Protein AF-A0AAJ7N3E5-F1 (afdb_monomer_lite)

Foldseek 3Di:
DDDDDDDDDDPDDDPDDDPVPDDPPDDDPPPPDDPLNVLVVLCVPPVRPVVSVVSVVCVVPPPPDPDDDDPVVVVVVVVVVVVVVVVVVVVVCVVVVVVVVPDPDDDPPNDDPPPPPDDPVRVVVVDDPDDPVRVVVVVVPPPPPPPPPPCPVPVQDPVRVVVVVVVVVVVVVVVVVVVVVVVVVVVVVVVVVVVVVVVVVVVVVVVVLVVCVVPPVPVNVVVVVVLVVLLVVCVVVVPLVLPDPVSVVLVVVVVPDVVSVVVNVVSVVVSCSSNDDPDDDDDDDDDPPPPPPPPPDPPPPCPDPVNVCPDDPVNVVVVVVVVVVVVVVVVVVVVVVVVVVVVVVVVVVVVVPVPDDDDDDDDDDDDDDDDDDDDDDDDDDDDDDDDDDDDDDDDDPDDDDDDDD

Sequence (405 aa):
SPYRVKKVERSEPTLEVSEFHLVKSGISDQDTVHVQEIARILRKKGHHIEIARNIETAKKNIRVLPKPLEKPAAERIKRIVGFEGTKKELKKWNAVIMKNRVADSLQFPLNHSSLKLESSNEFVKKFRIQSDLEKELAALEPQKENIEEKDDEFSLTLKEIAIKRKEAAKIRAQQSYKEAKARRQNKIKSKKFHRVQKKEKIKQQLKEFEQLQKTDPEAALEKLEQLDRTRAEERMSLRHKNTGKWAKSKQIRAKYDKETRQELAQQLSVSRELTQKLKKPDDSEEGEEDDNIPIQSLTNDKENPWVGNVKTESEINEFIQSYRKYWEGQNKHTQDKEINDITKITTENILTDSSKNEKIRNAPIKKNSNINIDSSEIKVNDEKANNDKNSTVSDLKSHFILKGE

InterPro domains:
  IPR006709 Small-subunit processome, Utp14 [PTHR14150] (5-390)

Structure (mmCIF, N/CA/C/O backbone):
data_AF-A0AAJ7N3E5-F1
#
_entry.id   AF-A0AAJ7N3E5-F1
#
loop_
_atom_site.group_PDB
_atom_site.id
_atom_site.type_symbol
_atom_site.label_atom_id
_atom_site.label_alt_id
_atom_site.label_comp_id
_atom_site.label_asym_id
_atom_site.label_entity_id
_atom_site.label_seq_id
_atom_site.pdbx_PDB_ins_code
_atom_site.Cartn_x
_atom_site.Cartn_y
_atom_site.Cartn_z
_atom_site.occupancy
_atom_site.B_iso_or_equiv
_atom_site.auth_seq_id
_atom_site.auth_comp_id
_atom_site.auth_asym_id
_atom_site.auth_atom_id
_atom_site.pdbx_PDB_model_num
ATOM 1 N N . SER A 1 1 ? 89.870 1.367 -49.061 1.00 45.12 1 SER A N 1
ATOM 2 C CA . SER A 1 1 ? 89.048 2.332 -48.304 1.00 45.12 1 SER A CA 1
ATOM 3 C C . SER A 1 1 ? 87.608 2.195 -48.777 1.00 45.12 1 SER A C 1
ATOM 5 O O . SER A 1 1 ? 87.416 2.292 -49.985 1.00 45.12 1 SER A O 1
ATOM 7 N N . PRO A 1 2 ? 86.622 1.864 -47.924 1.00 55.75 2 PRO A N 1
ATOM 8 C CA . PRO A 1 2 ? 85.250 1.674 -48.375 1.00 55.75 2 PRO A CA 1
ATOM 9 C C . PRO A 1 2 ? 84.597 3.043 -48.593 1.00 55.75 2 PRO A C 1
ATOM 11 O O . PRO A 1 2 ? 84.643 3.916 -47.725 1.00 55.75 2 PRO A O 1
ATOM 14 N N . TYR A 1 3 ? 84.010 3.245 -49.768 1.00 51.56 3 TYR A N 1
ATOM 15 C CA . TYR A 1 3 ? 83.285 4.466 -50.101 1.00 51.56 3 TYR A CA 1
ATOM 16 C C . TYR A 1 3 ? 82.064 4.602 -49.184 1.00 51.56 3 TYR A C 1
ATOM 18 O O . TYR A 1 3 ? 81.134 3.798 -49.230 1.00 51.56 3 TYR A O 1
ATOM 26 N N . ARG A 1 4 ? 82.072 5.623 -48.323 1.00 60.97 4 ARG A N 1
ATOM 27 C CA . ARG A 1 4 ? 80.934 5.972 -47.472 1.00 60.97 4 ARG A CA 1
ATOM 28 C C . ARG A 1 4 ? 79.860 6.613 -48.349 1.00 60.97 4 ARG A C 1
ATOM 30 O O . ARG A 1 4 ? 79.997 7.766 -48.752 1.00 60.97 4 ARG A O 1
ATOM 37 N N . VAL A 1 5 ? 78.813 5.854 -48.658 1.00 64.12 5 VAL A N 1
ATOM 38 C CA . VAL A 1 5 ? 77.627 6.354 -49.366 1.00 64.12 5 VAL A CA 1
ATOM 39 C C . VAL A 1 5 ? 77.004 7.478 -48.528 1.00 64.12 5 VAL A C 1
ATOM 41 O O . VAL A 1 5 ? 76.741 7.300 -47.337 1.00 64.12 5 VAL A O 1
ATOM 44 N N . LYS A 1 6 ? 76.841 8.665 -49.122 1.00 65.50 6 LYS A N 1
ATOM 45 C CA . LYS A 1 6 ? 76.218 9.825 -48.465 1.00 65.50 6 LYS A CA 1
ATOM 46 C C . LYS A 1 6 ? 74.720 9.571 -48.261 1.00 65.50 6 LYS A C 1
ATOM 48 O O . LYS A 1 6 ? 74.102 8.853 -49.044 1.00 65.50 6 LYS A O 1
ATOM 53 N N . LYS A 1 7 ? 74.141 10.164 -47.211 1.00 60.66 7 LYS A N 1
ATOM 54 C CA . LYS A 1 7 ? 72.689 10.134 -46.982 1.00 60.66 7 LYS A CA 1
ATOM 55 C C . LYS A 1 7 ? 71.978 10.805 -48.161 1.00 60.66 7 LYS A C 1
ATOM 57 O O . LYS A 1 7 ? 72.432 11.837 -48.643 1.00 60.66 7 LYS A O 1
ATOM 62 N N . VAL A 1 8 ? 70.897 10.185 -48.623 1.00 63.25 8 VAL A N 1
ATOM 63 C CA . VAL A 1 8 ? 70.059 10.705 -49.707 1.00 63.25 8 VAL A CA 1
ATOM 64 C C . VAL A 1 8 ? 69.259 11.889 -49.164 1.00 63.25 8 VAL A C 1
ATOM 66 O O . VAL A 1 8 ? 68.465 11.722 -48.242 1.00 63.25 8 VAL A O 1
ATOM 69 N N . GLU A 1 9 ? 69.475 13.074 -49.726 1.00 63.34 9 GLU A N 1
ATOM 70 C CA . GLU A 1 9 ? 68.685 14.281 -49.470 1.00 63.34 9 GLU A CA 1
ATOM 71 C C . GLU A 1 9 ? 67.763 14.509 -50.679 1.00 63.34 9 GLU A C 1
ATOM 73 O O . GLU A 1 9 ? 68.194 14.344 -51.821 1.00 63.34 9 GLU A O 1
ATOM 78 N N . ARG A 1 10 ? 66.480 14.821 -50.450 1.00 55.19 10 ARG A N 1
ATOM 79 C CA . ARG A 1 10 ? 65.495 15.050 -51.526 1.00 55.19 10 ARG A CA 1
ATOM 80 C C . ARG A 1 10 ? 65.261 16.544 -51.750 1.00 55.19 10 ARG A C 1
ATOM 82 O O . ARG A 1 10 ? 65.158 17.303 -50.793 1.00 55.19 10 ARG A O 1
ATOM 89 N N . SER A 1 11 ? 65.104 16.925 -53.017 1.00 56.22 11 SER A N 1
ATOM 90 C CA . SER A 1 11 ? 64.858 18.290 -53.512 1.00 56.22 11 SER A CA 1
ATOM 91 C C . SER A 1 11 ? 63.442 18.489 -54.079 1.00 56.22 11 SER A C 1
ATOM 93 O O . SER A 1 11 ? 63.213 19.397 -54.875 1.00 56.22 11 SER A O 1
ATOM 95 N N . GLU A 1 12 ? 62.486 17.641 -53.696 1.00 63.06 12 GLU A N 1
ATOM 96 C CA . GLU A 1 12 ? 61.121 17.659 -54.233 1.00 63.06 12 GLU A CA 1
ATOM 97 C C . GLU A 1 12 ? 60.098 18.037 -53.146 1.00 63.06 12 GLU A C 1
ATOM 99 O O . GLU A 1 12 ? 60.172 17.496 -52.039 1.00 63.06 12 GLU A O 1
ATOM 104 N N . PRO A 1 13 ? 59.123 18.919 -53.435 1.00 63.53 13 PRO A N 1
ATOM 105 C CA . PRO A 1 13 ? 58.068 19.272 -52.491 1.00 63.53 13 PRO A CA 1
ATOM 106 C C . PRO A 1 13 ? 57.025 18.147 -52.376 1.00 63.53 13 PRO A C 1
ATOM 108 O O . PRO A 1 13 ? 56.403 17.764 -53.365 1.00 63.53 13 PRO A O 1
ATOM 111 N N . THR A 1 14 ? 56.783 17.646 -51.161 1.00 64.12 14 THR A N 1
ATOM 112 C CA . THR A 1 14 ? 55.731 16.653 -50.866 1.00 64.12 14 THR A CA 1
ATOM 113 C C . THR A 1 14 ? 54.825 17.122 -49.724 1.00 64.12 14 THR A C 1
ATOM 115 O O . THR A 1 14 ? 55.305 17.691 -48.747 1.00 64.12 14 THR A O 1
ATOM 118 N N . LEU A 1 15 ? 53.512 16.872 -49.835 1.00 66.12 15 LEU A N 1
ATOM 119 C CA . LEU A 1 15 ? 52.480 17.282 -48.860 1.00 66.12 15 LEU A CA 1
ATOM 120 C C . LEU A 1 15 ? 52.458 16.435 -47.575 1.00 66.12 15 LEU A C 1
ATOM 122 O O . LEU A 1 15 ? 52.027 16.920 -46.533 1.00 66.12 15 LEU A O 1
ATOM 126 N N . GLU A 1 16 ? 52.928 15.189 -47.642 1.00 63.34 16 GLU A N 1
ATOM 127 C CA . GLU A 1 16 ? 52.980 14.261 -46.510 1.00 63.34 16 GLU A CA 1
ATOM 128 C C . GLU A 1 16 ? 54.434 13.878 -46.215 1.00 63.34 16 GLU A C 1
ATOM 130 O O . GLU A 1 16 ? 55.185 13.496 -47.114 1.00 63.34 16 GLU A O 1
ATOM 135 N N . VAL A 1 17 ? 54.838 13.987 -44.947 1.00 60.19 17 VAL A N 1
ATOM 136 C CA . VAL A 1 17 ? 56.174 13.604 -44.476 1.00 60.19 17 VAL A CA 1
ATOM 137 C C . VAL A 1 17 ? 56.085 12.195 -43.898 1.00 60.19 17 VAL A C 1
ATOM 139 O O . VAL A 1 17 ? 55.485 11.989 -42.847 1.00 60.19 17 VAL A O 1
ATOM 142 N N . SER A 1 18 ? 56.666 11.215 -44.591 1.00 68.38 18 SER A N 1
ATOM 143 C CA . SER A 1 18 ? 56.787 9.843 -44.089 1.00 68.38 18 SER A CA 1
ATOM 144 C C . SER A 1 18 ? 58.119 9.669 -43.363 1.00 68.38 18 SER A C 1
ATOM 146 O O . SER A 1 18 ? 59.180 9.863 -43.956 1.00 68.38 18 SER A O 1
ATOM 148 N N . GLU A 1 19 ? 58.072 9.247 -42.097 1.00 70.69 19 GLU A N 1
ATOM 149 C CA . GLU A 1 19 ? 59.257 8.962 -41.266 1.00 70.69 19 GLU A CA 1
ATOM 150 C C . GLU A 1 19 ? 60.176 7.896 -41.892 1.00 70.69 19 GLU A C 1
ATOM 152 O O . GLU A 1 19 ? 61.388 7.875 -41.669 1.00 70.69 19 GLU A O 1
ATOM 157 N N . PHE A 1 20 ? 59.610 7.030 -42.735 1.00 72.31 20 PHE A N 1
ATOM 158 C CA . PHE A 1 20 ? 60.326 5.943 -43.396 1.00 72.31 20 PHE A CA 1
ATOM 159 C C . PHE A 1 20 ? 60.915 6.330 -44.758 1.00 72.31 20 PHE A C 1
ATOM 161 O O . PHE A 1 20 ? 61.465 5.469 -45.437 1.00 72.31 20 PHE A O 1
ATOM 168 N N . HIS A 1 21 ? 60.825 7.604 -45.165 1.00 62.53 21 HIS A N 1
ATOM 169 C CA . HIS A 1 21 ? 61.368 8.123 -46.434 1.00 62.53 21 HIS A CA 1
ATOM 170 C C . HIS A 1 21 ? 60.856 7.385 -47.693 1.00 62.53 21 HIS A C 1
ATOM 172 O O . HIS A 1 21 ? 61.429 7.502 -48.776 1.00 62.53 21 HIS A O 1
ATOM 178 N N . LEU A 1 22 ? 59.760 6.634 -47.559 1.00 67.88 22 LEU A N 1
ATOM 179 C CA . LEU A 1 22 ? 59.066 5.958 -48.649 1.00 67.88 22 LEU A CA 1
ATOM 180 C C . LEU A 1 22 ? 58.130 6.975 -49.306 1.00 67.88 22 LEU A C 1
ATOM 182 O O . LEU A 1 22 ? 57.081 7.308 -48.755 1.00 67.88 22 LEU A O 1
ATOM 186 N N . VAL A 1 23 ? 58.533 7.499 -50.463 1.00 59.16 23 VAL A N 1
ATOM 187 C CA . VAL A 1 23 ? 57.680 8.367 -51.281 1.00 59.16 23 VAL A CA 1
ATOM 188 C C . VAL A 1 23 ? 56.715 7.492 -52.067 1.00 59.16 23 VAL A C 1
ATOM 190 O O . VAL A 1 23 ? 57.139 6.571 -52.763 1.00 59.16 23 VAL A O 1
ATOM 193 N N . LYS A 1 24 ? 55.418 7.796 -51.981 1.00 62.47 24 LYS A N 1
ATOM 194 C CA . LYS A 1 24 ? 54.399 7.237 -52.872 1.00 62.47 24 LYS A CA 1
ATOM 195 C C . LYS A 1 24 ? 54.663 7.793 -54.278 1.00 62.47 24 LYS A C 1
ATOM 197 O O . LYS A 1 24 ? 54.174 8.868 -54.614 1.00 62.47 24 LYS A O 1
ATOM 202 N N . SER A 1 25 ? 55.527 7.131 -55.056 1.00 58.25 25 SER A N 1
ATOM 203 C CA . SER A 1 25 ? 55.762 7.496 -56.457 1.00 58.25 25 SER A CA 1
ATOM 204 C C . SER A 1 25 ? 54.415 7.471 -57.174 1.00 58.25 25 SER A C 1
ATOM 206 O O . SER A 1 25 ? 53.663 6.509 -57.036 1.00 58.25 25 SER A O 1
ATOM 208 N N . GLY A 1 26 ? 54.069 8.578 -57.824 1.00 56.81 26 GLY A N 1
ATOM 209 C CA . GLY A 1 26 ? 52.713 8.843 -58.281 1.00 56.81 26 GLY A CA 1
ATOM 210 C C . GLY A 1 26 ? 52.086 7.733 -59.130 1.00 56.81 26 GLY A C 1
ATOM 211 O O . GLY A 1 26 ? 52.757 7.072 -59.915 1.00 56.81 26 GLY A O 1
ATOM 212 N N . ILE A 1 27 ? 50.755 7.690 -59.002 1.00 58.34 27 ILE A N 1
ATOM 213 C CA . ILE A 1 27 ? 49.740 7.092 -59.881 1.00 58.34 27 ILE A CA 1
ATOM 214 C C . ILE A 1 27 ? 49.184 5.732 -59.421 1.00 58.34 27 ILE A C 1
ATOM 216 O O . ILE A 1 27 ? 49.698 4.658 -59.704 1.00 58.34 27 ILE A O 1
ATOM 220 N N . SER A 1 28 ? 47.997 5.861 -58.813 1.00 61.94 28 SER A N 1
ATOM 221 C CA . SER A 1 28 ? 46.996 4.851 -58.447 1.00 61.94 28 SER A CA 1
ATOM 222 C C . SER A 1 28 ? 47.213 4.084 -57.134 1.00 61.94 28 SER A C 1
ATOM 224 O O . SER A 1 28 ? 48.301 3.622 -56.813 1.00 61.94 28 SER A O 1
ATOM 226 N N . ASP A 1 29 ? 46.126 3.920 -56.371 1.00 61.22 29 ASP A N 1
ATOM 227 C CA . ASP A 1 29 ? 46.073 3.061 -55.175 1.00 61.22 29 ASP A CA 1
ATOM 228 C C . ASP A 1 29 ? 46.116 1.556 -55.516 1.00 61.22 29 ASP A C 1
ATOM 230 O O . ASP A 1 29 ? 45.993 0.717 -54.625 1.00 61.22 29 ASP A O 1
ATOM 234 N N . GLN A 1 30 ? 46.293 1.208 -56.794 1.00 65.12 30 GLN A N 1
ATOM 235 C CA . GLN A 1 30 ? 46.217 -0.160 -57.312 1.00 65.12 30 GLN A CA 1
ATOM 236 C C . GLN A 1 30 ? 47.358 -1.041 -56.778 1.00 65.12 30 GLN A C 1
ATOM 238 O O . GLN A 1 30 ? 47.123 -2.205 -56.475 1.00 65.12 30 GLN A O 1
ATOM 243 N N . ASP A 1 31 ? 48.547 -0.469 -56.555 1.00 63.06 31 ASP A N 1
ATOM 244 C CA . ASP A 1 31 ? 49.721 -1.189 -56.031 1.00 63.06 31 ASP A CA 1
ATOM 245 C C . ASP A 1 31 ? 49.906 -1.019 -54.509 1.00 63.06 31 ASP A C 1
ATOM 247 O O . ASP A 1 31 ? 50.967 -1.312 -53.946 1.00 63.06 31 ASP A O 1
ATOM 251 N N . THR A 1 32 ? 48.886 -0.520 -53.799 1.00 71.88 32 THR A N 1
ATOM 252 C CA . THR A 1 32 ? 48.981 -0.326 -52.347 1.00 71.88 32 THR A CA 1
ATOM 253 C C . THR A 1 32 ? 48.800 -1.648 -51.612 1.00 71.88 32 THR A C 1
ATOM 255 O O . THR A 1 32 ? 47.718 -2.226 -51.560 1.00 71.88 32 THR A O 1
ATOM 258 N N . VAL A 1 33 ? 49.873 -2.131 -50.984 1.00 76.94 33 VAL A N 1
ATOM 259 C CA . VAL A 1 33 ? 49.797 -3.344 -50.170 1.00 76.94 33 VAL A CA 1
ATOM 260 C C . VAL A 1 33 ? 48.913 -3.076 -48.952 1.00 76.94 33 VAL A C 1
ATOM 262 O O . VAL A 1 33 ? 49.298 -2.387 -48.003 1.00 76.94 33 VAL A O 1
ATOM 265 N N . HIS A 1 34 ? 47.708 -3.641 -48.954 1.00 82.69 34 HIS A N 1
ATOM 266 C CA . HIS A 1 34 ? 46.800 -3.511 -47.828 1.00 82.69 34 HIS A CA 1
ATOM 267 C C . HIS A 1 34 ? 47.291 -4.342 -46.639 1.00 82.69 34 HIS A C 1
ATOM 269 O O . HIS A 1 34 ? 47.600 -5.528 -46.754 1.00 82.69 34 HIS A O 1
ATOM 275 N N . VAL A 1 35 ? 47.242 -3.756 -45.440 1.00 83.25 35 VAL A N 1
ATOM 276 C CA . VAL A 1 35 ? 47.567 -4.435 -44.167 1.00 83.25 35 VAL A CA 1
ATOM 277 C C . VAL A 1 35 ? 46.783 -5.749 -43.995 1.00 83.25 35 VAL A C 1
ATOM 279 O O . VAL A 1 35 ? 47.260 -6.702 -43.384 1.00 83.25 35 VAL A O 1
ATOM 282 N N . GLN A 1 36 ? 45.589 -5.829 -44.588 1.00 82.81 36 GLN A N 1
ATOM 283 C CA . GLN A 1 36 ? 44.747 -7.026 -44.594 1.00 82.81 36 GLN A CA 1
ATOM 284 C C . GLN A 1 36 ? 45.339 -8.169 -45.426 1.00 82.81 36 GLN A C 1
ATOM 286 O O . GLN A 1 36 ? 45.198 -9.333 -45.062 1.00 82.81 36 GLN A O 1
ATOM 291 N N . GLU A 1 37 ? 45.993 -7.852 -46.537 1.00 85.94 37 GLU A N 1
ATOM 292 C CA . GLU A 1 37 ? 46.628 -8.830 -47.413 1.00 85.94 37 GLU A CA 1
ATOM 293 C C . GLU A 1 37 ? 47.913 -9.372 -46.784 1.00 85.94 37 GLU A C 1
ATOM 295 O O . GLU A 1 37 ? 48.119 -10.586 -46.744 1.00 85.94 37 GLU A O 1
ATOM 300 N N . ILE A 1 38 ? 48.691 -8.499 -46.137 1.00 85.31 38 ILE A N 1
ATOM 301 C CA . ILE A 1 38 ? 49.845 -8.887 -45.314 1.00 85.31 38 ILE A CA 1
ATOM 302 C C . ILE A 1 38 ? 49.401 -9.802 -44.165 1.00 85.31 38 ILE A C 1
ATOM 304 O O . ILE A 1 38 ? 49.982 -10.869 -43.973 1.00 85.31 38 ILE A O 1
ATOM 308 N N . ALA A 1 39 ? 48.334 -9.448 -43.440 1.00 86.31 39 ALA A N 1
ATOM 309 C CA . ALA A 1 39 ? 47.796 -10.286 -42.367 1.00 86.31 39 ALA A CA 1
ATOM 310 C C . ALA A 1 39 ? 47.352 -11.672 -42.876 1.00 86.31 39 ALA A C 1
ATOM 312 O O . ALA A 1 39 ? 47.617 -12.686 -42.226 1.00 86.31 39 ALA A O 1
ATOM 313 N N . ARG A 1 40 ? 46.746 -11.748 -44.072 1.00 86.75 40 ARG A N 1
ATOM 314 C CA . ARG A 1 40 ? 46.375 -13.020 -44.722 1.00 86.75 40 ARG A CA 1
ATOM 315 C C . ARG A 1 40 ? 47.597 -13.860 -45.098 1.00 86.75 40 ARG A C 1
ATOM 317 O O . ARG A 1 40 ? 47.565 -15.073 -44.903 1.00 86.75 40 ARG A O 1
ATOM 324 N N . ILE A 1 41 ? 48.662 -13.248 -45.617 1.00 88.12 41 ILE A N 1
ATOM 325 C CA . ILE A 1 41 ? 49.907 -13.945 -45.980 1.00 88.12 41 ILE A CA 1
ATOM 326 C C . ILE A 1 41 ? 50.631 -14.450 -44.726 1.00 88.12 41 ILE A C 1
ATOM 328 O O . ILE A 1 41 ? 51.049 -15.608 -44.683 1.00 88.12 41 ILE A O 1
ATOM 332 N N . LEU A 1 42 ? 50.729 -13.625 -43.680 1.00 86.00 42 LEU A N 1
ATOM 333 C CA . LEU A 1 42 ? 51.343 -13.999 -42.402 1.00 86.00 42 LEU A CA 1
ATOM 334 C C . LEU A 1 42 ? 50.595 -15.149 -41.723 1.00 86.00 42 LEU A C 1
ATOM 336 O O . LEU A 1 42 ? 51.225 -16.023 -41.139 1.00 86.00 42 LEU A O 1
ATOM 340 N N . ARG A 1 43 ? 49.269 -15.218 -41.880 1.00 84.56 43 ARG A N 1
ATOM 341 C CA . ARG A 1 43 ? 48.449 -16.322 -41.367 1.00 84.56 43 ARG A CA 1
ATOM 342 C C . ARG A 1 43 ? 48.734 -17.669 -42.046 1.00 84.56 43 ARG A C 1
ATOM 344 O O . ARG A 1 43 ? 48.518 -18.702 -41.419 1.00 84.56 43 ARG A O 1
ATOM 351 N N . LYS A 1 44 ? 49.230 -17.680 -43.292 1.00 85.31 44 LYS A N 1
ATOM 352 C CA . LYS A 1 44 ? 49.638 -18.915 -43.995 1.00 85.31 44 LYS A CA 1
ATOM 353 C C . LYS A 1 44 ? 50.952 -19.491 -43.454 1.00 85.31 44 LYS A C 1
ATOM 355 O O . LYS A 1 44 ? 51.204 -20.680 -43.616 1.00 85.31 44 LYS A O 1
ATOM 360 N N . LYS A 1 45 ? 51.788 -18.668 -42.812 1.00 85.31 45 LYS A N 1
ATOM 361 C CA . LYS A 1 45 ? 53.045 -19.092 -42.183 1.00 85.31 45 LYS A CA 1
ATOM 362 C C . LYS A 1 45 ? 52.797 -19.360 -40.696 1.00 85.31 45 LYS A C 1
ATOM 364 O O . LYS A 1 45 ? 52.521 -18.432 -39.943 1.00 85.31 45 LYS A O 1
ATOM 369 N N . GLY A 1 46 ? 52.937 -20.616 -40.261 1.00 77.75 46 GLY A N 1
ATOM 370 C CA . GLY A 1 46 ? 52.631 -21.043 -38.884 1.00 77.75 46 GLY A CA 1
ATOM 371 C C . GLY A 1 46 ? 53.299 -20.201 -37.787 1.00 77.75 46 GLY A C 1
ATOM 372 O O . GLY A 1 46 ? 52.674 -19.897 -36.776 1.00 77.75 46 GLY A O 1
ATOM 373 N N . HIS A 1 47 ? 54.526 -19.733 -38.031 1.00 82.81 47 HIS A N 1
ATOM 374 C CA . HIS A 1 47 ? 55.305 -18.925 -37.087 1.00 82.81 47 HIS A CA 1
ATOM 375 C C . HIS A 1 47 ? 54.825 -17.468 -36.917 1.00 82.81 47 HIS A C 1
ATOM 377 O O . HIS A 1 47 ? 55.254 -16.804 -35.980 1.00 82.81 47 HIS A O 1
ATOM 383 N N . HIS A 1 48 ? 53.951 -16.941 -37.788 1.00 85.06 48 HIS A N 1
ATOM 384 C CA . HIS A 1 48 ? 53.536 -15.524 -37.774 1.00 85.06 48 HIS A CA 1
ATOM 385 C C . HIS A 1 48 ? 52.035 -15.314 -37.505 1.00 85.06 48 HIS A C 1
ATOM 387 O O . HIS A 1 48 ? 51.508 -14.213 -37.682 1.00 85.06 48 HIS A O 1
ATOM 393 N N . ILE A 1 49 ? 51.336 -16.354 -37.041 1.00 87.38 49 ILE A N 1
ATOM 394 C CA . ILE A 1 49 ? 49.893 -16.313 -36.760 1.00 87.38 49 ILE A CA 1
ATOM 395 C C . ILE A 1 49 ? 49.560 -15.300 -35.654 1.00 87.38 49 ILE A C 1
ATOM 397 O O . ILE A 1 49 ? 48.557 -14.594 -35.745 1.00 87.38 49 ILE A O 1
ATOM 401 N N . GLU A 1 50 ? 50.396 -15.193 -34.621 1.00 89.44 50 GLU A N 1
ATOM 402 C CA . GLU A 1 50 ? 50.199 -14.235 -33.523 1.00 89.44 50 GLU A CA 1
ATOM 403 C C . GLU A 1 50 ? 50.294 -12.787 -34.004 1.00 89.44 50 GLU A C 1
ATOM 405 O O . GLU A 1 50 ? 49.477 -11.950 -33.630 1.00 89.44 50 GLU A O 1
ATOM 410 N N . ILE A 1 51 ? 51.224 -12.512 -34.920 1.00 88.31 51 ILE A N 1
ATOM 411 C CA . ILE A 1 51 ? 51.391 -11.196 -35.542 1.00 88.31 51 ILE A CA 1
ATOM 412 C C . ILE A 1 51 ? 50.141 -10.842 -36.358 1.00 88.31 51 ILE A C 1
ATOM 414 O O . ILE A 1 51 ? 49.620 -9.736 -36.235 1.00 88.31 51 ILE A O 1
ATOM 418 N N . ALA A 1 52 ? 49.599 -11.793 -37.128 1.00 89.44 52 ALA A N 1
ATOM 419 C CA . ALA A 1 52 ? 48.352 -11.590 -37.866 1.00 89.44 52 ALA A CA 1
ATOM 420 C C . ALA A 1 52 ? 47.163 -11.292 -36.930 1.00 89.44 52 ALA A C 1
ATOM 422 O O . ALA A 1 52 ? 46.384 -10.377 -37.199 1.00 89.44 52 ALA A O 1
ATOM 423 N N . ARG A 1 53 ? 47.053 -11.999 -35.794 1.00 88.94 53 ARG A N 1
ATOM 424 C CA . ARG A 1 53 ? 46.023 -11.724 -34.774 1.00 88.94 53 ARG A CA 1
ATOM 425 C C . ARG A 1 53 ? 46.194 -10.340 -34.150 1.00 88.94 53 ARG A C 1
ATOM 427 O O . ARG A 1 53 ? 45.205 -9.632 -34.001 1.00 88.94 53 ARG A O 1
ATOM 434 N N . ASN A 1 54 ? 47.424 -9.936 -33.838 1.00 89.44 54 ASN A N 1
ATOM 435 C CA . ASN A 1 54 ? 47.717 -8.621 -33.265 1.00 89.44 54 ASN A CA 1
ATOM 436 C C . ASN A 1 54 ? 47.367 -7.477 -34.228 1.00 89.44 54 ASN A C 1
ATOM 438 O O . ASN A 1 54 ? 46.866 -6.440 -33.805 1.00 89.44 54 ASN A O 1
ATOM 442 N N . ILE A 1 55 ? 47.561 -7.676 -35.532 1.00 88.06 55 ILE A N 1
ATOM 443 C CA . ILE A 1 55 ? 47.140 -6.718 -36.562 1.00 88.06 55 ILE A CA 1
ATOM 444 C C . ILE A 1 55 ? 45.606 -6.604 -36.612 1.00 88.06 55 ILE A C 1
ATOM 446 O O . ILE A 1 55 ? 45.062 -5.503 -36.716 1.00 88.06 55 ILE A O 1
ATOM 450 N N . GLU A 1 56 ? 44.882 -7.720 -36.503 1.00 86.75 56 GLU A N 1
ATOM 451 C CA . GLU A 1 56 ? 43.414 -7.720 -36.479 1.00 86.75 56 GLU A CA 1
ATOM 452 C C . GLU A 1 56 ? 42.837 -7.101 -35.197 1.00 86.75 56 GLU A C 1
ATOM 454 O O . GLU A 1 56 ? 41.855 -6.357 -35.263 1.00 86.75 56 GLU A O 1
ATOM 459 N N . THR A 1 57 ? 43.429 -7.379 -34.032 1.00 89.69 57 THR A N 1
ATOM 460 C CA . THR A 1 57 ? 43.014 -6.773 -32.758 1.00 89.69 57 THR A CA 1
ATOM 461 C C . THR A 1 57 ? 43.334 -5.288 -32.729 1.00 89.69 57 THR A C 1
ATOM 463 O O . THR A 1 57 ? 42.467 -4.504 -32.349 1.00 89.69 57 THR A O 1
ATOM 466 N N . ALA A 1 58 ? 44.509 -4.877 -33.217 1.00 87.56 58 ALA A N 1
ATOM 467 C CA . ALA A 1 58 ? 44.844 -3.471 -33.402 1.00 87.56 58 ALA A CA 1
ATOM 468 C C . ALA A 1 58 ? 43.796 -2.791 -34.289 1.00 87.56 58 ALA A C 1
ATOM 470 O O . ALA A 1 58 ? 43.200 -1.806 -33.870 1.00 87.56 58 ALA A O 1
ATOM 471 N N . LYS A 1 59 ? 43.454 -3.369 -35.447 1.00 84.62 59 LYS A N 1
ATOM 472 C CA . LYS A 1 59 ? 42.409 -2.832 -36.336 1.00 84.62 59 LYS A CA 1
ATOM 473 C C . LYS A 1 59 ? 41.043 -2.680 -35.653 1.00 84.62 59 LYS A C 1
ATOM 475 O O . LYS A 1 59 ? 40.365 -1.687 -35.891 1.00 84.62 59 LYS A O 1
ATOM 480 N N . LYS A 1 60 ? 40.631 -3.636 -34.813 1.00 83.94 60 LYS A N 1
ATOM 481 C CA . LYS A 1 60 ? 39.363 -3.565 -34.055 1.00 83.94 60 LYS A CA 1
ATOM 482 C C . LYS A 1 60 ? 39.400 -2.527 -32.928 1.00 83.94 60 LYS A C 1
ATOM 484 O O . LYS A 1 60 ? 38.379 -1.913 -32.633 1.00 83.94 60 LYS A O 1
ATOM 489 N N . ASN A 1 61 ? 40.565 -2.341 -32.313 1.00 84.88 61 ASN A N 1
ATOM 490 C CA . ASN A 1 61 ? 40.763 -1.448 -31.173 1.00 84.88 61 ASN A CA 1
ATOM 491 C C . ASN A 1 61 ? 41.155 -0.019 -31.583 1.00 84.88 61 ASN A C 1
ATOM 493 O O . ASN A 1 61 ? 41.135 0.873 -30.736 1.00 84.88 61 ASN A O 1
ATOM 497 N N . ILE A 1 62 ? 41.466 0.224 -32.862 1.00 81.38 62 ILE A N 1
ATOM 498 C CA . ILE A 1 62 ? 41.666 1.564 -33.423 1.00 81.38 62 ILE A CA 1
ATOM 499 C C . ILE A 1 62 ? 40.325 2.313 -33.395 1.00 81.38 62 ILE A C 1
ATOM 501 O O . ILE A 1 62 ? 39.524 2.283 -34.326 1.00 81.38 62 ILE A O 1
ATOM 505 N N . ARG A 1 63 ? 40.073 3.004 -32.284 1.00 81.06 63 ARG A N 1
ATOM 506 C CA . ARG A 1 63 ? 39.073 4.066 -32.185 1.00 81.06 63 ARG A CA 1
ATOM 507 C C . ARG A 1 63 ? 39.801 5.384 -32.378 1.00 81.06 63 ARG A C 1
ATOM 509 O O . ARG A 1 63 ? 40.277 5.978 -31.414 1.00 81.06 63 ARG A O 1
ATOM 516 N N . VAL A 1 64 ? 39.931 5.810 -33.632 1.00 85.75 64 VAL A N 1
ATOM 517 C CA . VAL A 1 64 ? 40.467 7.141 -33.933 1.00 85.75 64 VAL A CA 1
ATOM 518 C C . VAL A 1 64 ? 39.512 8.161 -33.328 1.00 85.75 64 VAL A C 1
ATOM 520 O O . VAL A 1 64 ? 38.333 8.202 -33.683 1.00 85.75 64 VAL A O 1
ATOM 523 N N . LEU A 1 65 ? 40.006 8.952 -32.376 1.00 87.88 65 LEU A N 1
ATOM 524 C CA . LEU A 1 65 ? 39.227 10.053 -31.833 1.00 87.88 65 LEU A CA 1
ATOM 525 C C . LEU A 1 65 ? 39.029 11.085 -32.948 1.00 87.88 65 LEU A C 1
ATOM 527 O O . LEU A 1 65 ? 40.006 11.463 -33.601 1.00 87.88 65 LEU A O 1
ATOM 531 N N . PRO A 1 66 ? 37.792 11.543 -33.193 1.00 87.81 66 PRO A N 1
ATOM 532 C CA . PRO A 1 66 ? 37.576 12.612 -34.148 1.00 87.81 66 PRO A CA 1
ATOM 533 C C . PRO A 1 66 ? 38.313 13.864 -33.674 1.00 87.81 66 PRO A C 1
ATOM 535 O O . PRO A 1 66 ? 38.461 14.105 -32.472 1.00 87.81 66 PRO A O 1
ATOM 538 N N . LYS A 1 67 ? 38.751 14.682 -34.633 1.00 91.38 67 LYS A N 1
ATOM 539 C CA . LYS A 1 67 ? 39.311 16.001 -34.342 1.00 91.38 67 LYS A CA 1
ATOM 540 C C . LYS A 1 67 ? 38.338 16.762 -33.423 1.00 91.38 67 LYS A C 1
ATOM 542 O O . LYS A 1 67 ? 37.140 16.786 -33.723 1.00 91.38 67 LYS A O 1
ATOM 547 N N . PRO A 1 68 ? 38.813 17.372 -32.322 1.00 93.06 68 PRO A N 1
ATOM 548 C CA . PRO A 1 68 ? 37.941 18.133 -31.440 1.00 93.06 68 PRO A CA 1
ATOM 549 C C . PRO A 1 68 ? 37.263 19.261 -32.222 1.00 93.06 68 PRO A C 1
ATOM 551 O O . PRO A 1 68 ? 37.880 19.917 -33.063 1.00 93.06 68 PRO A O 1
ATOM 554 N N . LEU A 1 69 ? 35.978 19.466 -31.941 1.00 93.88 69 LEU A N 1
ATOM 555 C CA . LEU A 1 69 ? 35.193 20.542 -32.537 1.00 93.88 69 LEU A CA 1
ATOM 556 C C . LEU A 1 69 ? 35.694 21.909 -32.052 1.00 93.88 69 LEU A C 1
ATOM 558 O O . LEU A 1 69 ? 36.292 22.027 -30.980 1.00 93.88 69 LEU A O 1
ATOM 562 N N . GLU A 1 70 ? 35.396 22.958 -32.817 1.00 96.12 70 GLU A N 1
ATOM 563 C CA . GLU A 1 70 ? 35.648 24.332 -32.385 1.00 96.12 70 GLU A CA 1
ATOM 564 C C . GLU A 1 70 ? 34.913 24.637 -31.073 1.00 96.12 70 GLU A C 1
ATOM 566 O O . GLU A 1 70 ? 33.781 24.190 -30.861 1.00 96.12 70 GLU A O 1
ATOM 571 N N . LYS A 1 71 ? 35.537 25.441 -30.202 1.00 96.00 71 LYS A N 1
ATOM 572 C CA . LYS A 1 71 ? 34.995 25.813 -28.883 1.00 96.00 71 LYS A CA 1
ATOM 573 C C . LYS A 1 71 ? 33.505 26.203 -28.901 1.00 96.00 71 LYS A C 1
ATOM 575 O O . LYS A 1 71 ? 32.754 25.584 -28.148 1.00 96.00 71 LYS A O 1
ATOM 580 N N . PRO A 1 72 ? 33.021 27.122 -29.767 1.00 97.38 72 PRO A N 1
ATOM 581 C CA . PRO A 1 72 ? 31.608 27.510 -29.756 1.00 97.38 72 PRO A CA 1
ATOM 582 C C . PRO A 1 72 ? 30.661 26.352 -30.105 1.00 97.38 72 PRO A C 1
ATOM 584 O O . PRO A 1 72 ? 29.564 26.250 -29.549 1.00 97.38 72 PRO A O 1
ATOM 587 N N . ALA A 1 73 ? 31.071 25.454 -31.005 1.00 97.12 73 ALA A N 1
ATOM 588 C CA . ALA A 1 73 ? 30.291 24.273 -31.359 1.00 97.12 73 ALA A CA 1
ATOM 589 C C . ALA A 1 73 ? 30.287 23.243 -30.217 1.00 97.12 73 ALA A C 1
ATOM 591 O O . ALA A 1 73 ? 29.226 22.733 -29.852 1.00 97.12 73 ALA A O 1
ATOM 592 N N . ALA A 1 74 ? 31.445 22.990 -29.600 1.00 96.69 74 ALA A N 1
ATOM 593 C CA . ALA A 1 74 ? 31.576 22.086 -28.460 1.00 96.69 74 ALA A CA 1
ATOM 594 C C . ALA A 1 74 ? 30.767 22.567 -27.241 1.00 96.69 74 ALA A C 1
ATOM 596 O O . ALA A 1 74 ? 30.040 21.788 -26.622 1.00 96.69 74 ALA A O 1
ATOM 597 N N . GLU A 1 75 ? 30.822 23.861 -26.923 1.00 96.94 75 GLU A N 1
ATOM 598 C CA . GLU A 1 75 ? 30.044 24.468 -25.840 1.00 96.94 75 GLU A CA 1
ATOM 599 C C . GLU A 1 75 ? 28.538 24.414 -26.106 1.00 96.94 75 GLU A C 1
ATOM 601 O O . GLU A 1 75 ? 27.753 24.182 -25.183 1.00 96.94 75 GLU A O 1
ATOM 606 N N . ARG A 1 76 ? 28.109 24.583 -27.365 1.00 97.81 76 ARG A N 1
ATOM 607 C CA . ARG A 1 76 ? 26.704 24.397 -27.753 1.00 97.81 76 ARG A CA 1
ATOM 608 C C . ARG A 1 76 ? 26.245 22.968 -27.468 1.00 97.81 76 ARG A C 1
ATOM 610 O O . ARG A 1 76 ? 25.207 22.794 -26.836 1.00 97.81 76 ARG A O 1
ATOM 617 N N . ILE A 1 77 ? 27.027 21.965 -27.865 1.00 97.50 77 ILE A N 1
ATOM 618 C CA . ILE A 1 77 ? 26.712 20.552 -27.603 1.00 97.50 77 ILE A CA 1
ATOM 619 C C . ILE A 1 77 ? 26.671 20.282 -26.097 1.00 97.50 77 ILE A C 1
ATOM 621 O O . ILE A 1 77 ? 25.708 19.697 -25.607 1.00 97.50 77 ILE A O 1
ATOM 625 N N . LYS A 1 78 ? 27.655 20.777 -25.337 1.00 97.75 78 LYS A N 1
ATOM 626 C CA . LYS A 1 78 ? 27.687 20.633 -23.874 1.00 97.75 78 LYS A CA 1
ATOM 627 C C . LYS A 1 78 ? 26.436 21.221 -23.215 1.00 97.75 78 LYS A C 1
ATOM 629 O O . LYS A 1 78 ? 25.882 20.599 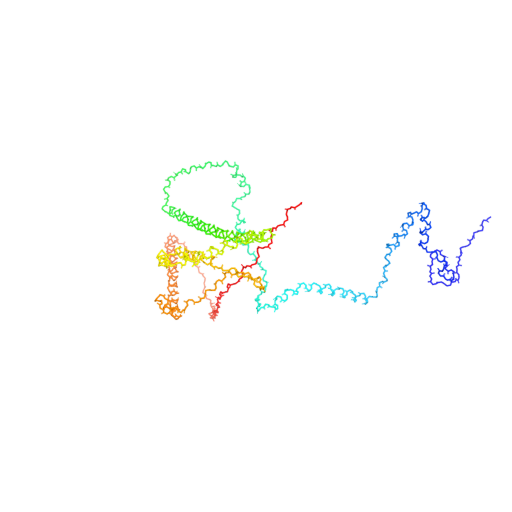-22.313 1.00 97.75 78 LYS A O 1
ATOM 634 N N . ARG A 1 79 ? 25.960 22.382 -23.680 1.00 98.06 79 ARG A N 1
ATOM 635 C CA . ARG A 1 79 ? 24.712 22.994 -23.193 1.00 98.06 79 ARG A CA 1
ATOM 636 C C . ARG A 1 79 ? 23.478 22.171 -23.544 1.00 98.06 79 ARG A C 1
ATOM 638 O O . ARG A 1 79 ? 22.617 22.025 -22.685 1.00 98.06 79 ARG A O 1
ATOM 645 N N . ILE A 1 80 ? 23.397 21.619 -24.756 1.00 98.31 80 ILE A N 1
ATOM 646 C CA . ILE A 1 80 ? 22.282 20.748 -25.166 1.00 98.31 80 ILE A CA 1
ATOM 647 C C . ILE A 1 80 ? 22.229 19.510 -24.269 1.00 98.31 80 ILE A C 1
ATOM 649 O O . ILE A 1 80 ? 21.191 19.225 -23.678 1.00 98.31 80 ILE A O 1
ATOM 653 N N . VAL A 1 81 ? 23.362 18.830 -24.088 1.00 98.25 81 VAL A N 1
ATOM 654 C CA . VAL A 1 81 ? 23.457 17.649 -23.218 1.00 98.25 81 VAL A CA 1
ATOM 655 C C . VAL A 1 81 ? 23.120 18.006 -21.767 1.00 98.25 81 VAL A C 1
ATOM 657 O O . VAL A 1 81 ? 22.359 17.293 -21.115 1.00 98.25 81 VAL A O 1
ATOM 660 N N . GLY A 1 82 ? 23.626 19.140 -21.269 1.00 98.38 82 GLY A N 1
ATOM 661 C CA . GLY A 1 82 ? 23.294 19.646 -19.937 1.00 98.38 82 GLY A CA 1
ATOM 662 C C . GLY A 1 82 ? 21.797 19.917 -19.768 1.00 98.38 82 GLY A C 1
ATOM 663 O O . GLY A 1 82 ? 21.207 19.490 -18.780 1.00 98.38 82 GLY A O 1
ATOM 664 N N . PHE A 1 83 ? 21.164 20.553 -20.757 1.00 98.19 83 PHE A N 1
ATOM 665 C CA . PHE A 1 83 ? 19.723 20.809 -20.770 1.00 98.19 83 PHE A CA 1
ATOM 666 C C . PHE A 1 83 ? 18.904 19.517 -20.802 1.00 98.19 83 PHE A C 1
ATOM 668 O O . PHE A 1 83 ? 17.901 19.402 -20.106 1.00 98.19 83 PHE A O 1
ATOM 675 N N . GLU A 1 84 ? 19.310 18.517 -21.583 1.00 98.25 84 GLU A N 1
ATOM 676 C CA . GLU A 1 84 ? 18.631 17.222 -21.587 1.00 98.25 84 GLU A CA 1
ATOM 677 C C . GLU A 1 84 ? 18.731 16.512 -20.235 1.00 98.25 84 GLU A C 1
ATOM 679 O O . GLU A 1 84 ? 17.749 15.915 -19.786 1.00 98.25 84 GLU A O 1
ATOM 684 N N . GLY A 1 85 ? 19.890 16.600 -19.575 1.00 98.19 85 GLY A N 1
ATOM 685 C CA . GLY A 1 85 ? 20.094 16.100 -18.217 1.00 98.19 85 GLY A CA 1
ATOM 686 C C . GLY A 1 85 ? 19.146 16.765 -17.220 1.00 98.19 85 GLY A C 1
ATOM 687 O O . GLY A 1 85 ? 18.329 16.085 -16.596 1.00 98.19 85 GLY A O 1
ATOM 688 N N . THR A 1 86 ? 19.167 18.097 -17.145 1.00 98.12 86 THR A N 1
ATOM 689 C CA . THR A 1 86 ? 18.306 18.852 -16.219 1.00 98.12 86 THR A CA 1
ATOM 690 C C . THR A 1 86 ? 16.822 18.679 -16.542 1.00 98.12 86 THR A C 1
ATOM 692 O O . THR A 1 86 ? 16.005 18.509 -15.640 1.00 98.12 86 THR A O 1
ATOM 695 N N . LYS A 1 87 ? 16.441 18.613 -17.824 1.00 98.00 87 LYS A N 1
ATOM 696 C CA . LYS A 1 87 ? 15.067 18.312 -18.254 1.00 98.00 87 LYS A CA 1
ATOM 697 C C . LYS A 1 87 ? 14.600 16.950 -17.744 1.00 98.00 87 LYS A C 1
ATOM 699 O O . LYS A 1 87 ? 13.448 16.823 -17.332 1.00 98.00 87 LYS A O 1
ATOM 704 N N . LYS A 1 88 ? 15.457 15.922 -17.766 1.00 97.50 88 LYS A N 1
ATOM 705 C CA . LYS A 1 88 ? 15.133 14.596 -17.205 1.00 97.50 88 LYS A CA 1
ATOM 706 C C . LYS A 1 88 ? 14.975 14.647 -15.684 1.00 97.50 88 LYS A C 1
ATOM 708 O O . LYS A 1 88 ? 14.091 13.978 -15.157 1.00 97.50 88 LYS A O 1
ATOM 713 N N . GLU A 1 89 ? 15.777 15.443 -14.985 1.00 97.69 89 GLU A N 1
ATOM 714 C CA . GLU A 1 89 ? 15.657 15.624 -13.533 1.00 97.69 89 GLU A CA 1
ATOM 715 C C . GLU A 1 89 ? 14.378 16.364 -13.143 1.00 97.69 89 GLU A C 1
ATOM 717 O O . GLU A 1 89 ? 13.634 15.887 -12.287 1.00 97.69 89 GLU A O 1
ATOM 722 N N . LEU A 1 90 ? 14.058 17.465 -13.827 1.00 97.50 90 LEU A N 1
ATOM 723 C CA . LEU A 1 90 ? 12.824 18.219 -13.607 1.00 97.50 90 LEU A CA 1
ATOM 724 C C . LEU A 1 90 ? 11.579 17.383 -13.914 1.00 97.50 90 LEU A C 1
ATOM 726 O O . LEU A 1 90 ? 10.592 17.464 -13.188 1.00 97.50 90 LEU A O 1
ATOM 730 N N . LYS A 1 91 ? 11.638 16.501 -14.922 1.00 97.44 91 LYS A N 1
ATOM 731 C CA . LYS A 1 91 ? 10.541 15.567 -15.221 1.00 97.44 91 LYS A CA 1
ATOM 732 C C . LYS A 1 91 ? 10.155 14.678 -14.034 1.00 97.44 91 LYS A C 1
ATOM 734 O O . LYS A 1 91 ? 8.986 14.314 -13.941 1.00 97.44 91 LYS A O 1
ATOM 739 N N . LYS A 1 92 ? 11.078 14.356 -13.117 1.00 97.12 92 LYS A N 1
ATOM 740 C CA . LYS A 1 92 ? 10.767 13.574 -11.902 1.00 97.12 92 LYS A CA 1
ATOM 741 C C . LYS A 1 92 ? 9.739 14.288 -11.014 1.00 97.12 92 LYS A C 1
ATOM 743 O O . LYS A 1 92 ? 8.926 13.633 -10.370 1.00 97.12 92 LYS A O 1
ATOM 748 N N . TRP A 1 93 ? 9.726 15.622 -11.034 1.00 96.56 93 TRP A N 1
ATOM 749 C CA . TRP A 1 93 ? 8.803 16.452 -10.257 1.00 96.56 93 TRP A CA 1
ATOM 750 C C . TRP A 1 93 ? 7.420 16.603 -10.893 1.00 96.56 93 TRP A C 1
ATOM 752 O O . TRP A 1 93 ? 6.491 17.040 -10.214 1.00 96.56 93 TRP A O 1
ATOM 762 N N . ASN A 1 94 ? 7.239 16.198 -12.155 1.00 97.31 94 ASN A N 1
ATOM 763 C CA . ASN A 1 94 ? 5.960 16.344 -12.853 1.00 97.31 94 ASN A CA 1
ATOM 764 C C . ASN A 1 94 ? 4.807 15.668 -12.103 1.00 97.31 94 ASN A C 1
ATOM 766 O O . ASN A 1 94 ? 3.726 16.239 -12.039 1.00 97.31 94 ASN A O 1
ATOM 770 N N . ALA A 1 95 ? 5.025 14.495 -11.502 1.00 96.25 95 ALA A N 1
ATOM 771 C CA . ALA A 1 95 ? 3.979 13.790 -10.758 1.00 96.25 95 ALA A CA 1
ATOM 772 C C . ALA A 1 95 ? 3.480 14.598 -9.546 1.00 96.25 95 ALA A C 1
ATOM 774 O O . ALA A 1 95 ? 2.274 14.726 -9.344 1.00 96.25 95 ALA A O 1
ATOM 775 N N . VAL A 1 96 ? 4.399 15.199 -8.781 1.00 94.88 96 VAL A N 1
ATOM 776 C CA . VAL A 1 96 ? 4.067 16.052 -7.626 1.00 94.88 96 VAL A CA 1
ATOM 777 C C . VAL A 1 96 ? 3.356 17.325 -8.087 1.00 94.88 96 VAL A C 1
ATOM 779 O O . VAL A 1 96 ? 2.343 17.707 -7.510 1.00 94.88 96 VAL A O 1
ATOM 782 N N . ILE A 1 97 ? 3.840 17.947 -9.166 1.00 96.06 97 ILE A N 1
ATOM 783 C CA . ILE A 1 97 ? 3.222 19.147 -9.745 1.00 96.06 97 ILE A CA 1
ATOM 784 C C . ILE A 1 97 ? 1.797 18.844 -10.221 1.00 96.06 97 ILE A C 1
ATOM 786 O O . ILE A 1 97 ? 0.881 19.598 -9.910 1.00 96.06 97 ILE A O 1
ATOM 790 N N . MET A 1 98 ? 1.591 17.743 -10.948 1.00 97.50 98 MET A N 1
ATOM 791 C CA . MET A 1 98 ? 0.270 17.350 -11.445 1.00 97.50 98 MET A CA 1
ATOM 792 C C . MET A 1 98 ? -0.683 17.020 -10.300 1.00 97.50 98 MET A C 1
ATOM 794 O O . MET A 1 98 ? -1.811 17.498 -10.311 1.00 97.50 98 MET A O 1
ATOM 798 N N . LYS A 1 99 ? -0.219 16.293 -9.275 1.00 95.38 99 LYS A N 1
ATOM 799 C CA . LYS A 1 99 ? -1.002 16.043 -8.059 1.00 95.38 99 LYS A CA 1
ATOM 800 C C . LYS A 1 99 ? -1.455 17.352 -7.408 1.00 95.38 99 LYS A C 1
ATOM 802 O O . LYS A 1 99 ? -2.630 17.491 -7.100 1.00 95.38 99 LYS A O 1
ATOM 807 N N . ASN A 1 100 ? -0.548 18.316 -7.249 1.00 95.12 100 ASN A N 1
ATOM 808 C CA . ASN A 1 100 ? -0.883 19.609 -6.652 1.00 95.12 100 ASN A CA 1
ATOM 809 C C . ASN A 1 100 ? -1.819 20.447 -7.539 1.00 95.12 100 ASN A C 1
ATOM 811 O O . ASN A 1 100 ? -2.615 21.207 -7.009 1.00 95.12 100 ASN A O 1
ATOM 815 N N . ARG A 1 101 ? -1.742 20.316 -8.871 1.00 96.12 101 ARG A N 1
ATOM 816 C CA . ARG A 1 101 ? -2.646 21.000 -9.816 1.00 96.12 101 ARG A CA 1
ATOM 817 C C . ARG A 1 101 ? -4.052 20.408 -9.850 1.00 96.12 101 ARG A C 1
ATOM 819 O O . ARG A 1 101 ? -4.992 21.138 -10.125 1.00 96.12 101 ARG A O 1
ATOM 826 N N . VAL A 1 102 ? -4.167 19.096 -9.656 1.00 97.44 102 VAL A N 1
ATOM 827 C CA . VAL A 1 102 ? -5.447 18.372 -9.664 1.00 97.44 102 VAL A CA 1
ATOM 828 C C . VAL A 1 102 ? -6.147 18.454 -8.305 1.00 97.44 102 VAL A C 1
ATOM 830 O O . VAL A 1 102 ? -7.354 18.275 -8.244 1.00 97.44 102 VAL A O 1
ATOM 833 N N . ALA A 1 103 ? -5.418 18.716 -7.218 1.00 95.44 103 ALA A N 1
ATOM 834 C CA . ALA A 1 103 ? -6.003 18.837 -5.888 1.00 95.44 103 ALA A CA 1
ATOM 835 C C . ALA A 1 103 ? -6.977 20.028 -5.792 1.00 95.44 103 ALA A C 1
ATOM 837 O O . ALA A 1 103 ? -6.603 21.156 -6.104 1.00 95.44 103 ALA A O 1
ATOM 838 N N . ASP A 1 104 ? -8.187 19.781 -5.282 1.00 96.69 104 ASP A N 1
ATOM 839 C CA . ASP A 1 104 ? -9.238 20.801 -5.125 1.00 96.69 104 ASP A CA 1
ATOM 840 C C . ASP A 1 104 ? -8.836 21.936 -4.173 1.00 96.69 104 ASP A C 1
ATOM 842 O O . ASP A 1 104 ? -9.237 23.087 -4.341 1.00 96.69 104 ASP A O 1
ATOM 846 N N . SER A 1 105 ? -8.035 21.621 -3.153 1.00 94.19 105 SER A N 1
ATOM 847 C CA . SER A 1 105 ? -7.481 22.609 -2.231 1.00 94.19 105 SER A CA 1
ATOM 848 C C . SER A 1 105 ? -6.057 22.245 -1.822 1.00 94.19 105 SER A C 1
ATOM 850 O O . SER A 1 105 ? -5.699 21.074 -1.674 1.00 94.19 105 SER A O 1
ATOM 852 N N . LEU A 1 106 ? -5.234 23.275 -1.635 1.00 93.19 106 LEU A N 1
ATOM 853 C CA . LEU A 1 106 ? -3.871 23.163 -1.130 1.00 93.19 106 LEU A CA 1
ATOM 854 C C . LEU A 1 106 ? -3.779 23.944 0.177 1.00 93.19 106 LEU A C 1
ATOM 856 O O . LEU A 1 106 ? -4.019 25.150 0.202 1.00 93.19 106 LEU A O 1
ATOM 860 N N . GLN A 1 107 ? -3.417 23.262 1.258 1.00 90.06 107 GLN A N 1
ATOM 861 C CA . GLN A 1 107 ? -3.191 23.892 2.554 1.00 90.06 107 GLN A CA 1
ATOM 862 C C . GLN A 1 107 ? -1.700 24.169 2.724 1.00 90.06 107 GLN A C 1
ATOM 864 O O . GLN A 1 107 ? -0.870 23.263 2.632 1.00 90.06 107 GLN A O 1
ATOM 869 N N . PHE A 1 108 ? -1.363 25.436 2.950 1.00 90.38 108 PHE A N 1
ATOM 870 C CA . PHE A 1 108 ? 0.003 25.876 3.198 1.00 90.38 108 PHE A CA 1
ATOM 871 C C . PHE A 1 108 ? 0.199 26.122 4.698 1.00 90.38 108 PHE A C 1
ATOM 873 O O . PHE A 1 108 ? -0.683 26.714 5.322 1.00 90.38 108 PHE A O 1
ATOM 880 N N . PRO A 1 109 ? 1.345 25.710 5.279 1.00 89.12 109 PRO A N 1
ATOM 881 C CA . PRO A 1 109 ? 2.552 25.179 4.619 1.00 89.12 109 PRO A CA 1
ATOM 882 C C . PRO A 1 109 ? 2.484 23.673 4.254 1.00 89.12 109 PRO A C 1
ATOM 884 O O . PRO A 1 109 ? 2.168 22.846 5.103 1.00 89.12 109 PRO A O 1
ATOM 887 N N . LEU A 1 110 ? 2.854 23.303 3.009 1.00 79.69 110 LEU A N 1
ATOM 888 C CA . LEU A 1 110 ? 2.673 21.938 2.452 1.00 79.69 110 LEU A CA 1
ATOM 889 C C . LEU A 1 110 ? 3.492 20.838 3.140 1.00 79.69 110 LEU A C 1
ATOM 891 O O . LEU A 1 110 ? 3.071 19.689 3.146 1.00 79.69 110 LEU A O 1
ATOM 895 N N . ASN A 1 111 ? 4.676 21.164 3.655 1.00 70.75 111 ASN A N 1
ATOM 896 C CA . ASN A 1 111 ? 5.591 20.212 4.276 1.00 70.75 111 ASN A CA 1
ATOM 897 C C . ASN A 1 111 ? 6.332 20.931 5.403 1.00 70.75 111 ASN A C 1
ATOM 899 O O . ASN A 1 111 ? 7.309 21.634 5.153 1.00 70.75 111 ASN A O 1
ATOM 903 N N . HIS A 1 112 ? 5.891 20.765 6.645 1.00 69.56 112 HIS A N 1
ATOM 904 C CA . HIS A 1 112 ? 6.814 20.940 7.761 1.00 69.56 112 HIS A CA 1
ATOM 905 C C . HIS A 1 112 ? 7.696 19.689 7.827 1.00 69.56 112 HIS A C 1
ATOM 907 O O . HIS A 1 112 ? 7.251 18.594 7.466 1.00 69.56 112 HIS A O 1
ATOM 913 N N . SER A 1 113 ? 8.951 19.821 8.270 1.00 66.50 113 SER A N 1
ATOM 914 C CA . SER A 1 113 ? 9.669 18.646 8.753 1.00 66.50 113 SER A CA 1
ATOM 915 C C . SER A 1 113 ? 8.758 18.026 9.801 1.00 66.50 113 SER A C 1
ATOM 917 O O . SER A 1 113 ? 8.418 18.665 10.796 1.00 66.50 113 SER A O 1
ATOM 919 N N . SER A 1 114 ? 8.271 16.812 9.551 1.00 61.16 114 SER A N 1
ATOM 920 C CA . SER A 1 114 ? 7.638 16.064 10.618 1.00 61.16 114 SER A CA 1
ATOM 921 C C . SER A 1 114 ? 8.755 15.873 11.634 1.00 61.16 114 SER A C 1
ATOM 923 O O . SER A 1 114 ? 9.603 14.994 11.458 1.00 61.16 114 SER A O 1
ATOM 925 N N . LEU A 1 115 ? 8.807 16.730 12.654 1.00 61.06 115 LEU A N 1
ATOM 926 C CA . LEU A 1 115 ? 9.363 16.377 13.942 1.00 61.06 115 LEU A CA 1
ATOM 927 C C . LEU A 1 115 ? 8.516 15.179 14.349 1.00 61.06 115 LEU A C 1
ATOM 929 O O . LEU A 1 115 ? 7.468 15.330 14.971 1.00 61.06 115 LEU A O 1
ATOM 933 N N . LYS A 1 116 ? 8.870 13.994 13.839 1.00 63.94 116 LYS A N 1
ATOM 934 C CA . LYS A 1 116 ? 8.260 12.737 14.227 1.00 63.94 116 LYS A CA 1
ATOM 935 C C . LYS A 1 116 ? 8.694 12.584 15.667 1.00 63.94 116 LYS A C 1
ATOM 937 O O . LYS A 1 116 ? 9.742 12.015 15.946 1.00 63.94 116 LYS A O 1
ATOM 942 N N . LEU A 1 117 ? 7.927 13.204 16.559 1.00 67.31 117 LEU A N 1
ATOM 943 C CA . LEU A 1 117 ? 7.930 12.863 17.959 1.00 67.31 117 LEU A CA 1
ATOM 944 C C . LEU A 1 117 ? 7.729 11.357 17.962 1.00 67.31 117 LEU A C 1
ATOM 946 O O . LEU A 1 117 ? 6.793 10.847 17.336 1.00 67.31 117 LEU A O 1
ATOM 950 N N . GLU A 1 118 ? 8.691 10.654 18.541 1.00 74.00 118 GLU A N 1
ATOM 951 C CA . GLU A 1 118 ? 8.621 9.210 18.644 1.00 74.00 118 GLU A CA 1
ATOM 952 C C . GLU A 1 118 ? 7.258 8.828 19.202 1.00 74.00 118 GLU A C 1
ATOM 954 O O . GLU A 1 118 ? 6.742 9.479 20.118 1.00 74.00 118 GLU A O 1
ATOM 959 N N . SER A 1 119 ? 6.647 7.794 18.619 1.00 82.62 119 SER A N 1
ATOM 960 C CA . SER A 1 119 ? 5.383 7.289 19.143 1.00 82.62 119 SER A CA 1
ATOM 961 C C . SER A 1 119 ? 5.563 7.038 20.638 1.00 82.62 119 SER A C 1
ATOM 963 O O . SER A 1 119 ? 6.614 6.547 21.051 1.00 82.62 119 SER A O 1
ATOM 965 N N . SER A 1 120 ? 4.557 7.341 21.461 1.00 80.75 120 SER A N 1
ATOM 966 C CA . SER A 1 120 ? 4.655 7.173 22.919 1.00 80.75 120 SER A CA 1
ATOM 967 C C . SER A 1 120 ? 5.186 5.787 23.315 1.00 80.75 120 SER A C 1
ATOM 969 O O . SER A 1 120 ? 5.922 5.650 24.283 1.00 80.75 120 SER A O 1
ATOM 971 N N . ASN A 1 121 ? 4.879 4.759 22.519 1.00 80.75 121 ASN A N 1
ATOM 972 C CA . ASN A 1 121 ? 5.374 3.395 22.705 1.00 80.75 121 ASN A CA 1
ATOM 973 C C . ASN A 1 121 ? 6.875 3.220 22.414 1.00 80.75 121 ASN A C 1
ATOM 975 O O . ASN A 1 121 ? 7.518 2.382 23.035 1.00 80.75 121 ASN A O 1
ATOM 979 N N . GLU A 1 122 ? 7.425 3.952 21.450 1.00 84.19 122 GLU A N 1
ATOM 980 C CA . GLU A 1 122 ? 8.857 3.962 21.126 1.00 84.19 122 GLU A CA 1
ATOM 981 C C . GLU A 1 122 ? 9.646 4.741 22.177 1.00 84.19 122 GLU A C 1
ATOM 983 O O . GLU A 1 122 ? 10.674 4.261 22.650 1.00 84.19 122 GLU A O 1
ATOM 988 N N . PHE A 1 123 ? 9.095 5.868 22.633 1.00 83.75 123 PHE A N 1
ATOM 989 C CA . PHE A 1 123 ? 9.657 6.656 23.725 1.00 83.75 123 PHE A CA 1
ATOM 990 C C . PHE A 1 123 ? 9.742 5.849 25.029 1.00 83.75 123 PHE A C 1
ATOM 992 O O . PHE A 1 123 ? 10.789 5.809 25.670 1.00 83.75 123 PHE A O 1
ATOM 999 N N . VAL A 1 124 ? 8.680 5.116 25.389 1.00 85.00 124 VAL A N 1
ATOM 1000 C CA . VAL A 1 124 ? 8.663 4.272 26.599 1.00 85.00 124 VAL A CA 1
ATOM 1001 C C . VAL A 1 124 ? 9.735 3.174 26.559 1.00 85.00 124 VAL A C 1
ATOM 1003 O O . VAL A 1 124 ? 10.318 2.865 27.591 1.00 85.00 124 VAL A O 1
ATOM 1006 N N . LYS A 1 125 ? 10.073 2.623 25.385 1.00 82.50 125 LYS A N 1
ATOM 1007 C CA . LYS A 1 125 ? 11.129 1.597 25.255 1.00 82.50 125 LYS A CA 1
ATOM 1008 C C . LYS A 1 125 ? 12.535 2.119 25.553 1.00 82.50 125 LYS A C 1
ATOM 1010 O O . LYS A 1 125 ? 13.424 1.318 25.837 1.00 82.50 125 LYS A O 1
ATOM 1015 N N . LYS A 1 126 ? 12.755 3.433 25.467 1.00 82.75 126 LYS A N 1
ATOM 1016 C CA . LYS A 1 126 ? 14.038 4.049 25.826 1.00 82.75 126 LYS A CA 1
ATOM 1017 C C . LYS A 1 126 ? 14.264 4.081 27.333 1.00 82.75 126 LYS A C 1
ATOM 1019 O O . LYS A 1 126 ? 15.415 4.093 27.760 1.00 82.75 126 LYS A O 1
ATOM 1024 N N . PHE A 1 127 ? 13.199 4.037 28.133 1.00 83.19 127 PHE A N 1
ATOM 1025 C CA . PHE A 1 127 ? 13.317 3.888 29.578 1.00 83.19 127 PHE A CA 1
ATOM 1026 C C . PHE A 1 127 ? 13.667 2.439 29.910 1.00 83.19 127 PHE A C 1
ATOM 1028 O O . PHE A 1 127 ? 12.816 1.549 29.908 1.00 83.19 127 PHE A O 1
ATOM 1035 N N . ARG A 1 128 ? 14.947 2.198 30.190 1.00 80.12 128 ARG A N 1
ATOM 1036 C CA . ARG A 1 128 ? 15.422 0.950 30.787 1.00 80.12 128 ARG A CA 1
ATOM 1037 C C . ARG A 1 128 ? 15.495 1.153 32.297 1.00 80.12 128 ARG A C 1
ATOM 1039 O O . ARG A 1 128 ? 16.189 2.053 32.750 1.00 80.12 128 ARG A O 1
ATOM 1046 N N . ILE A 1 129 ? 14.760 0.338 33.051 1.00 80.25 129 ILE A N 1
ATOM 1047 C CA . ILE A 1 129 ? 14.770 0.373 34.526 1.00 80.25 129 ILE A CA 1
ATOM 1048 C C . ILE A 1 129 ? 16.040 -0.295 35.072 1.00 80.25 129 ILE A C 1
ATOM 1050 O O . ILE A 1 129 ? 16.521 0.095 36.125 1.00 80.25 129 ILE A O 1
ATOM 1054 N N . GLN A 1 130 ? 16.578 -1.278 34.343 1.00 80.75 130 GLN A N 1
ATOM 1055 C CA . GLN A 1 130 ? 17.766 -2.038 34.726 1.00 80.75 130 GLN A CA 1
ATOM 1056 C C . GLN A 1 130 ? 18.802 -2.031 33.601 1.00 80.75 130 GLN A C 1
ATOM 1058 O O . GLN A 1 130 ? 18.454 -2.200 32.421 1.00 80.75 130 GLN A O 1
ATOM 1063 N N . SER A 1 131 ? 20.065 -1.864 33.985 1.00 89.31 131 SER A N 1
ATOM 1064 C CA . SER A 1 131 ? 21.235 -2.075 33.131 1.00 89.31 131 SER A CA 1
ATOM 1065 C C . SER A 1 131 ? 21.337 -3.545 32.706 1.00 89.31 131 SER A C 1
ATOM 1067 O O . SER A 1 131 ? 20.820 -4.437 33.375 1.00 89.31 131 SER A O 1
ATOM 1069 N N . ASP A 1 132 ? 22.001 -3.825 31.584 1.00 88.62 132 ASP A N 1
ATOM 1070 C CA . ASP A 1 132 ? 22.156 -5.205 31.104 1.00 88.62 132 ASP A CA 1
ATOM 1071 C C . ASP A 1 132 ? 22.996 -6.047 32.091 1.00 88.62 132 ASP A C 1
ATOM 1073 O O . ASP A 1 132 ? 22.648 -7.195 32.349 1.00 88.62 132 ASP A O 1
ATOM 1077 N N . LEU A 1 133 ? 23.972 -5.430 32.775 1.00 88.50 133 LEU A N 1
ATOM 1078 C CA . LEU A 1 133 ? 24.698 -6.035 33.902 1.00 88.50 133 LEU A CA 1
ATOM 1079 C C . LEU A 1 133 ? 23.767 -6.326 35.085 1.00 88.50 133 LEU A C 1
ATOM 1081 O O . LEU A 1 133 ? 23.826 -7.402 35.658 1.00 88.50 133 LEU A O 1
ATOM 1085 N N . GLU A 1 134 ? 22.876 -5.401 35.444 1.00 86.50 134 GLU A N 1
ATOM 1086 C CA . GLU A 1 134 ? 21.935 -5.598 36.557 1.00 86.50 134 GLU A CA 1
ATOM 1087 C C . GLU A 1 134 ? 20.934 -6.721 36.268 1.00 86.50 134 GLU A C 1
ATOM 1089 O O . GLU A 1 134 ? 20.528 -7.421 37.187 1.00 86.50 134 GLU A O 1
ATOM 1094 N N . LYS A 1 135 ? 20.565 -6.937 34.999 1.00 87.31 135 LYS A N 1
ATOM 1095 C CA . LYS A 1 135 ? 19.757 -8.097 34.595 1.00 87.31 135 LYS A CA 1
ATOM 1096 C C . LYS A 1 135 ? 20.532 -9.401 34.713 1.00 87.31 135 LYS A C 1
ATOM 1098 O O . LYS A 1 135 ? 19.964 -10.389 35.162 1.00 87.31 135 LYS A O 1
ATOM 1103 N N . GLU A 1 136 ? 21.798 -9.412 34.298 1.00 88.19 136 GLU A N 1
ATOM 1104 C CA . GLU A 1 136 ? 22.671 -10.577 34.464 1.00 88.19 136 GLU A CA 1
ATOM 1105 C C . GLU A 1 136 ? 22.905 -10.872 35.949 1.00 88.19 136 GLU A C 1
ATOM 1107 O O . GLU A 1 136 ? 22.789 -12.016 36.373 1.00 88.19 136 GLU A O 1
ATOM 1112 N N . LEU A 1 137 ? 23.127 -9.840 36.763 1.00 87.31 137 LEU A N 1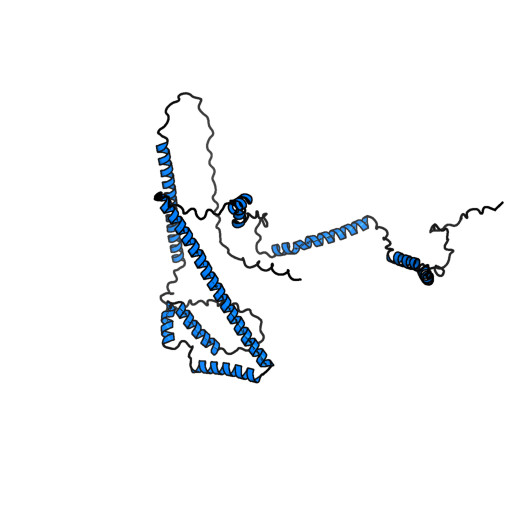
ATOM 1113 C CA . LEU A 1 137 ? 23.287 -9.964 38.206 1.00 87.31 137 LEU A CA 1
ATOM 1114 C C . LEU A 1 137 ? 21.993 -10.430 38.882 1.00 87.31 137 LEU A C 1
ATOM 1116 O O . LEU A 1 137 ? 22.060 -11.301 39.733 1.00 87.31 137 LEU A O 1
ATOM 1120 N N . ALA A 1 138 ? 20.825 -9.935 38.464 1.00 82.06 138 ALA A N 1
ATOM 1121 C CA . ALA A 1 138 ? 19.527 -10.409 38.951 1.00 82.06 138 ALA A CA 1
ATOM 1122 C C . ALA A 1 138 ? 19.199 -11.845 38.499 1.00 82.06 138 ALA A C 1
ATOM 1124 O O . ALA A 1 138 ? 18.415 -12.530 39.150 1.00 82.06 138 ALA A O 1
ATOM 1125 N N . ALA A 1 139 ? 19.766 -12.303 37.378 1.00 83.44 139 ALA A N 1
ATOM 1126 C CA . ALA A 1 139 ? 19.656 -13.690 36.925 1.00 83.44 139 ALA A CA 1
ATOM 1127 C C . ALA A 1 139 ? 20.620 -14.632 37.670 1.00 83.44 139 ALA A C 1
ATOM 1129 O O . ALA A 1 139 ? 20.337 -15.825 37.777 1.00 83.44 139 ALA A O 1
ATOM 1130 N N . LEU A 1 140 ? 21.755 -14.103 38.145 1.00 83.50 140 LEU A N 1
ATOM 1131 C CA . LEU A 1 140 ? 22.756 -14.812 38.947 1.00 83.50 140 LEU A CA 1
ATOM 1132 C C . LEU A 1 140 ? 22.454 -14.777 40.446 1.00 83.50 140 LEU A C 1
ATOM 1134 O O . LEU A 1 140 ? 22.852 -15.696 41.163 1.00 83.50 140 LEU A O 1
ATOM 1138 N N . GLU A 1 141 ? 21.763 -13.742 40.927 1.00 76.12 141 GLU A N 1
ATOM 1139 C CA . GLU A 1 141 ? 21.124 -13.787 42.232 1.00 76.12 141 GLU A CA 1
ATOM 1140 C C . GLU A 1 141 ? 20.195 -15.001 42.217 1.00 76.12 141 GLU A C 1
ATOM 1142 O O . GLU A 1 141 ? 19.368 -15.120 41.303 1.00 76.12 141 GLU A O 1
ATOM 1147 N N . PRO A 1 142 ? 20.323 -15.932 43.185 1.00 68.38 142 PRO A N 1
ATOM 1148 C CA . PRO A 1 142 ? 19.317 -16.964 43.326 1.00 68.38 142 PRO A CA 1
ATOM 1149 C C . PRO A 1 142 ? 17.987 -16.227 43.377 1.00 68.38 142 PRO A C 1
ATOM 1151 O O . PRO A 1 142 ? 17.868 -15.257 44.136 1.00 68.38 142 PRO A O 1
ATOM 1154 N N . GLN A 1 143 ? 17.021 -16.645 42.541 1.00 59.31 143 GLN A N 1
ATOM 1155 C CA . GLN A 1 143 ? 15.624 -16.280 42.750 1.00 59.31 143 GLN A CA 1
ATOM 1156 C C . GLN A 1 143 ? 15.450 -16.421 44.249 1.00 59.31 143 GLN A C 1
ATOM 1158 O O . GLN A 1 143 ? 15.630 -17.525 44.767 1.00 59.31 143 GLN A O 1
ATOM 1163 N N . LYS A 1 144 ? 15.249 -15.305 44.957 1.00 59.72 144 LYS A N 1
ATOM 1164 C CA . LYS A 1 144 ? 14.749 -15.383 46.315 1.00 59.72 144 LYS A CA 1
ATOM 1165 C C . LYS A 1 144 ? 13.468 -16.169 46.106 1.00 59.72 144 LYS A C 1
ATOM 1167 O O . LYS A 1 144 ? 12.509 -15.596 45.589 1.00 59.72 144 LYS A O 1
ATOM 1172 N N . GLU A 1 145 ? 13.517 -17.491 46.339 1.00 51.56 145 GLU A N 1
ATOM 1173 C CA . GLU A 1 145 ? 12.338 -18.323 46.538 1.00 51.56 145 GLU A CA 1
ATOM 1174 C C . GLU A 1 145 ? 11.480 -17.430 47.365 1.00 51.56 145 GLU A C 1
ATOM 1176 O O . GLU A 1 145 ? 12.025 -16.997 48.391 1.00 51.56 145 GLU A O 1
ATOM 1181 N N . ASN A 1 146 ? 10.324 -17.026 46.795 1.00 48.91 146 ASN A N 1
ATOM 1182 C CA . ASN A 1 146 ? 9.473 -15.966 47.318 1.00 48.91 146 ASN A CA 1
ATOM 1183 C C . ASN A 1 146 ? 9.781 -15.925 48.786 1.00 48.91 146 ASN A C 1
ATOM 1185 O O . ASN A 1 146 ? 9.479 -16.920 49.454 1.00 48.91 146 ASN A O 1
ATOM 1189 N N . ILE A 1 147 ? 10.531 -14.900 49.239 1.00 46.28 147 ILE A N 1
ATOM 1190 C CA . ILE A 1 147 ? 10.524 -14.620 50.663 1.00 46.28 147 ILE A CA 1
ATOM 1191 C C . ILE A 1 147 ? 9.031 -14.597 50.843 1.00 46.28 147 ILE A C 1
ATOM 1193 O O . ILE A 1 147 ? 8.383 -13.762 50.200 1.00 46.28 147 ILE A O 1
ATOM 1197 N N . GLU A 1 148 ? 8.491 -15.644 51.488 1.00 49.53 148 GLU A N 1
ATOM 1198 C CA . GLU A 1 148 ? 7.152 -15.611 52.008 1.00 49.53 148 GLU A CA 1
ATOM 1199 C C . GLU A 1 148 ? 7.205 -14.233 52.594 1.00 49.53 148 GLU A C 1
ATOM 1201 O O . GLU A 1 148 ? 8.092 -13.965 53.422 1.00 49.53 148 GLU A O 1
ATOM 1206 N N . GLU A 1 149 ? 6.451 -13.305 51.989 1.00 50.38 149 GLU A N 1
ATOM 1207 C CA . GLU A 1 149 ? 6.119 -12.095 52.680 1.00 50.38 149 GLU A CA 1
ATOM 1208 C C . GLU A 1 149 ? 5.597 -12.741 53.946 1.00 50.38 149 GLU A C 1
ATOM 1210 O O . GLU A 1 149 ? 4.518 -13.332 53.964 1.00 50.38 149 GLU A O 1
ATOM 1215 N N . LYS A 1 150 ? 6.466 -12.802 54.972 1.00 46.84 150 LYS A N 1
ATOM 1216 C CA . LYS A 1 150 ? 6.035 -12.794 56.330 1.00 46.84 150 LYS A CA 1
ATOM 1217 C C . LYS A 1 150 ? 5.036 -11.689 56.177 1.00 46.84 150 LYS A C 1
ATOM 1219 O O . LYS A 1 150 ? 5.396 -10.592 55.718 1.00 46.84 150 LYS A O 1
ATOM 1224 N N . ASP A 1 151 ? 3.772 -12.065 56.316 1.00 47.44 151 ASP A N 1
ATOM 1225 C CA . ASP A 1 151 ? 2.758 -11.125 56.681 1.00 47.44 151 ASP A CA 1
ATOM 1226 C C . ASP A 1 151 ? 3.370 -10.529 57.944 1.00 47.44 151 ASP A C 1
ATOM 1228 O O . ASP A 1 151 ? 3.192 -11.020 59.055 1.00 47.44 151 ASP A O 1
ATOM 1232 N N . ASP A 1 152 ? 4.271 -9.567 57.747 1.00 48.72 152 ASP A N 1
ATOM 1233 C CA . ASP A 1 152 ? 4.682 -8.638 58.730 1.00 48.72 152 ASP A CA 1
ATOM 1234 C C . ASP A 1 152 ? 3.330 -8.008 58.927 1.00 48.72 152 ASP A C 1
ATOM 1236 O O . ASP A 1 152 ? 2.819 -7.262 58.083 1.00 48.72 152 ASP A O 1
ATOM 1240 N N . GLU A 1 153 ? 2.678 -8.487 59.977 1.00 52.72 153 GLU A N 1
ATOM 1241 C CA . GLU A 1 153 ? 1.351 -8.126 60.413 1.00 52.72 153 GLU A CA 1
ATOM 1242 C C . GLU A 1 153 ? 1.418 -6.684 60.936 1.00 52.72 153 GLU A C 1
ATOM 1244 O O . GLU A 1 153 ? 0.884 -6.320 61.975 1.00 52.72 153 GLU A O 1
ATOM 1249 N N . PHE A 1 154 ? 2.117 -5.810 60.211 1.00 56.34 154 PHE A N 1
ATOM 1250 C CA . PHE A 1 154 ? 1.813 -4.414 60.121 1.00 56.34 154 PHE A CA 1
ATOM 1251 C C . PHE A 1 154 ? 0.397 -4.370 59.571 1.00 56.34 154 PHE A C 1
ATOM 1253 O O . PHE A 1 154 ? 0.146 -4.525 58.376 1.00 56.34 154 PHE A O 1
ATOM 1260 N N . SER A 1 155 ? -0.551 -4.204 60.485 1.00 65.75 155 SER A N 1
ATOM 1261 C CA . SER A 1 155 ? -1.909 -3.792 60.185 1.00 65.75 155 SER A CA 1
ATOM 1262 C C . SER A 1 155 ? -1.837 -2.622 59.203 1.00 65.75 155 SER A C 1
ATOM 1264 O O . SER A 1 155 ? -1.569 -1.492 59.617 1.00 65.75 155 SER A O 1
ATOM 1266 N N . LEU A 1 156 ? -1.998 -2.920 57.905 1.00 67.38 156 LEU A N 1
ATOM 1267 C CA . LEU A 1 156 ? -1.951 -1.946 56.819 1.00 67.38 156 LEU A CA 1
ATOM 1268 C C . LEU A 1 156 ? -2.762 -0.732 57.246 1.00 67.38 156 LEU A C 1
ATOM 1270 O O . LEU A 1 156 ? -3.921 -0.857 57.665 1.00 67.38 156 LEU A O 1
ATOM 1274 N N . THR A 1 157 ? -2.166 0.449 57.133 1.00 85.00 157 THR A N 1
ATOM 1275 C CA . THR A 1 157 ? -2.876 1.668 57.501 1.00 85.00 157 THR A CA 1
ATOM 1276 C C . THR A 1 157 ? -4.130 1.755 56.627 1.00 85.00 157 THR A C 1
ATOM 1278 O O . THR A 1 157 ? -4.093 1.406 55.445 1.00 85.00 157 THR A O 1
ATOM 1281 N N . LEU A 1 158 ? -5.261 2.246 57.150 1.00 87.12 158 LEU A N 1
ATOM 1282 C CA . LEU A 1 158 ? -6.530 2.320 56.394 1.00 87.12 158 LEU A CA 1
ATOM 1283 C C . LEU A 1 158 ? -6.370 2.953 54.994 1.00 87.12 158 LEU A C 1
ATOM 1285 O O . LEU A 1 158 ? -7.065 2.580 54.045 1.00 87.12 158 LEU A O 1
ATOM 1289 N N . LYS A 1 159 ? -5.415 3.882 54.855 1.00 89.31 159 LYS A N 1
ATOM 1290 C CA . LYS A 1 159 ? -5.031 4.522 53.591 1.00 89.31 159 LYS A CA 1
ATOM 1291 C C . LYS A 1 159 ? -4.392 3.547 52.592 1.00 89.31 159 LYS A C 1
ATOM 1293 O O . LYS A 1 159 ? -4.775 3.553 51.426 1.00 89.31 159 LYS A O 1
ATOM 1298 N N . GLU A 1 160 ? -3.479 2.688 53.032 1.00 88.75 160 GLU A N 1
ATOM 1299 C CA . GLU A 1 160 ? -2.789 1.699 52.191 1.00 88.75 160 GLU A CA 1
ATOM 1300 C C . GLU A 1 160 ? -3.759 0.624 51.700 1.00 88.75 160 GLU A C 1
ATOM 1302 O O . GLU A 1 160 ? -3.766 0.287 50.517 1.00 88.75 160 GLU A O 1
ATOM 1307 N N . ILE A 1 161 ? -4.676 0.170 52.563 1.00 90.38 161 ILE A N 1
ATOM 1308 C CA . ILE A 1 161 ? -5.759 -0.746 52.172 1.00 90.38 161 ILE A CA 1
ATOM 1309 C C . ILE A 1 161 ? -6.631 -0.109 51.085 1.00 90.38 161 ILE A C 1
ATOM 1311 O O . ILE A 1 161 ? -6.995 -0.764 50.104 1.00 90.38 161 ILE A O 1
ATOM 1315 N N . ALA A 1 162 ? -6.973 1.175 51.231 1.00 93.50 162 ALA A N 1
ATOM 1316 C CA . ALA A 1 162 ? -7.764 1.892 50.237 1.00 93.50 162 ALA A CA 1
ATOM 1317 C C . ALA A 1 162 ? -7.021 2.033 48.898 1.00 93.50 162 ALA A C 1
ATOM 1319 O O . ALA A 1 162 ? -7.640 1.861 47.845 1.00 93.50 162 ALA A O 1
ATOM 1320 N N . ILE A 1 163 ? -5.711 2.300 48.921 1.00 94.62 163 ILE A N 1
ATOM 1321 C CA . ILE A 1 163 ? -4.866 2.365 47.719 1.00 94.62 163 ILE A CA 1
ATOM 1322 C C . ILE A 1 163 ? -4.802 0.992 47.043 1.00 94.62 163 ILE A C 1
ATOM 1324 O O . ILE A 1 163 ? -5.182 0.880 45.878 1.00 94.62 163 ILE A O 1
ATOM 1328 N N . LYS A 1 164 ? -4.476 -0.071 47.788 1.00 92.12 164 LYS A N 1
ATOM 1329 C CA . LYS A 1 164 ? -4.401 -1.449 47.273 1.00 92.12 164 LYS A CA 1
ATOM 1330 C C . LYS A 1 164 ? -5.736 -1.901 46.671 1.00 92.12 164 LYS A C 1
ATOM 1332 O O . LYS A 1 164 ? -5.773 -2.512 45.605 1.00 92.12 164 LYS A O 1
ATOM 1337 N N . ARG A 1 165 ? -6.867 -1.528 47.287 1.00 94.81 165 ARG A N 1
ATOM 1338 C CA . ARG A 1 165 ? -8.214 -1.770 46.730 1.00 94.81 165 ARG A CA 1
ATOM 1339 C C . ARG A 1 165 ? -8.457 -1.006 45.429 1.00 94.81 165 ARG A C 1
ATOM 1341 O O . ARG A 1 165 ? -9.008 -1.587 44.493 1.00 94.81 165 ARG A O 1
ATOM 1348 N N . LYS A 1 166 ? -8.062 0.269 45.351 1.00 96.25 166 LYS A N 1
ATOM 1349 C CA . LYS A 1 166 ? -8.181 1.080 44.125 1.00 96.25 166 LYS A CA 1
ATOM 1350 C C . LYS A 1 166 ? -7.327 0.505 42.995 1.00 96.25 166 LYS A C 1
ATOM 1352 O O . LYS A 1 166 ? -7.805 0.395 41.867 1.00 96.25 166 LYS A O 1
ATOM 1357 N N . GLU A 1 167 ? -6.103 0.090 43.295 1.00 94.94 167 GLU A N 1
ATOM 1358 C CA . GLU A 1 167 ? -5.193 -0.537 42.336 1.00 94.94 167 GLU A CA 1
ATOM 1359 C C . GLU A 1 167 ? -5.728 -1.884 41.848 1.00 94.94 167 GLU A C 1
ATOM 1361 O O . GLU A 1 167 ? -5.846 -2.094 40.639 1.00 94.94 167 GLU A O 1
ATOM 1366 N N . ALA A 1 168 ? -6.171 -2.753 42.760 1.00 96.06 168 ALA A N 1
ATOM 1367 C CA . ALA A 1 168 ? -6.794 -4.026 42.410 1.00 96.06 168 ALA A CA 1
ATOM 1368 C C . ALA A 1 168 ? -8.058 -3.834 41.553 1.00 96.0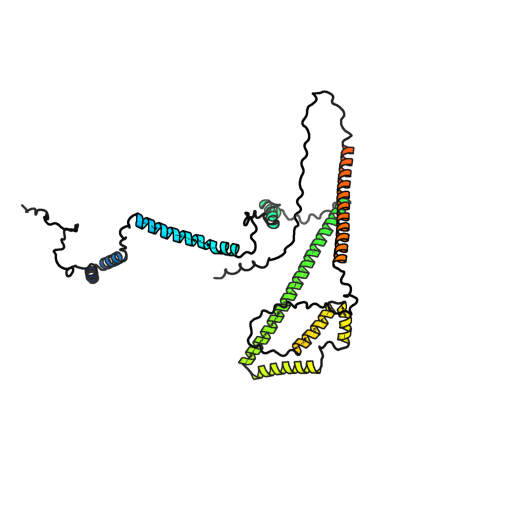6 168 ALA A C 1
ATOM 1370 O O . ALA A 1 168 ? -8.267 -4.556 40.576 1.00 96.06 168 ALA A O 1
ATOM 1371 N N . ALA A 1 169 ? -8.888 -2.832 41.867 1.00 96.69 169 ALA A N 1
ATOM 1372 C CA . ALA A 1 169 ? -10.059 -2.487 41.062 1.00 96.69 169 ALA A CA 1
ATOM 1373 C C . ALA A 1 169 ? -9.666 -2.010 39.653 1.00 96.69 169 ALA A C 1
ATOM 1375 O O . ALA A 1 169 ? -10.265 -2.447 38.667 1.00 96.69 169 ALA A O 1
ATOM 1376 N N . LYS A 1 170 ? -8.626 -1.172 39.540 1.00 97.31 170 LYS A N 1
ATOM 1377 C CA . LYS A 1 170 ? -8.084 -0.702 38.257 1.00 97.31 170 LYS A CA 1
ATOM 1378 C C . LYS A 1 170 ? -7.557 -1.865 37.413 1.00 97.31 170 LYS A C 1
ATOM 1380 O O . LYS A 1 170 ? -7.892 -1.951 36.232 1.00 97.31 170 LYS A O 1
ATOM 1385 N N . ILE A 1 171 ? -6.794 -2.782 38.010 1.00 97.00 171 ILE A N 1
ATOM 1386 C CA . ILE A 1 171 ? -6.256 -3.970 37.329 1.00 97.00 171 ILE A CA 1
ATOM 1387 C C . ILE A 1 171 ? -7.398 -4.870 36.846 1.00 97.00 171 ILE A C 1
ATOM 1389 O O . ILE A 1 171 ? -7.425 -5.247 35.672 1.00 97.00 171 ILE A O 1
ATOM 1393 N N . ARG A 1 172 ? -8.388 -5.145 37.704 1.00 97.31 172 ARG A N 1
ATOM 1394 C CA . ARG A 1 172 ? -9.565 -5.955 37.350 1.00 97.31 172 ARG A CA 1
ATOM 1395 C C . ARG A 1 172 ? -10.347 -5.345 36.184 1.00 97.31 172 ARG A C 1
ATOM 1397 O O . ARG A 1 172 ? -10.731 -6.057 35.258 1.00 97.31 172 ARG A O 1
ATOM 1404 N N . ALA A 1 173 ? -10.539 -4.025 36.187 1.00 97.19 173 ALA A N 1
ATOM 1405 C CA . ALA A 1 173 ? -11.196 -3.319 35.089 1.00 97.19 173 ALA A CA 1
ATOM 1406 C C . ALA A 1 173 ? -10.399 -3.431 33.776 1.00 97.19 173 ALA A C 1
ATOM 1408 O O . ALA A 1 173 ? -10.963 -3.746 32.728 1.00 97.19 173 ALA A O 1
ATOM 1409 N N . GLN A 1 174 ? -9.077 -3.243 33.824 1.00 96.88 174 GLN A N 1
ATOM 1410 C CA . GLN A 1 174 ? -8.213 -3.389 32.649 1.00 96.88 174 GLN A CA 1
ATOM 1411 C C . GLN A 1 174 ? -8.227 -4.814 32.081 1.00 96.88 174 GLN A C 1
ATOM 1413 O O . GLN A 1 174 ? -8.292 -4.985 30.861 1.00 96.88 174 GLN A O 1
ATOM 1418 N N . GLN A 1 175 ? -8.184 -5.834 32.942 1.00 96.88 175 GLN A N 1
ATOM 1419 C CA . GLN A 1 175 ? -8.289 -7.238 32.538 1.00 96.88 175 GLN A CA 1
ATOM 1420 C C . GLN A 1 175 ? -9.636 -7.520 31.866 1.00 96.88 175 GLN A C 1
ATOM 1422 O O . GLN A 1 175 ? -9.659 -8.072 30.765 1.00 96.88 175 GLN A O 1
ATOM 1427 N N . SER A 1 176 ? -10.737 -7.047 32.457 1.00 97.62 176 SER A N 1
ATOM 1428 C CA . SER A 1 176 ? -12.083 -7.169 31.885 1.00 97.62 176 SER A CA 1
ATOM 1429 C C . SER A 1 176 ? -12.178 -6.542 30.487 1.00 97.62 176 SER A C 1
ATOM 1431 O O . SER A 1 176 ? -12.671 -7.172 29.549 1.00 97.62 176 SER A O 1
ATOM 1433 N N . TYR A 1 177 ? -11.619 -5.344 30.282 1.00 97.12 177 TYR A N 1
ATOM 1434 C CA . TYR A 1 177 ? -11.599 -4.715 28.957 1.00 97.12 177 TYR A CA 1
ATOM 1435 C C . TYR A 1 177 ? -10.775 -5.494 27.931 1.00 97.12 177 TYR A C 1
ATOM 1437 O O . TYR A 1 177 ? -11.198 -5.631 26.778 1.00 97.12 177 TYR A O 1
ATOM 1445 N N . LYS A 1 178 ? -9.613 -6.025 28.329 1.00 97.88 178 LYS A N 1
ATOM 1446 C CA . LYS A 1 178 ? -8.792 -6.875 27.455 1.00 97.88 178 LYS A CA 1
ATOM 1447 C C . LYS A 1 178 ? -9.548 -8.142 27.064 1.00 97.88 178 LYS A C 1
ATOM 1449 O O . LYS A 1 178 ? -9.585 -8.477 25.880 1.00 97.88 178 LYS A O 1
ATOM 1454 N N . GLU A 1 179 ? -10.205 -8.791 28.019 1.00 97.31 179 GLU A N 1
ATOM 1455 C CA . GLU A 1 179 ? -10.998 -9.992 27.774 1.00 97.31 179 GLU A CA 1
ATOM 1456 C C . GLU A 1 179 ? -12.193 -9.704 26.853 1.00 97.31 179 GLU A C 1
ATOM 1458 O O . GLU A 1 179 ? -12.391 -10.396 25.854 1.00 97.31 179 GLU A O 1
ATOM 1463 N N . ALA A 1 180 ? -12.954 -8.637 27.111 1.00 96.69 180 ALA A N 1
ATOM 1464 C CA . ALA A 1 180 ? -14.069 -8.228 26.259 1.00 96.69 180 ALA A CA 1
ATOM 1465 C C . ALA A 1 180 ? -13.610 -7.916 24.821 1.00 96.69 180 ALA A C 1
ATOM 1467 O O . ALA A 1 180 ? -14.245 -8.345 23.850 1.00 96.69 180 ALA A O 1
ATOM 1468 N N . LYS A 1 181 ? -12.469 -7.226 24.663 1.00 96.38 181 LYS A N 1
ATOM 1469 C CA . LYS A 1 181 ? -11.852 -6.959 23.355 1.00 96.38 181 LYS A CA 1
ATOM 1470 C C . LYS A 1 181 ? -11.437 -8.255 22.656 1.00 96.38 181 LYS A C 1
ATOM 1472 O O . LYS A 1 181 ? -11.725 -8.401 21.466 1.00 96.38 181 LYS A O 1
ATOM 1477 N N . ALA A 1 182 ? -10.829 -9.200 23.374 1.00 94.62 182 ALA A N 1
ATOM 1478 C CA . ALA A 1 182 ? -10.442 -10.505 22.841 1.00 94.62 182 ALA A CA 1
ATOM 1479 C C . ALA A 1 182 ? -11.667 -11.325 22.404 1.00 94.62 182 ALA A C 1
ATOM 1481 O O . ALA A 1 182 ? -11.719 -11.781 21.262 1.00 94.62 182 ALA A O 1
ATOM 1482 N N . ARG A 1 183 ? -12.714 -11.416 23.238 1.00 95.25 183 ARG A N 1
ATOM 1483 C CA . ARG A 1 183 ? -13.989 -12.066 22.880 1.00 95.25 183 ARG A CA 1
ATOM 1484 C C . ARG A 1 183 ? -14.607 -11.440 21.627 1.00 95.25 183 ARG A C 1
ATOM 1486 O O . ARG A 1 183 ? -15.034 -12.162 20.724 1.00 95.25 183 ARG A O 1
ATOM 1493 N N . ARG A 1 184 ? -14.610 -10.103 21.515 1.00 90.62 184 ARG A N 1
ATOM 1494 C CA . ARG A 1 184 ? -15.095 -9.395 20.315 1.00 90.62 184 ARG A CA 1
ATOM 1495 C C . ARG A 1 184 ? -14.263 -9.740 19.080 1.00 90.62 184 ARG A C 1
ATOM 1497 O O . ARG A 1 184 ? -14.840 -10.027 18.033 1.00 90.62 184 ARG A O 1
ATOM 1504 N N . GLN A 1 185 ? -12.934 -9.726 19.183 1.00 89.00 185 GLN A N 1
ATOM 1505 C CA . GLN A 1 185 ? -12.040 -10.088 18.079 1.00 89.00 185 GLN A CA 1
ATOM 1506 C C . GLN A 1 185 ? -12.227 -11.547 17.648 1.00 89.00 185 GLN A C 1
ATOM 1508 O O . GLN A 1 185 ? -12.353 -11.800 16.451 1.00 89.00 185 GLN A O 1
ATOM 1513 N N . ASN A 1 186 ? -12.342 -12.484 18.592 1.00 93.06 186 ASN A N 1
ATOM 1514 C CA . ASN A 1 186 ? -12.609 -13.896 18.309 1.00 93.06 186 ASN A CA 1
ATOM 1515 C C . ASN A 1 186 ? -13.957 -14.073 17.604 1.00 93.06 186 ASN A C 1
ATOM 1517 O O . ASN A 1 186 ? -14.034 -14.771 16.597 1.00 93.06 186 ASN A O 1
ATOM 1521 N N . LYS A 1 187 ? -15.003 -13.357 18.041 1.00 91.31 187 LYS A N 1
ATOM 1522 C CA . LYS A 1 187 ? -16.309 -13.358 17.363 1.00 91.31 187 LYS A CA 1
ATOM 1523 C C . LYS A 1 187 ? -16.228 -12.779 15.948 1.00 91.31 187 LYS A C 1
ATOM 1525 O O . LYS A 1 187 ? -16.862 -13.315 15.045 1.00 91.31 187 LYS A O 1
ATOM 1530 N N . ILE A 1 188 ? -15.456 -11.711 15.728 1.00 87.19 188 ILE A N 1
ATOM 1531 C CA . ILE A 1 188 ? -15.233 -11.138 14.387 1.00 87.19 188 ILE A CA 1
ATOM 1532 C C . ILE A 1 188 ? -14.501 -12.139 13.490 1.00 87.19 188 ILE A C 1
ATOM 1534 O O . ILE A 1 188 ? -14.942 -12.367 12.366 1.00 87.19 188 ILE A O 1
ATOM 1538 N N . LYS A 1 189 ? -13.425 -12.763 13.982 1.00 85.06 189 LYS A N 1
ATOM 1539 C CA . LYS A 1 189 ? -12.646 -13.754 13.230 1.00 85.06 189 LYS A CA 1
ATOM 1540 C C . LYS A 1 189 ? -13.466 -15.009 12.927 1.00 85.06 189 LYS A C 1
ATOM 1542 O O . LYS A 1 189 ? -13.473 -15.428 11.781 1.00 85.06 189 LYS A O 1
ATOM 1547 N N . SER A 1 190 ? -14.233 -15.531 13.887 1.00 87.38 190 SER A N 1
ATOM 1548 C CA . SER A 1 190 ? -15.157 -16.661 13.685 1.00 87.38 190 SER A CA 1
ATOM 1549 C C . SER A 1 190 ? -16.244 -16.330 12.655 1.00 87.38 190 SER A C 1
ATOM 1551 O O . SER A 1 190 ? -16.471 -17.096 11.723 1.00 87.38 190 SER A O 1
ATOM 1553 N N . LYS A 1 191 ? -16.860 -15.142 12.735 1.00 87.62 191 LYS A N 1
ATOM 1554 C CA . LYS A 1 191 ? -17.832 -14.696 11.725 1.00 87.62 191 LYS A CA 1
ATOM 1555 C C . LYS A 1 191 ? -17.203 -14.548 10.343 1.00 87.62 191 LYS A C 1
ATOM 1557 O O . LYS A 1 191 ? -17.794 -14.996 9.367 1.00 87.62 191 LYS A O 1
ATOM 1562 N N . LYS A 1 192 ? -16.026 -13.921 10.247 1.00 90.88 192 LYS A N 1
ATOM 1563 C CA . LYS A 1 192 ? -15.303 -13.762 8.978 1.00 90.88 192 LYS A CA 1
ATOM 1564 C C . LYS A 1 192 ? -14.918 -15.126 8.403 1.00 90.88 192 LYS A C 1
ATOM 1566 O O . LYS A 1 192 ? -15.162 -15.347 7.225 1.00 90.88 192 LYS A O 1
ATOM 1571 N N . PHE A 1 193 ? -14.414 -16.036 9.236 1.00 88.56 193 PHE A N 1
ATOM 1572 C CA . PHE A 1 193 ? -14.090 -17.412 8.869 1.00 88.56 193 PHE A CA 1
ATOM 1573 C C . PHE A 1 193 ? -15.308 -18.128 8.292 1.00 88.56 193 PHE A C 1
ATOM 1575 O O . PHE A 1 193 ? -15.246 -18.581 7.160 1.00 88.56 193 PHE A O 1
ATOM 1582 N N . HIS A 1 194 ? -16.447 -18.140 8.989 1.00 87.00 194 HIS A N 1
ATOM 1583 C CA . HIS A 1 194 ? -17.645 -18.796 8.461 1.00 87.00 194 HIS A CA 1
ATOM 1584 C C . HIS A 1 194 ? -18.199 -18.120 7.202 1.00 87.00 194 HIS A C 1
ATOM 1586 O O . HIS A 1 194 ? -18.735 -18.811 6.342 1.00 87.00 194 HIS A O 1
ATOM 1592 N N . ARG A 1 195 ? -18.069 -16.793 7.050 1.00 87.00 195 ARG A N 1
ATOM 1593 C CA . ARG A 1 195 ? -18.441 -16.110 5.796 1.00 87.00 195 ARG A CA 1
ATOM 1594 C C . ARG A 1 195 ? -17.558 -16.566 4.634 1.00 87.00 195 ARG A C 1
ATOM 1596 O O . ARG A 1 195 ? -18.091 -16.916 3.589 1.00 87.00 195 ARG A O 1
ATOM 1603 N N . VAL A 1 196 ? -16.239 -16.592 4.826 1.00 88.38 196 VAL A N 1
ATOM 1604 C CA . VAL A 1 196 ? -15.281 -17.053 3.808 1.00 88.38 196 VAL A CA 1
ATOM 1605 C C . VAL A 1 196 ? -15.495 -18.536 3.504 1.00 88.38 196 VAL A C 1
ATOM 1607 O O . VAL A 1 196 ? -15.692 -18.883 2.349 1.00 88.38 196 VAL A O 1
ATOM 1610 N N . GLN A 1 197 ? -15.609 -19.380 4.528 1.00 92.12 197 GLN A N 1
ATOM 1611 C CA . GLN A 1 197 ? -15.868 -20.814 4.395 1.00 92.12 197 GLN A CA 1
ATOM 1612 C C . GLN A 1 197 ? -17.173 -21.106 3.637 1.00 92.12 197 GLN A C 1
ATOM 1614 O O . GLN A 1 197 ? -17.222 -22.026 2.828 1.00 92.12 197 GLN A O 1
ATOM 1619 N N . LYS A 1 198 ? -18.245 -20.331 3.869 1.00 89.81 198 LYS A N 1
ATOM 1620 C CA . LYS A 1 198 ? -19.490 -20.451 3.089 1.00 89.81 198 LYS A CA 1
ATOM 1621 C C . LYS A 1 198 ? -19.273 -20.086 1.619 1.00 89.81 198 LYS A C 1
ATOM 1623 O O . LYS A 1 198 ? -19.707 -20.841 0.758 1.00 89.81 198 LYS A O 1
ATOM 1628 N N . LYS A 1 199 ? -18.577 -18.977 1.332 1.00 90.94 199 LYS A N 1
ATOM 1629 C CA . LYS A 1 199 ? -18.237 -18.576 -0.047 1.00 90.94 199 LYS A CA 1
ATOM 1630 C C . LYS A 1 199 ? -17.373 -19.633 -0.749 1.00 90.94 199 LYS A C 1
ATOM 1632 O O . LYS A 1 199 ? -17.625 -19.956 -1.904 1.00 90.94 199 LYS A O 1
ATOM 1637 N N . GLU A 1 200 ? -16.397 -20.206 -0.049 1.00 91.88 200 GLU A N 1
ATOM 1638 C CA . GLU A 1 200 ? -15.539 -21.277 -0.569 1.00 91.88 200 GLU A CA 1
ATOM 1639 C C . GLU A 1 200 ? -16.332 -22.547 -0.882 1.00 91.88 200 GLU A C 1
ATOM 1641 O O . GLU A 1 200 ? -16.178 -23.084 -1.976 1.00 91.88 200 GLU A O 1
ATOM 1646 N N . LYS A 1 201 ? -17.228 -22.983 0.015 1.00 93.50 201 LYS A N 1
ATOM 1647 C CA . LYS A 1 201 ? -18.109 -24.138 -0.227 1.00 93.50 201 LYS A CA 1
ATOM 1648 C C . LYS A 1 201 ? -19.012 -23.934 -1.444 1.00 93.50 201 LYS A C 1
ATOM 1650 O O . LYS A 1 201 ? -19.106 -24.828 -2.274 1.00 93.50 201 LYS A O 1
ATOM 1655 N N . ILE A 1 202 ? -19.623 -22.755 -1.587 1.00 86.75 202 ILE A N 1
ATOM 1656 C CA . ILE A 1 202 ? -20.449 -22.426 -2.763 1.00 86.75 202 ILE A CA 1
ATOM 1657 C C . ILE A 1 202 ? -19.601 -22.482 -4.043 1.00 86.75 202 ILE A C 1
ATOM 1659 O O . ILE A 1 202 ? -20.006 -23.080 -5.035 1.00 86.75 202 ILE A O 1
ATOM 1663 N N . LYS A 1 203 ? -18.385 -21.920 -4.018 1.00 90.62 203 LYS A N 1
ATOM 1664 C CA . LYS A 1 203 ? -17.460 -21.964 -5.160 1.00 90.62 203 LYS A CA 1
ATOM 1665 C C . LYS A 1 203 ? -17.014 -23.391 -5.501 1.00 90.62 203 LYS A C 1
ATOM 1667 O O . LYS A 1 203 ? -16.836 -23.693 -6.675 1.00 90.62 203 LYS A O 1
ATOM 1672 N N . GLN A 1 204 ? -16.817 -24.252 -4.502 1.00 93.00 204 GLN A N 1
ATOM 1673 C CA . GLN A 1 204 ? -16.505 -25.672 -4.704 1.00 93.00 204 GLN A CA 1
ATOM 1674 C C . GLN A 1 204 ? -17.673 -26.403 -5.369 1.00 93.00 204 GLN A C 1
ATOM 1676 O O . GLN A 1 204 ? -17.460 -27.027 -6.399 1.00 93.00 204 GLN A O 1
ATOM 1681 N N . GLN A 1 205 ? -18.900 -26.220 -4.875 1.00 89.31 205 GLN A N 1
ATOM 1682 C CA . GLN A 1 205 ? -20.102 -26.814 -5.473 1.00 89.31 205 GLN A CA 1
ATOM 1683 C C . GLN A 1 205 ? -20.309 -26.379 -6.931 1.00 89.31 205 GLN A C 1
ATOM 1685 O O . GLN A 1 205 ? -20.638 -27.203 -7.778 1.00 89.31 205 GLN A O 1
ATOM 1690 N N . LEU A 1 206 ? -20.069 -25.101 -7.249 1.00 87.56 206 LEU A N 1
ATOM 1691 C CA . LEU A 1 206 ? -20.131 -24.606 -8.629 1.00 87.56 206 LEU A CA 1
ATOM 1692 C C . LEU A 1 206 ? -19.065 -25.250 -9.528 1.00 87.56 206 LEU A C 1
ATOM 1694 O O . LEU A 1 206 ? -19.364 -25.612 -10.661 1.00 87.56 206 LEU A O 1
ATOM 1698 N N . LYS A 1 207 ? -17.838 -25.427 -9.026 1.00 91.31 207 LYS A N 1
ATOM 1699 C CA . LYS A 1 207 ? -16.763 -26.105 -9.767 1.00 91.31 207 LYS A CA 1
ATOM 1700 C C . LYS A 1 207 ? -17.047 -27.587 -9.980 1.00 91.31 207 LYS A C 1
ATOM 1702 O O . LYS A 1 207 ? -16.810 -28.083 -11.072 1.00 91.31 207 LYS A O 1
ATOM 1707 N N . GLU A 1 208 ? -17.536 -28.283 -8.957 1.00 90.38 208 GLU A N 1
ATOM 1708 C CA . GLU A 1 208 ? -17.951 -29.688 -9.054 1.00 90.38 208 GLU A CA 1
ATOM 1709 C C . GLU A 1 208 ? -19.055 -29.844 -10.103 1.00 90.38 208 GLU A C 1
ATOM 1711 O O . GLU A 1 208 ? -18.992 -30.743 -10.935 1.00 90.38 208 GLU A O 1
ATOM 1716 N N . PHE A 1 209 ? -20.019 -28.920 -10.126 1.00 88.56 209 PHE A N 1
ATOM 1717 C CA . PHE A 1 209 ? -21.063 -28.891 -11.146 1.00 88.56 209 PHE A CA 1
ATOM 1718 C C . PHE A 1 209 ? -20.505 -28.655 -12.561 1.00 88.56 209 PHE A C 1
ATOM 1720 O O . PHE A 1 209 ? -20.876 -29.367 -13.490 1.00 88.56 209 PHE A O 1
ATOM 1727 N N . GLU A 1 210 ? -19.577 -27.709 -12.735 1.00 88.31 210 GLU A N 1
ATOM 1728 C CA . GLU A 1 210 ? -18.917 -27.453 -14.026 1.00 88.31 210 GLU A CA 1
ATOM 1729 C C . GLU A 1 210 ? -18.074 -28.652 -14.499 1.00 88.31 210 GLU A C 1
ATOM 1731 O O . GLU A 1 210 ? -18.030 -28.964 -15.689 1.00 88.31 210 GLU A O 1
ATOM 1736 N N . GLN A 1 211 ? -17.404 -29.340 -13.571 1.00 90.88 211 GLN A N 1
ATOM 1737 C CA . GLN A 1 211 ? -16.650 -30.558 -13.864 1.00 90.88 211 GLN A CA 1
ATOM 1738 C C . GLN A 1 211 ? -17.577 -31.691 -14.298 1.00 90.88 211 GLN A C 1
ATOM 1740 O O . GLN A 1 211 ? -17.326 -32.284 -15.342 1.00 90.88 211 GLN A O 1
ATOM 1745 N N . LEU A 1 212 ? -18.673 -31.928 -13.571 1.00 88.44 212 LEU A N 1
ATOM 1746 C CA . LEU A 1 212 ? -19.685 -32.918 -13.950 1.00 88.44 212 LEU A CA 1
ATOM 1747 C C . LEU A 1 212 ? -20.294 -32.604 -15.317 1.00 88.44 212 LEU A C 1
ATOM 1749 O O . LEU A 1 212 ? -20.466 -33.504 -16.124 1.00 88.44 212 LEU A O 1
ATOM 1753 N N . GLN A 1 213 ? -20.543 -31.331 -15.631 1.00 85.81 213 GLN A N 1
ATOM 1754 C CA . GLN A 1 213 ? -21.032 -30.938 -16.954 1.00 85.81 213 GLN A CA 1
ATOM 1755 C C . GLN A 1 213 ? -20.057 -31.317 -18.086 1.00 85.81 213 GLN A C 1
ATOM 1757 O O . GLN A 1 213 ? -20.494 -31.587 -19.204 1.00 85.81 213 GLN A O 1
ATOM 1762 N N . LYS A 1 214 ? -18.746 -31.319 -17.808 1.00 88.75 214 LYS A N 1
ATOM 1763 C CA . LYS A 1 214 ? -17.689 -31.660 -18.773 1.00 88.75 214 LYS A CA 1
ATOM 1764 C C . LYS A 1 214 ? -17.419 -33.162 -18.865 1.00 88.75 214 LYS A C 1
ATOM 1766 O O . LYS A 1 214 ? -17.097 -33.624 -19.955 1.00 88.75 214 LYS A O 1
ATOM 1771 N N . THR A 1 215 ? -17.492 -33.897 -17.754 1.00 91.94 215 THR A N 1
ATOM 1772 C CA . THR A 1 215 ? -17.222 -35.345 -17.725 1.00 91.94 215 THR A CA 1
ATOM 1773 C C . THR A 1 215 ? -18.468 -36.158 -18.057 1.00 91.94 215 THR A C 1
ATOM 1775 O O . THR A 1 215 ? -18.427 -36.965 -18.978 1.00 91.94 215 THR A O 1
ATOM 1778 N N . ASP A 1 216 ? -19.574 -35.895 -17.354 1.00 90.94 216 ASP A N 1
ATOM 1779 C CA . ASP A 1 216 ? -20.781 -36.724 -17.322 1.00 90.94 216 ASP A CA 1
ATOM 1780 C C . ASP A 1 216 ? -22.048 -35.847 -17.383 1.00 90.94 216 ASP A C 1
ATOM 1782 O O . ASP A 1 216 ? -22.642 -35.501 -16.350 1.00 90.94 216 ASP A O 1
ATOM 1786 N N . PRO A 1 217 ? -22.511 -35.476 -18.593 1.00 90.25 217 PRO A N 1
ATOM 1787 C CA . PRO A 1 217 ? -23.645 -34.565 -18.751 1.00 90.25 217 PRO A CA 1
ATOM 1788 C C . PRO A 1 217 ? -24.953 -35.112 -18.154 1.00 90.25 217 PRO A C 1
ATOM 1790 O O . PRO A 1 217 ? -25.790 -34.328 -17.707 1.00 90.25 217 PRO A O 1
ATOM 1793 N N . GLU A 1 218 ? -25.122 -36.436 -18.090 1.00 91.25 218 GLU A N 1
ATOM 1794 C CA . GLU A 1 218 ? -26.286 -37.089 -17.474 1.00 91.25 218 GLU A CA 1
ATOM 1795 C C . GLU A 1 218 ? -26.334 -36.865 -15.951 1.00 91.25 218 GLU A C 1
ATOM 1797 O O . GLU A 1 218 ? -27.364 -36.455 -15.415 1.00 91.25 218 GLU A O 1
ATOM 1802 N N . ALA A 1 219 ? -25.201 -37.010 -15.256 1.00 88.56 219 ALA A N 1
ATOM 1803 C CA . ALA A 1 219 ? -25.114 -36.762 -13.816 1.00 88.56 219 ALA A CA 1
ATOM 1804 C C . ALA A 1 219 ? -25.320 -35.274 -13.470 1.00 88.56 219 ALA A C 1
ATOM 1806 O O . ALA A 1 219 ? -25.898 -34.936 -12.433 1.00 88.56 219 ALA A O 1
ATOM 1807 N N . ALA A 1 220 ? -24.879 -34.363 -14.344 1.00 88.50 220 ALA A N 1
ATOM 1808 C CA . ALA A 1 220 ? -25.144 -32.934 -14.193 1.00 88.50 220 ALA A CA 1
ATOM 1809 C C . ALA A 1 220 ? -26.643 -32.603 -14.341 1.00 88.50 220 ALA A C 1
ATOM 1811 O O . ALA A 1 220 ? -27.166 -31.786 -13.576 1.00 88.50 220 ALA A O 1
ATOM 1812 N N . LEU A 1 221 ? -27.346 -33.255 -15.278 1.00 88.31 221 LEU A N 1
ATOM 1813 C CA . LEU A 1 221 ? -28.800 -33.130 -15.422 1.00 88.31 221 LEU A CA 1
ATOM 1814 C C . LEU A 1 221 ? -29.534 -33.659 -14.188 1.00 88.31 221 LEU A C 1
ATOM 1816 O O . LEU A 1 221 ? -30.387 -32.952 -13.660 1.00 88.31 221 LEU A O 1
ATOM 1820 N N . GLU A 1 222 ? -29.145 -34.820 -13.656 1.00 91.44 222 GLU A N 1
ATOM 1821 C CA . GLU A 1 222 ? -29.742 -35.365 -12.429 1.00 91.44 222 GLU A CA 1
ATOM 1822 C C . GLU A 1 222 ? -29.587 -34.391 -11.245 1.00 91.44 222 GLU A C 1
ATOM 1824 O O . GLU A 1 222 ? -30.527 -34.150 -10.484 1.00 91.44 222 GLU A O 1
ATOM 1829 N N . LYS A 1 223 ? -28.415 -33.755 -11.103 1.00 88.06 223 LYS A N 1
ATOM 1830 C CA . LYS A 1 223 ? -28.184 -32.726 -10.074 1.00 88.06 223 LYS A CA 1
ATOM 1831 C C . LYS A 1 223 ? -29.089 -31.508 -10.249 1.00 88.06 223 LYS A C 1
ATOM 1833 O O . LYS A 1 223 ? -29.580 -30.978 -9.250 1.00 88.06 223 LYS A O 1
ATOM 1838 N N . LEU A 1 224 ? -29.331 -31.064 -11.482 1.00 87.06 224 LEU A N 1
ATOM 1839 C CA . LEU A 1 224 ? -30.290 -29.991 -11.757 1.00 87.06 224 LEU A CA 1
ATOM 1840 C C . LEU A 1 224 ? -31.725 -30.417 -11.430 1.00 87.06 224 LEU A C 1
ATOM 1842 O O . LEU A 1 224 ? -32.441 -29.659 -10.774 1.00 87.06 224 LEU A O 1
ATOM 1846 N N . GLU A 1 225 ? -32.125 -31.631 -11.807 1.00 90.56 225 GLU A N 1
ATOM 1847 C CA . GLU A 1 225 ? -33.450 -32.177 -11.500 1.00 90.56 225 GLU A CA 1
ATOM 1848 C C . GLU A 1 225 ? -33.686 -32.293 -9.990 1.00 90.56 225 GLU A C 1
ATOM 1850 O O . GLU A 1 225 ? -34.761 -31.944 -9.503 1.00 90.56 225 GLU A O 1
ATOM 1855 N N . GLN A 1 226 ? -32.674 -32.696 -9.216 1.00 91.06 226 GLN A N 1
ATOM 1856 C CA . GLN A 1 226 ? -32.735 -32.707 -7.751 1.00 91.06 226 GLN A CA 1
ATOM 1857 C C . GLN A 1 226 ? -32.984 -31.296 -7.182 1.00 91.06 226 GLN A C 1
ATOM 1859 O O . GLN A 1 226 ? -33.817 -31.119 -6.286 1.00 91.06 226 GLN A O 1
ATOM 1864 N N . LEU A 1 227 ? -32.318 -30.264 -7.716 1.00 87.94 227 LEU A N 1
ATOM 1865 C CA . LEU A 1 227 ? -32.563 -28.872 -7.313 1.00 87.94 227 LEU A CA 1
ATOM 1866 C C . LEU A 1 227 ? -33.967 -28.392 -7.708 1.00 87.94 227 LEU A C 1
ATOM 1868 O O . LEU A 1 227 ? -34.626 -27.695 -6.934 1.00 87.94 227 LEU A O 1
ATOM 1872 N N . ASP A 1 228 ? -34.466 -28.784 -8.877 1.00 89.50 228 ASP A N 1
ATOM 1873 C CA . ASP A 1 228 ? -35.820 -28.438 -9.309 1.00 89.50 228 ASP A CA 1
ATOM 1874 C C . ASP A 1 228 ? -36.899 -29.157 -8.499 1.00 89.50 228 ASP A C 1
ATOM 1876 O O . ASP A 1 228 ? -37.919 -28.550 -8.153 1.00 89.50 228 ASP A O 1
ATOM 1880 N N . ARG A 1 229 ? -36.649 -30.408 -8.110 1.00 92.69 229 ARG A N 1
ATOM 1881 C CA . ARG A 1 229 ? -37.522 -31.177 -7.225 1.00 92.69 229 ARG A CA 1
ATOM 1882 C C . ARG A 1 229 ? -37.629 -30.530 -5.848 1.00 92.69 229 ARG A C 1
ATOM 1884 O O . ARG A 1 229 ? -38.740 -30.264 -5.399 1.00 92.69 229 ARG A O 1
ATOM 1891 N N . THR A 1 230 ? -36.506 -30.181 -5.217 1.00 91.00 230 THR A N 1
ATOM 1892 C CA . THR A 1 230 ? -36.519 -29.496 -3.906 1.00 91.00 230 THR A CA 1
ATOM 1893 C C . THR A 1 230 ? -37.212 -28.131 -3.973 1.00 91.00 230 THR A C 1
ATOM 1895 O O . THR A 1 230 ? -37.961 -27.753 -3.070 1.00 91.00 230 THR A O 1
ATOM 1898 N N . ARG A 1 231 ? -37.047 -27.402 -5.082 1.00 90.56 231 ARG A N 1
ATOM 1899 C CA . ARG A 1 231 ? -37.766 -26.154 -5.362 1.00 90.56 231 ARG A CA 1
ATOM 1900 C C . ARG A 1 231 ? -39.276 -26.367 -5.508 1.00 90.56 231 ARG A C 1
ATOM 1902 O O . ARG A 1 231 ? -40.053 -25.550 -5.008 1.00 90.56 231 ARG A O 1
ATOM 1909 N N . ALA A 1 232 ? -39.701 -27.409 -6.222 1.00 93.12 232 ALA A N 1
ATOM 1910 C CA . ALA A 1 232 ? -41.111 -27.758 -6.389 1.00 93.12 232 ALA A CA 1
ATOM 1911 C C . ALA A 1 232 ? -41.740 -28.180 -5.053 1.00 93.12 232 ALA A C 1
ATOM 1913 O O . ALA A 1 232 ? -42.810 -27.682 -4.703 1.00 93.12 232 ALA A O 1
ATOM 1914 N N . GLU A 1 233 ? -41.038 -29.001 -4.271 1.00 93.38 233 GLU A N 1
ATOM 1915 C CA . GLU A 1 233 ? -41.439 -29.410 -2.922 1.00 93.38 233 GLU A CA 1
ATOM 1916 C C . GLU A 1 233 ? -41.585 -28.203 -1.984 1.00 93.38 233 GLU A C 1
ATOM 1918 O O . GLU A 1 233 ? -42.595 -28.088 -1.291 1.00 93.38 233 GLU A O 1
ATOM 1923 N N . GLU A 1 234 ? -40.652 -27.243 -2.001 1.00 92.31 234 GLU A N 1
ATOM 1924 C CA . GLU A 1 234 ? -40.772 -26.021 -1.193 1.00 92.31 234 GLU A CA 1
ATOM 1925 C C . GLU A 1 234 ? -41.946 -25.140 -1.643 1.00 92.31 234 GLU A C 1
ATOM 1927 O O . GLU A 1 234 ? -42.656 -24.577 -0.806 1.00 92.31 234 GLU A O 1
ATOM 1932 N N . ARG A 1 235 ? -42.197 -25.029 -2.956 1.00 90.00 235 ARG A N 1
ATOM 1933 C CA . ARG A 1 235 ? -43.357 -24.286 -3.479 1.00 90.00 235 ARG A CA 1
ATOM 1934 C C . ARG A 1 235 ? -44.684 -24.945 -3.135 1.00 90.00 235 ARG A C 1
ATOM 1936 O O . ARG A 1 235 ? -45.647 -24.222 -2.914 1.00 90.00 235 ARG A O 1
ATOM 1943 N N . MET A 1 236 ? -44.732 -26.272 -3.098 1.00 92.44 236 MET A N 1
ATOM 1944 C CA . MET A 1 236 ? -45.932 -27.027 -2.752 1.00 92.44 236 MET A CA 1
ATOM 1945 C C . MET A 1 236 ? -46.176 -27.025 -1.239 1.00 92.44 236 MET A C 1
ATOM 1947 O O . MET A 1 236 ? -47.295 -26.796 -0.792 1.00 92.44 236 MET A O 1
ATOM 1951 N N . SER A 1 237 ? -45.130 -27.250 -0.442 1.00 91.12 237 SER A N 1
ATOM 1952 C CA . SER A 1 237 ? -45.239 -27.369 1.013 1.00 91.12 237 SER A CA 1
ATOM 1953 C C . SER A 1 237 ? -45.272 -26.019 1.737 1.00 91.12 237 SER A C 1
ATOM 1955 O O . SER A 1 237 ? -45.729 -25.978 2.880 1.00 91.12 237 SER A O 1
ATOM 1957 N N . LEU A 1 238 ? -44.747 -24.939 1.138 1.00 90.19 238 LEU A N 1
ATOM 1958 C CA . LEU A 1 238 ? -44.578 -23.607 1.749 1.00 90.19 238 LEU A CA 1
ATOM 1959 C C . LEU A 1 238 ? -43.900 -23.648 3.135 1.00 90.19 238 LEU A C 1
ATOM 1961 O O . LEU A 1 238 ? -44.140 -22.796 3.999 1.00 90.19 238 LEU A O 1
ATOM 1965 N N . ARG A 1 239 ? -43.038 -24.643 3.368 1.00 89.62 239 ARG A N 1
ATOM 1966 C CA . ARG A 1 239 ? -42.527 -24.986 4.700 1.00 89.62 239 ARG A CA 1
ATOM 1967 C C . ARG A 1 239 ? -41.724 -23.848 5.333 1.00 89.62 239 ARG A C 1
ATOM 1969 O O . ARG A 1 239 ? -41.794 -23.643 6.547 1.00 89.62 239 ARG A O 1
ATOM 1976 N N . HIS A 1 240 ? -41.003 -23.068 4.528 1.00 92.31 240 HIS A N 1
ATOM 1977 C CA . HIS A 1 240 ? -40.125 -22.000 5.006 1.00 92.31 240 HIS A CA 1
ATOM 1978 C C . HIS A 1 240 ? -40.685 -20.578 4.774 1.00 92.31 240 HIS A C 1
ATOM 1980 O O . HIS A 1 240 ? -39.989 -19.590 4.996 1.00 92.31 240 HIS A O 1
ATOM 1986 N N . LYS A 1 241 ? -41.971 -20.431 4.410 1.00 88.56 241 LYS A N 1
ATOM 1987 C CA . LYS A 1 241 ? -42.632 -19.133 4.121 1.00 88.56 241 LYS A CA 1
ATOM 1988 C C . LYS A 1 241 ? -43.080 -18.326 5.354 1.00 88.56 241 LYS A C 1
ATOM 1990 O O . LYS A 1 241 ? -43.764 -17.317 5.209 1.00 88.56 241 LYS A O 1
ATOM 1995 N N . ASN A 1 242 ? -42.701 -18.740 6.566 1.00 89.75 242 ASN A N 1
ATOM 1996 C CA . ASN A 1 242 ? -43.043 -18.062 7.827 1.00 89.75 242 ASN A CA 1
ATOM 1997 C C . ASN A 1 242 ? -44.571 -17.905 8.079 1.00 89.75 242 ASN A C 1
ATOM 1999 O O . ASN A 1 242 ? -45.008 -17.015 8.803 1.00 89.75 242 ASN A O 1
ATOM 2003 N N . THR A 1 243 ? -45.411 -18.766 7.488 1.00 88.31 243 THR A N 1
ATOM 2004 C CA . THR A 1 243 ? -46.887 -18.686 7.596 1.00 88.31 243 THR A CA 1
ATOM 2005 C C . THR A 1 243 ? -47.461 -19.501 8.768 1.00 88.31 243 THR A C 1
ATOM 2007 O O . THR A 1 243 ? -48.594 -19.273 9.199 1.00 88.31 243 THR A O 1
ATOM 2010 N N . GLY A 1 244 ? -46.689 -20.445 9.319 1.00 90.25 244 GLY A N 1
ATOM 2011 C CA . GLY A 1 244 ? -47.125 -21.343 10.395 1.00 90.25 244 GLY A CA 1
ATOM 2012 C C . GLY A 1 244 ? -47.312 -20.669 11.765 1.00 90.25 244 GLY A C 1
ATOM 2013 O O . GLY A 1 244 ? -46.839 -19.561 12.014 1.00 90.25 244 GLY A O 1
ATOM 2014 N N . LYS A 1 245 ? -47.970 -21.366 12.705 1.00 92.50 245 LYS A N 1
ATOM 2015 C CA . LYS A 1 245 ? -48.226 -20.852 14.071 1.00 92.50 245 LYS A CA 1
ATOM 2016 C C . LYS A 1 245 ? -46.936 -20.519 14.838 1.00 92.50 245 LYS A C 1
ATOM 2018 O O . LYS A 1 245 ? -46.869 -19.486 15.499 1.00 92.50 245 LYS A O 1
ATOM 2023 N N . TRP A 1 246 ? -45.904 -21.361 14.716 1.00 90.62 246 TRP A N 1
ATOM 2024 C CA . TRP A 1 246 ? -44.585 -21.137 15.330 1.00 90.62 246 TRP A CA 1
ATOM 2025 C C . TRP A 1 246 ? -43.953 -19.825 14.853 1.00 90.62 246 TRP A C 1
ATOM 2027 O O . TRP A 1 246 ? -43.562 -18.977 15.652 1.00 90.62 246 TRP A O 1
ATOM 2037 N N . ALA A 1 247 ? -43.956 -19.656 13.538 1.00 92.38 247 ALA A N 1
ATOM 2038 C CA . ALA A 1 247 ? -43.456 -18.513 12.800 1.00 92.38 247 ALA A CA 1
ATOM 2039 C C . ALA A 1 247 ? -44.135 -17.199 13.236 1.00 92.38 247 ALA A C 1
ATOM 2041 O O . ALA A 1 247 ? -43.470 -16.262 13.681 1.00 92.38 247 ALA A O 1
ATOM 2042 N N . LYS A 1 248 ? -45.475 -17.182 13.260 1.00 92.31 248 LYS A N 1
ATOM 2043 C CA . LYS A 1 248 ? -46.272 -16.052 13.771 1.00 92.31 248 LYS A CA 1
ATOM 2044 C C . LYS A 1 248 ? -45.963 -15.732 15.237 1.00 92.31 248 LYS A C 1
ATOM 2046 O O . LYS A 1 248 ? -45.808 -14.571 15.605 1.00 92.31 248 LYS A O 1
ATOM 2051 N N . SER A 1 249 ? -45.819 -16.756 16.080 1.00 94.06 249 SER A N 1
ATOM 2052 C CA . SER A 1 249 ? -45.498 -16.577 17.501 1.00 94.06 249 SER A CA 1
ATOM 2053 C C . SER A 1 249 ? -44.086 -16.009 17.715 1.00 94.06 249 SER A C 1
ATOM 2055 O O . SER A 1 249 ? -43.876 -15.138 18.560 1.00 94.06 249 SER A O 1
ATOM 2057 N N . LYS A 1 250 ? -43.103 -16.455 16.923 1.00 94.00 250 LYS A N 1
ATOM 2058 C CA . LYS A 1 250 ? -41.740 -15.905 16.922 1.00 94.00 250 LYS A CA 1
ATOM 2059 C C . LYS A 1 250 ? -41.691 -14.490 16.352 1.00 94.00 250 LYS A C 1
ATOM 2061 O O . LYS A 1 250 ? -40.904 -13.695 16.847 1.00 94.00 250 LYS A O 1
ATOM 2066 N N . GLN A 1 251 ? -42.557 -14.140 15.402 1.00 93.19 251 GLN A N 1
ATOM 2067 C CA . GLN A 1 251 ? -42.624 -12.791 14.830 1.00 93.19 251 GLN A CA 1
ATOM 2068 C C . GLN A 1 251 ? -43.029 -11.737 15.865 1.00 93.19 251 GLN A C 1
ATOM 2070 O O . GLN A 1 251 ? -42.439 -10.660 15.893 1.00 93.19 251 GLN A O 1
ATOM 2075 N N . ILE A 1 252 ? -43.951 -12.068 16.775 1.00 93.50 252 ILE A N 1
ATOM 2076 C CA . ILE A 1 252 ? -44.309 -11.189 17.902 1.00 93.50 252 ILE A CA 1
ATOM 2077 C C . ILE A 1 252 ? -43.086 -10.957 18.805 1.00 93.50 252 ILE A C 1
ATOM 2079 O O . ILE A 1 252 ? -42.774 -9.822 19.164 1.00 93.50 252 ILE A O 1
ATOM 2083 N N . ARG A 1 253 ? -42.341 -12.025 19.121 1.00 93.56 253 ARG A N 1
ATOM 2084 C CA . ARG A 1 253 ? -41.122 -11.954 19.949 1.00 93.56 253 ARG A CA 1
ATOM 2085 C C . ARG A 1 253 ? -39.939 -11.278 19.248 1.00 93.56 253 ARG A C 1
ATOM 2087 O O . ARG A 1 253 ? -39.141 -10.623 19.910 1.00 93.56 253 ARG A O 1
ATOM 2094 N N . ALA A 1 254 ? -39.860 -11.344 17.920 1.00 93.81 254 ALA A N 1
ATOM 2095 C CA . ALA A 1 254 ? -38.803 -10.724 17.113 1.00 93.81 254 ALA A CA 1
ATOM 2096 C C . ALA A 1 254 ? -38.769 -9.194 17.190 1.00 93.81 254 ALA A C 1
ATOM 2098 O O . ALA A 1 254 ? -37.767 -8.576 16.806 1.00 93.81 254 ALA A O 1
ATOM 2099 N N . LYS A 1 255 ? -39.833 -8.566 17.707 1.00 91.31 255 LYS A N 1
ATOM 2100 C CA . LYS A 1 255 ? -39.828 -7.143 18.050 1.00 91.31 255 LYS A CA 1
ATOM 2101 C C . LYS A 1 255 ? -38.808 -6.837 19.154 1.00 91.31 255 LYS A C 1
ATOM 2103 O O . LYS A 1 255 ? -38.087 -5.850 19.035 1.00 91.31 255 LYS A O 1
ATOM 2108 N N . TYR A 1 256 ? -38.712 -7.706 20.159 1.00 93.81 256 TYR A N 1
ATOM 2109 C CA . TYR A 1 256 ? -37.915 -7.491 21.370 1.00 93.81 256 TYR A CA 1
ATOM 2110 C C . TYR A 1 256 ? -36.588 -8.262 21.348 1.00 93.81 256 TYR A C 1
ATOM 2112 O O . TYR A 1 256 ? -35.564 -7.727 21.767 1.00 93.81 256 TYR A O 1
ATOM 2120 N N . ASP A 1 257 ? -36.572 -9.463 20.762 1.00 94.56 257 ASP A N 1
ATOM 2121 C CA . ASP A 1 257 ? -35.402 -10.341 20.771 1.00 94.56 257 ASP A CA 1
ATOM 2122 C C . ASP A 1 257 ? -34.668 -10.353 19.425 1.00 94.56 257 ASP A C 1
ATOM 2124 O O . ASP A 1 257 ? -35.233 -10.600 18.356 1.00 94.56 257 ASP A O 1
ATOM 2128 N N . LYS A 1 258 ? -33.350 -10.136 19.470 1.00 93.62 258 LYS A N 1
ATOM 2129 C CA . LYS A 1 258 ? -32.502 -10.140 18.268 1.00 93.62 258 LYS A CA 1
ATOM 2130 C C . LYS A 1 258 ? -32.311 -11.540 17.685 1.00 93.62 258 LYS A C 1
ATOM 2132 O O . LYS A 1 258 ? -32.199 -11.679 16.469 1.00 93.62 258 LYS A O 1
ATOM 2137 N N . GLU A 1 259 ? -32.243 -12.557 18.535 1.00 93.38 259 GLU A N 1
ATOM 2138 C CA . GLU A 1 259 ? -32.004 -13.944 18.120 1.00 93.38 259 GLU A CA 1
ATOM 2139 C C . GLU A 1 259 ? -33.209 -14.504 17.366 1.00 93.38 259 GLU A C 1
ATOM 2141 O O . GLU A 1 259 ? -33.059 -15.024 16.265 1.00 93.38 259 GLU A O 1
ATOM 2146 N N . THR A 1 260 ? -34.421 -14.263 17.867 1.00 94.25 260 THR A N 1
ATOM 2147 C CA . THR A 1 260 ? -35.658 -14.681 17.191 1.00 94.25 260 THR A CA 1
ATOM 2148 C C . THR A 1 260 ? -35.827 -13.998 15.830 1.00 94.25 260 THR A C 1
ATOM 2150 O O . THR A 1 260 ? -36.282 -14.622 14.873 1.00 94.25 260 THR A O 1
ATOM 2153 N N . ARG A 1 261 ? -35.378 -12.742 15.687 1.00 93.88 261 ARG A N 1
ATOM 2154 C CA . ARG A 1 261 ? -35.325 -12.057 14.385 1.00 93.88 261 ARG A CA 1
ATOM 2155 C C . ARG A 1 261 ? -34.347 -12.724 13.416 1.00 93.88 261 ARG A C 1
ATOM 2157 O O . ARG A 1 261 ? -34.634 -12.806 12.225 1.00 93.88 261 ARG A O 1
ATOM 2164 N N . GLN A 1 262 ? -33.202 -13.192 13.912 1.00 94.19 262 GLN A N 1
ATOM 2165 C CA . GLN A 1 262 ? -32.230 -13.921 13.094 1.00 94.19 262 GLN A CA 1
ATOM 2166 C C . GLN A 1 262 ? -32.767 -15.285 12.660 1.00 94.19 262 GLN A C 1
ATOM 2168 O O . GLN A 1 262 ? -32.601 -15.630 11.497 1.00 94.19 262 GLN A O 1
ATOM 2173 N N . GLU A 1 263 ? -33.448 -16.019 13.542 1.00 93.38 263 GLU A N 1
ATOM 2174 C CA . GLU A 1 263 ? -34.092 -17.300 13.211 1.00 93.38 263 GLU A CA 1
ATOM 2175 C C . GLU A 1 263 ? -35.127 -17.135 12.088 1.00 93.38 263 GLU A C 1
ATOM 2177 O O . GLU A 1 263 ? -35.105 -17.876 11.106 1.00 93.38 263 GLU A O 1
ATOM 2182 N N . LEU A 1 264 ? -35.989 -16.116 12.181 1.00 93.12 264 LEU A N 1
ATOM 2183 C CA . LEU A 1 264 ? -36.976 -15.824 11.137 1.00 93.12 264 LEU A CA 1
ATOM 2184 C C . LEU A 1 264 ? -36.327 -15.434 9.808 1.00 93.12 264 LEU A C 1
ATOM 2186 O O . LEU A 1 264 ? -36.751 -15.897 8.748 1.00 93.12 264 LEU A O 1
ATOM 2190 N N . ALA A 1 265 ? -35.282 -14.606 9.855 1.00 93.81 265 ALA A N 1
ATOM 2191 C CA . ALA A 1 265 ? -34.532 -14.235 8.661 1.00 93.81 265 ALA A CA 1
ATOM 2192 C C . ALA A 1 265 ? -33.845 -15.451 8.020 1.00 93.81 265 ALA A C 1
ATOM 2194 O O . ALA A 1 265 ? -33.838 -15.563 6.797 1.00 93.81 265 ALA A O 1
ATOM 2195 N N . GLN A 1 266 ? -33.316 -16.380 8.824 1.00 92.38 266 GLN A N 1
ATOM 2196 C CA . GLN A 1 266 ? -32.726 -17.628 8.334 1.00 92.38 266 GLN A CA 1
ATOM 2197 C C . GLN A 1 266 ? -33.771 -18.516 7.659 1.00 92.38 266 GLN A C 1
ATOM 2199 O O . GLN A 1 266 ? -33.523 -18.986 6.554 1.00 92.38 266 GLN A O 1
ATOM 2204 N N . GLN A 1 267 ? -34.952 -18.689 8.262 1.00 92.62 267 GLN A N 1
ATOM 2205 C CA . GLN A 1 267 ? -36.031 -19.461 7.643 1.00 92.62 267 GLN A CA 1
ATOM 2206 C C . GLN A 1 267 ? -36.431 -18.869 6.281 1.00 92.62 267 GLN A C 1
ATOM 2208 O O . GLN A 1 267 ? -36.544 -19.596 5.296 1.00 92.62 267 GLN A O 1
ATOM 2213 N N . LEU A 1 268 ? -36.567 -17.542 6.191 1.00 92.31 268 LEU A N 1
ATOM 2214 C CA . LEU A 1 268 ? -36.856 -16.867 4.922 1.00 92.31 268 LEU A CA 1
ATOM 2215 C C . LEU A 1 268 ? -35.701 -16.968 3.913 1.00 92.31 268 LEU A C 1
ATOM 2217 O O . LEU A 1 268 ? -35.972 -17.088 2.720 1.00 92.31 268 LEU A O 1
ATOM 2221 N N . SER A 1 269 ? -34.440 -16.941 4.364 1.00 91.88 269 SER A N 1
ATOM 2222 C CA . SER A 1 269 ? -33.261 -17.169 3.510 1.00 91.88 269 SER A CA 1
ATOM 2223 C C . SER A 1 269 ? -33.317 -18.548 2.869 1.00 91.88 269 SER A C 1
ATOM 2225 O O . SER A 1 269 ? -33.230 -18.643 1.653 1.00 91.88 269 SER A O 1
ATOM 2227 N N . VAL A 1 270 ? -33.592 -19.594 3.658 1.00 91.00 270 VAL A N 1
ATOM 2228 C CA . VAL A 1 270 ? -33.748 -20.970 3.158 1.00 91.00 270 VAL A CA 1
ATOM 2229 C C . VAL A 1 270 ? -34.871 -21.054 2.121 1.00 91.00 270 VAL A C 1
ATOM 2231 O O . VAL A 1 270 ? -34.687 -21.639 1.058 1.00 91.00 270 VAL A O 1
ATOM 2234 N N . SER A 1 271 ? -36.019 -20.408 2.369 1.00 92.25 271 SER A N 1
ATOM 2235 C CA . SER A 1 271 ? -37.106 -20.361 1.378 1.00 92.25 271 SER A CA 1
ATOM 2236 C C . SER A 1 271 ? -36.675 -19.676 0.076 1.00 92.25 271 SER A C 1
ATOM 2238 O O . SER A 1 271 ? -37.015 -20.144 -1.011 1.00 92.25 271 SER A O 1
ATOM 2240 N N . ARG A 1 272 ? -35.923 -18.569 0.158 1.00 90.56 272 ARG A N 1
ATOM 2241 C CA . ARG A 1 272 ? -35.395 -17.862 -1.020 1.00 90.56 272 ARG A CA 1
ATOM 2242 C C . ARG A 1 272 ? -34.388 -18.726 -1.771 1.00 90.56 272 ARG A C 1
A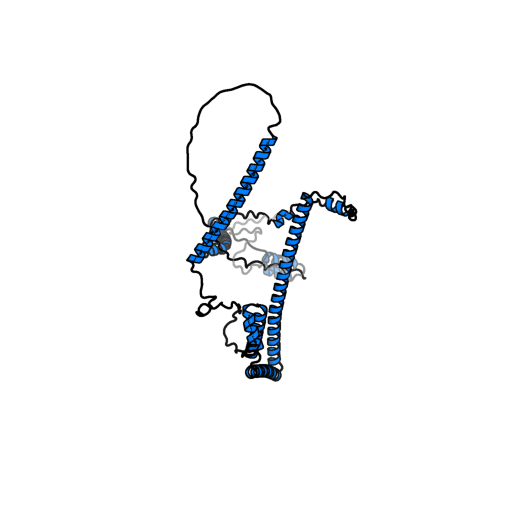TOM 2244 O O . ARG A 1 272 ? -34.566 -18.895 -2.967 1.00 90.56 272 ARG A O 1
ATOM 2251 N N . GLU A 1 273 ? -33.422 -19.323 -1.080 1.00 88.50 273 GLU A N 1
ATOM 2252 C CA . GLU A 1 273 ? -32.396 -20.201 -1.660 1.00 88.50 273 GLU A CA 1
ATOM 2253 C C . GLU A 1 273 ? -33.022 -21.386 -2.416 1.00 88.50 273 GLU A C 1
ATOM 2255 O O . GLU A 1 273 ? -32.652 -21.646 -3.557 1.00 88.50 273 GLU A O 1
ATOM 2260 N N . LEU A 1 274 ? -34.041 -22.040 -1.844 1.00 88.69 274 LEU A N 1
ATOM 2261 C CA . LEU A 1 274 ? -34.753 -23.145 -2.501 1.00 88.69 274 LEU A CA 1
ATOM 2262 C C . LEU A 1 274 ? -35.612 -22.678 -3.690 1.00 88.69 274 LEU A C 1
ATOM 2264 O O . LEU A 1 274 ? -35.742 -23.381 -4.691 1.00 88.69 274 LEU A O 1
ATOM 2268 N N . THR A 1 275 ? -36.230 -21.493 -3.602 1.00 86.19 275 THR A N 1
ATOM 2269 C CA . THR A 1 275 ? -37.178 -21.013 -4.627 1.00 86.19 275 THR A CA 1
ATOM 2270 C C . THR A 1 275 ? -36.556 -20.164 -5.733 1.00 86.19 275 THR A C 1
ATOM 2272 O O . THR A 1 275 ? -37.189 -19.995 -6.785 1.00 86.19 275 THR A O 1
ATOM 2275 N N . GLN A 1 276 ? -35.338 -19.659 -5.529 1.00 84.88 276 GLN A N 1
ATOM 2276 C CA . GLN A 1 276 ? -34.601 -18.841 -6.484 1.00 84.88 276 GLN A CA 1
ATOM 2277 C C . GLN A 1 276 ? -34.262 -19.678 -7.720 1.00 84.88 276 GLN A C 1
ATOM 2279 O O . GLN A 1 276 ? -33.643 -20.741 -7.648 1.00 84.88 276 GLN A O 1
ATOM 2284 N N . LYS A 1 277 ? -34.714 -19.205 -8.883 1.00 74.81 277 LYS A N 1
ATOM 2285 C CA . LYS A 1 277 ? -34.262 -19.737 -10.169 1.00 74.81 277 LYS A CA 1
ATOM 2286 C C . LYS A 1 277 ? -32.869 -19.181 -10.448 1.00 74.81 277 LYS A C 1
ATOM 2288 O O . LYS A 1 277 ? -32.646 -17.989 -10.230 1.00 74.81 277 LYS A O 1
ATOM 2293 N N . LEU A 1 278 ? -31.962 -20.026 -10.940 1.00 64.12 278 LEU A 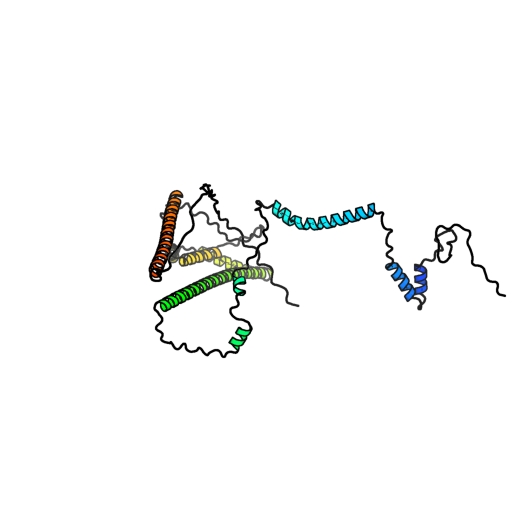N 1
ATOM 2294 C CA . LEU A 1 278 ? -30.690 -19.566 -11.490 1.00 64.12 278 LEU A CA 1
ATOM 2295 C C . LEU A 1 278 ? -31.035 -18.624 -12.655 1.00 64.12 278 LEU A C 1
ATOM 2297 O O . LEU A 1 278 ? -31.577 -19.068 -13.668 1.00 64.12 278 LEU A O 1
ATOM 2301 N N . LYS A 1 279 ? -30.816 -17.316 -12.493 1.00 56.22 279 LYS A N 1
ATOM 2302 C CA . LYS A 1 279 ? -30.809 -16.414 -13.646 1.00 56.22 279 LYS A CA 1
ATOM 2303 C C . LYS A 1 279 ? -29.593 -16.818 -14.471 1.00 56.22 279 LYS A C 1
ATOM 2305 O O . LYS A 1 279 ? -28.488 -16.848 -13.938 1.00 56.22 279 LYS A O 1
ATOM 2310 N N . LYS A 1 280 ? -29.807 -17.170 -15.740 1.00 47.38 280 LYS A N 1
ATOM 2311 C CA . LYS A 1 280 ? -28.711 -17.247 -16.706 1.00 47.38 280 LYS A CA 1
ATOM 2312 C C . LYS A 1 280 ? -28.025 -15.874 -16.686 1.00 47.38 280 LYS A C 1
ATOM 2314 O O . LYS A 1 280 ? -28.752 -14.882 -16.781 1.00 47.38 280 LYS A O 1
ATOM 2319 N N . PRO A 1 281 ? -26.703 -15.792 -16.468 1.00 46.28 281 PRO A N 1
ATOM 2320 C CA . PRO A 1 281 ? -26.004 -14.532 -16.625 1.00 46.28 281 PRO A CA 1
ATOM 2321 C C . PRO A 1 281 ? -26.070 -14.185 -18.113 1.00 46.28 281 PRO A C 1
ATOM 2323 O O . PRO A 1 281 ? -25.397 -14.816 -18.923 1.00 46.28 281 PRO A O 1
ATOM 2326 N N . ASP A 1 282 ? -26.953 -13.257 -18.474 1.00 36.12 282 ASP A N 1
ATOM 2327 C CA . ASP A 1 282 ? -26.761 -12.506 -19.707 1.00 36.12 282 ASP A CA 1
ATOM 2328 C C . ASP A 1 282 ? -25.551 -11.588 -19.498 1.00 36.12 282 ASP A C 1
ATOM 2330 O O . ASP A 1 282 ? -25.323 -11.059 -18.408 1.00 36.12 282 ASP A O 1
ATOM 2334 N N . ASP A 1 283 ? -24.761 -11.500 -20.556 1.00 39.56 283 ASP A N 1
ATOM 2335 C CA . ASP A 1 283 ? -23.414 -10.956 -20.701 1.00 39.56 283 ASP A CA 1
ATOM 2336 C C . ASP A 1 283 ? -23.285 -9.474 -20.281 1.00 39.56 283 ASP A C 1
ATOM 2338 O O . ASP A 1 283 ? -23.240 -8.577 -21.119 1.00 39.56 283 ASP A O 1
ATOM 2342 N N . SER A 1 284 ? -23.259 -9.190 -18.973 1.00 36.84 284 SER A N 1
ATOM 2343 C CA . SER A 1 284 ? -22.990 -7.843 -18.458 1.00 36.84 284 SER A CA 1
ATOM 2344 C C . SER A 1 284 ? -22.248 -7.880 -17.116 1.00 36.84 284 SER A C 1
ATOM 2346 O O . SER A 1 284 ? -22.844 -8.114 -16.070 1.00 36.84 284 SER A O 1
ATOM 2348 N N . GLU A 1 285 ? -20.940 -7.629 -17.217 1.00 36.34 285 GLU A N 1
ATOM 2349 C CA . GLU A 1 285 ? -19.991 -7.095 -16.225 1.00 36.34 285 GLU A CA 1
ATOM 2350 C C . GLU A 1 285 ? -19.888 -7.740 -14.829 1.00 36.34 285 GLU A C 1
ATOM 2352 O O . GLU A 1 285 ? -20.821 -7.797 -14.031 1.00 36.34 285 GLU A O 1
ATOM 2357 N N . GLU A 1 286 ? -18.648 -8.125 -14.503 1.00 41.47 286 GLU A N 1
ATOM 2358 C CA . GLU A 1 286 ? -18.137 -8.401 -13.159 1.00 41.47 286 GLU A CA 1
ATOM 2359 C C . GLU A 1 286 ? -18.376 -7.207 -12.214 1.00 41.47 286 GLU A C 1
ATOM 2361 O O . GLU A 1 286 ? -17.514 -6.357 -12.000 1.00 41.47 286 GLU A O 1
ATOM 2366 N N . GLY A 1 287 ? -19.565 -7.145 -11.622 1.00 36.97 287 GLY A N 1
ATOM 2367 C CA . GLY A 1 287 ? -19.853 -6.309 -10.467 1.00 36.97 287 GLY A CA 1
ATOM 2368 C C . GLY A 1 287 ? -19.545 -7.078 -9.188 1.00 36.97 287 GLY A C 1
ATOM 2369 O O . GLY A 1 287 ? -20.291 -7.979 -8.810 1.00 36.97 287 GLY A O 1
ATOM 2370 N N . GLU A 1 288 ? -18.453 -6.720 -8.513 1.00 40.12 288 GLU A N 1
ATOM 2371 C CA . GLU A 1 288 ? -18.249 -7.010 -7.090 1.00 40.12 288 GLU A CA 1
ATOM 2372 C C . GLU A 1 288 ? -19.535 -6.644 -6.324 1.00 40.12 288 GLU A C 1
ATOM 2374 O O . GLU A 1 288 ? -19.866 -5.467 -6.177 1.00 40.12 288 GLU A O 1
ATOM 2379 N N . GLU A 1 289 ? -20.285 -7.652 -5.867 1.00 40.12 289 GLU A N 1
ATOM 2380 C CA . GLU A 1 289 ? -21.431 -7.479 -4.971 1.00 40.12 289 GLU A CA 1
ATOM 2381 C C . GLU A 1 289 ? -20.932 -6.929 -3.623 1.00 40.12 289 GLU A C 1
ATOM 2383 O O . GLU A 1 289 ? -20.650 -7.661 -2.665 1.00 40.12 289 GLU A O 1
ATOM 2388 N N . ASP A 1 290 ? -20.802 -5.605 -3.557 1.00 34.47 290 ASP A N 1
ATOM 2389 C CA . ASP A 1 290 ? -20.843 -4.854 -2.314 1.00 34.47 290 ASP A CA 1
ATOM 2390 C C . ASP A 1 290 ? -22.271 -4.977 -1.771 1.00 34.47 290 ASP A C 1
ATOM 2392 O O . ASP A 1 290 ? -23.196 -4.300 -2.218 1.00 34.47 290 ASP A O 1
ATOM 2396 N N . ASP A 1 291 ? -22.462 -5.881 -0.806 1.00 41.41 291 ASP A N 1
ATOM 2397 C CA . ASP A 1 291 ? -23.660 -5.973 0.038 1.00 41.41 291 ASP A CA 1
ATOM 2398 C C . ASP A 1 291 ? -23.788 -4.718 0.937 1.00 41.41 291 ASP A C 1
ATOM 2400 O O . ASP A 1 291 ? -23.878 -4.801 2.167 1.00 41.41 291 ASP A O 1
ATOM 2404 N N . ASN A 1 292 ? -23.804 -3.528 0.340 1.00 36.09 292 ASN A N 1
ATOM 2405 C CA . ASN A 1 292 ? -24.423 -2.346 0.908 1.00 36.09 292 ASN A CA 1
ATOM 2406 C C . ASN A 1 292 ? -25.892 -2.396 0.512 1.00 36.09 292 ASN A C 1
ATOM 2408 O O . ASN A 1 292 ? -26.311 -1.809 -0.477 1.00 36.09 292 ASN A O 1
ATOM 2412 N N . ILE A 1 293 ? -26.683 -3.125 1.298 1.00 39.66 293 ILE A N 1
ATOM 2413 C CA . ILE A 1 293 ? -28.140 -3.002 1.288 1.00 39.66 293 ILE A CA 1
ATOM 2414 C C . ILE A 1 293 ? -28.438 -1.518 1.546 1.00 39.66 293 ILE A C 1
ATOM 2416 O O . ILE A 1 293 ? -28.193 -1.060 2.670 1.00 39.66 293 ILE A O 1
ATOM 2420 N N . PRO A 1 294 ? -28.960 -0.744 0.575 1.00 33.53 294 PRO A N 1
ATOM 2421 C CA . PRO A 1 294 ? -29.428 0.590 0.878 1.00 33.53 294 PRO A CA 1
ATOM 2422 C C . PRO A 1 294 ? -30.578 0.416 1.863 1.00 33.53 294 PRO A C 1
ATOM 2424 O O . PRO A 1 294 ? -31.541 -0.305 1.588 1.00 33.53 294 PRO A O 1
ATOM 2427 N N . ILE A 1 295 ? -30.462 1.035 3.037 1.00 39.00 295 ILE A N 1
ATOM 2428 C CA . ILE A 1 295 ? -31.592 1.230 3.940 1.00 39.00 295 ILE A CA 1
ATOM 2429 C C . ILE A 1 295 ? -32.565 2.118 3.164 1.00 39.00 295 ILE A C 1
ATOM 2431 O O . ILE A 1 295 ? -32.492 3.342 3.211 1.00 39.00 295 ILE A O 1
ATOM 2435 N N . GLN A 1 296 ? -33.433 1.489 2.371 1.00 37.53 296 GLN A N 1
ATOM 2436 C CA . GLN A 1 296 ? -34.600 2.141 1.819 1.00 37.53 296 GLN A CA 1
ATOM 2437 C C . GLN A 1 296 ? -35.411 2.632 3.010 1.00 37.53 296 GLN A C 1
ATOM 2439 O O . GLN A 1 296 ? -35.829 1.862 3.875 1.00 37.53 296 GLN A O 1
ATOM 2444 N N . SER A 1 297 ? -35.527 3.951 3.057 1.00 38.44 297 SER A N 1
ATOM 2445 C CA . SER A 1 297 ? -36.297 4.747 3.992 1.00 38.44 297 SER A CA 1
ATOM 2446 C C . SER A 1 297 ? -37.651 4.098 4.308 1.00 38.44 297 SER A C 1
ATOM 2448 O O . SER A 1 297 ? -38.601 4.208 3.538 1.00 38.44 297 SER A O 1
ATOM 2450 N N . LEU A 1 298 ? -37.756 3.440 5.465 1.00 41.25 298 LEU A N 1
ATOM 2451 C CA . LEU A 1 298 ? -39.015 2.987 6.077 1.00 41.25 298 LEU A CA 1
ATOM 2452 C C . LEU A 1 298 ? -39.774 4.179 6.693 1.00 41.25 298 LEU A C 1
ATOM 2454 O O . LEU A 1 298 ? -40.192 4.140 7.846 1.00 41.25 298 LEU A O 1
ATOM 2458 N N . THR A 1 299 ? -39.904 5.283 5.961 1.00 44.97 299 THR A N 1
ATOM 2459 C CA . THR A 1 299 ? -40.419 6.550 6.504 1.00 44.97 299 THR A CA 1
ATOM 2460 C C . THR A 1 299 ? -41.802 6.907 5.985 1.00 44.97 299 THR A C 1
ATOM 2462 O O . THR A 1 299 ? -42.056 8.083 5.773 1.00 44.97 299 THR A O 1
ATOM 2465 N N . ASN A 1 300 ? -42.697 5.940 5.758 1.00 49.16 300 ASN A N 1
ATOM 2466 C CA . ASN A 1 300 ? -44.091 6.259 5.418 1.00 49.16 300 ASN A CA 1
ATOM 2467 C C . ASN A 1 300 ? -45.129 5.251 5.949 1.00 49.16 300 ASN A C 1
ATOM 2469 O O . ASN A 1 300 ? -46.198 5.112 5.365 1.00 49.16 300 ASN A O 1
ATOM 2473 N N . ASP A 1 301 ? -44.879 4.616 7.097 1.00 48.03 301 ASP A N 1
ATOM 2474 C CA . ASP A 1 301 ? -45.952 3.947 7.845 1.00 48.03 301 ASP A CA 1
ATOM 2475 C C . ASP A 1 301 ? -46.587 4.954 8.818 1.00 48.03 301 ASP A C 1
ATOM 2477 O O . ASP A 1 301 ? -46.174 5.082 9.972 1.00 48.03 301 ASP A O 1
ATOM 2481 N N . LYS A 1 302 ? -47.601 5.691 8.341 1.00 57.19 302 LYS A N 1
ATOM 2482 C CA . LYS A 1 302 ? -48.374 6.680 9.126 1.00 57.19 302 LYS A CA 1
ATOM 2483 C C . LYS A 1 302 ? -49.170 6.078 10.299 1.00 57.19 302 LYS A C 1
ATOM 2485 O O . LYS A 1 302 ? -49.776 6.823 11.059 1.00 57.19 302 LYS A O 1
ATOM 2490 N N . GLU A 1 303 ? -49.155 4.758 10.475 1.00 57.53 303 GLU A N 1
ATOM 2491 C CA . GLU A 1 303 ? -49.941 4.050 11.496 1.00 57.53 303 GLU A CA 1
ATOM 2492 C C . GLU A 1 303 ? -49.112 3.489 12.664 1.00 57.53 303 GLU A C 1
ATOM 2494 O O . GLU A 1 303 ? -49.654 2.802 13.528 1.00 57.53 303 GLU A O 1
ATOM 2499 N N . ASN A 1 304 ? -47.805 3.773 12.748 1.00 63.47 304 ASN A N 1
ATOM 2500 C CA . ASN A 1 304 ? -46.999 3.316 13.882 1.00 63.47 304 ASN A CA 1
ATOM 2501 C C . ASN A 1 304 ? -46.858 4.412 14.967 1.00 63.47 304 ASN A C 1
ATOM 2503 O O . ASN A 1 304 ? -46.070 5.348 14.791 1.00 63.47 304 ASN A O 1
ATOM 2507 N N . PRO A 1 305 ? -47.532 4.290 16.131 1.00 64.69 305 PRO A N 1
ATOM 2508 C CA . PRO A 1 305 ? -47.523 5.312 17.186 1.00 64.69 305 PRO A CA 1
ATOM 2509 C C . PRO A 1 305 ? -46.147 5.516 17.847 1.00 64.69 305 PRO A C 1
ATOM 2511 O O . PRO A 1 305 ? -45.963 6.470 18.594 1.00 64.69 305 PRO A O 1
ATOM 2514 N N . TRP A 1 306 ? -45.168 4.646 17.571 1.00 58.25 306 TRP A N 1
ATOM 2515 C CA . TRP A 1 306 ? -43.783 4.768 18.048 1.00 58.25 306 TRP A CA 1
ATOM 2516 C C . TRP A 1 306 ? -42.829 5.469 17.066 1.00 58.25 306 TRP A C 1
ATOM 2518 O O . TRP A 1 306 ? -41.678 5.714 17.418 1.00 58.25 306 TRP A O 1
ATOM 2528 N N . VAL A 1 307 ? -43.284 5.784 15.849 1.00 53.97 307 VAL A N 1
ATOM 2529 C CA . VAL A 1 307 ? -42.484 6.466 14.805 1.00 53.97 307 VAL A CA 1
ATOM 2530 C C . VAL A 1 307 ? -43.117 7.797 14.388 1.00 53.97 307 VAL A C 1
ATOM 2532 O O . VAL A 1 307 ? -42.486 8.583 13.692 1.00 53.97 307 VAL A O 1
ATOM 2535 N N . GLY A 1 308 ? -44.342 8.077 14.845 1.00 47.81 308 GLY A N 1
ATOM 2536 C CA . GLY A 1 308 ? -45.093 9.291 14.514 1.00 47.81 308 GLY A CA 1
ATOM 2537 C C . GLY A 1 308 ? -44.659 10.563 15.245 1.00 47.81 308 GLY A C 1
ATOM 2538 O O . GLY A 1 308 ? -45.174 11.626 14.923 1.00 47.81 308 GLY A O 1
ATOM 2539 N N . ASN A 1 309 ? -43.727 10.487 16.201 1.00 61.22 309 ASN A N 1
ATOM 2540 C CA . ASN A 1 309 ? -43.230 11.667 16.912 1.00 61.22 309 ASN A CA 1
ATOM 2541 C C . ASN A 1 309 ? -41.728 11.851 16.678 1.00 61.22 309 ASN A C 1
ATOM 2543 O O . ASN A 1 309 ? -40.895 11.655 17.567 1.00 61.22 309 ASN A O 1
ATOM 2547 N N . VAL A 1 310 ? -41.374 12.160 15.431 1.00 61.53 310 VAL A N 1
ATOM 2548 C CA . VAL A 1 310 ? -40.030 12.637 15.107 1.00 61.53 310 VAL A CA 1
ATOM 2549 C C . VAL A 1 310 ? -39.954 14.059 15.656 1.00 61.53 310 VAL A C 1
ATOM 2551 O O . VAL A 1 310 ? -40.554 14.965 15.086 1.00 61.53 310 VAL A O 1
ATOM 2554 N N . LYS A 1 311 ? -39.293 14.229 16.809 1.00 71.69 311 LYS A N 1
ATOM 2555 C CA . LYS A 1 311 ? -39.080 15.542 17.435 1.00 71.69 311 LYS A CA 1
ATOM 2556 C C . LYS A 1 311 ? -38.579 16.519 16.378 1.00 71.69 311 LYS A C 1
ATOM 2558 O O . LYS A 1 311 ? -37.647 16.191 15.641 1.00 71.69 311 LYS A O 1
ATOM 2563 N N . THR A 1 312 ? -39.204 17.686 16.297 1.00 77.88 312 THR A N 1
ATOM 2564 C CA . THR A 1 312 ? -38.779 18.724 15.356 1.00 77.88 312 THR A CA 1
ATOM 2565 C C . THR A 1 312 ? -37.326 19.121 15.644 1.00 77.88 312 THR A C 1
ATOM 2567 O O . THR A 1 312 ? -36.852 19.016 16.778 1.00 77.88 312 THR A O 1
ATOM 2570 N N . GLU A 1 313 ? -36.583 19.574 14.630 1.00 72.81 313 GLU A N 1
ATOM 2571 C CA . GLU A 1 313 ? -35.180 19.995 14.806 1.00 72.81 313 GLU A CA 1
ATOM 2572 C C . GLU A 1 313 ? -35.027 21.054 15.912 1.00 72.81 313 GLU A C 1
ATOM 2574 O O . GLU A 1 313 ? -34.022 21.081 16.623 1.00 72.81 313 GLU A O 1
ATOM 2579 N N . SER A 1 314 ? -36.059 21.875 16.116 1.00 80.38 314 SER A N 1
ATOM 2580 C CA . SER A 1 314 ? -36.153 22.863 17.190 1.00 80.38 314 SER A CA 1
ATOM 2581 C C . SER A 1 314 ? -36.166 22.230 18.586 1.00 80.38 314 SER A C 1
ATOM 2583 O O . SER A 1 314 ? -35.380 22.641 19.435 1.00 80.38 314 SER A O 1
ATOM 2585 N N . GLU A 1 315 ? -36.972 21.190 18.815 1.00 82.19 315 GLU A N 1
ATOM 2586 C CA . GLU A 1 315 ? -37.019 20.462 20.096 1.00 82.19 315 GLU A CA 1
ATOM 2587 C C . GLU A 1 315 ? -35.713 19.710 20.380 1.00 82.19 315 GLU A C 1
ATOM 2589 O O . GLU A 1 315 ? -35.268 19.603 21.525 1.00 82.19 315 GLU A O 1
ATOM 2594 N N . ILE A 1 316 ? -35.073 19.186 19.330 1.00 80.56 316 ILE A N 1
ATOM 2595 C CA . ILE A 1 316 ? -33.765 18.530 19.438 1.00 80.56 316 ILE A CA 1
ATOM 2596 C C . ILE A 1 316 ? -32.697 19.563 19.818 1.00 80.56 316 ILE A C 1
ATOM 2598 O O . ILE A 1 316 ? -31.872 19.299 20.695 1.00 80.56 316 ILE A O 1
ATOM 2602 N N . ASN A 1 317 ? -32.731 20.752 19.215 1.00 82.94 317 ASN A N 1
ATOM 2603 C CA . ASN A 1 317 ? -31.810 21.838 19.540 1.00 82.94 317 ASN A CA 1
ATOM 2604 C C . ASN A 1 317 ? -32.024 22.385 20.957 1.00 82.94 317 ASN A C 1
ATOM 2606 O O . ASN A 1 317 ? -31.044 22.605 21.669 1.00 82.94 317 ASN A O 1
ATOM 2610 N N . GLU A 1 318 ? -33.270 22.537 21.404 1.00 88.94 318 GLU A N 1
ATOM 2611 C CA . GLU A 1 318 ? -33.590 22.947 22.776 1.00 88.94 318 GLU A CA 1
ATOM 2612 C C . GLU A 1 318 ? -33.106 21.902 23.796 1.00 88.94 318 GLU A C 1
ATOM 2614 O O . GLU A 1 318 ? -32.457 22.235 24.793 1.00 88.94 318 GLU A O 1
ATOM 2619 N N . PHE A 1 319 ? -33.292 20.612 23.494 1.00 87.06 319 PHE A N 1
ATOM 2620 C CA . PHE A 1 319 ? -32.750 19.522 24.301 1.00 87.06 319 PHE A CA 1
ATOM 2621 C C . PHE A 1 319 ? -31.214 19.567 24.376 1.00 87.06 319 PHE A C 1
ATOM 2623 O O . PHE A 1 319 ? -30.651 19.476 25.468 1.00 87.06 319 PHE A O 1
ATOM 2630 N N . ILE A 1 320 ? -30.519 19.779 23.254 1.00 85.06 320 ILE A N 1
ATOM 2631 C CA . ILE A 1 320 ? -29.050 19.885 23.217 1.00 85.06 320 ILE A CA 1
ATOM 2632 C C . ILE A 1 320 ? -28.556 21.100 24.014 1.00 85.06 320 ILE A C 1
ATOM 2634 O O . ILE A 1 320 ? -27.560 20.989 24.733 1.00 85.06 320 ILE A O 1
ATOM 2638 N N . GLN A 1 321 ? -29.239 22.244 23.932 1.00 87.12 321 GLN A N 1
ATOM 2639 C CA . GLN A 1 321 ? -28.894 23.439 24.707 1.00 87.12 321 GLN A CA 1
ATOM 2640 C C . GLN A 1 321 ? -29.091 23.214 26.208 1.00 87.12 321 GLN A C 1
ATOM 2642 O O . GLN A 1 321 ? -28.199 23.530 26.999 1.00 87.12 321 GLN A O 1
ATOM 2647 N N . SER A 1 322 ? -30.213 22.606 26.603 1.00 82.56 322 SER A N 1
ATOM 2648 C CA . SER A 1 322 ? -30.474 22.272 28.007 1.00 82.56 322 SER A CA 1
ATOM 2649 C C . SER A 1 322 ? -29.422 21.299 28.564 1.00 82.56 322 SER A C 1
ATOM 2651 O O . SER A 1 322 ? -28.908 21.497 29.667 1.00 82.56 322 SER A O 1
ATOM 2653 N N . TYR A 1 323 ? -29.010 20.311 27.762 1.00 80.31 323 TYR A N 1
ATOM 2654 C CA . TYR A 1 323 ? -27.969 19.356 28.125 1.00 80.31 323 TYR A CA 1
ATOM 2655 C C . TYR A 1 323 ? -26.578 20.001 28.215 1.00 80.31 323 TYR A C 1
ATOM 2657 O O . TYR A 1 323 ? -25.850 19.730 29.169 1.00 80.31 323 TYR A O 1
ATOM 2665 N N . ARG A 1 324 ? -26.211 20.903 27.289 1.00 84.81 324 ARG A N 1
ATOM 2666 C CA . ARG A 1 324 ? -24.955 21.676 27.377 1.00 84.81 324 ARG A CA 1
ATOM 2667 C C . ARG A 1 324 ? -24.896 22.507 28.654 1.00 84.81 324 ARG A C 1
ATOM 2669 O O . ARG A 1 324 ? -23.890 22.457 29.352 1.00 84.81 324 ARG A O 1
ATOM 2676 N N . LYS A 1 325 ? -25.988 23.190 29.007 1.00 87.31 325 LYS A N 1
ATOM 2677 C CA . LYS A 1 325 ? -26.078 23.993 30.235 1.00 87.31 325 LYS A CA 1
ATOM 2678 C C . LYS A 1 325 ? -25.910 23.142 31.499 1.00 87.31 325 LYS A C 1
ATOM 2680 O O . LYS A 1 325 ? -25.220 23.556 32.428 1.00 87.31 325 LYS A O 1
ATOM 2685 N N . TYR A 1 326 ? -26.494 21.943 31.529 1.00 86.31 326 TYR A N 1
ATOM 2686 C CA . TYR A 1 326 ? -26.288 20.984 32.620 1.00 86.31 326 TYR A CA 1
ATOM 2687 C C . TYR A 1 326 ? -24.822 20.532 32.719 1.00 86.31 326 TYR A C 1
ATOM 2689 O O . TYR A 1 326 ? -24.254 20.511 33.811 1.00 86.31 326 TYR A O 1
ATOM 2697 N N . TRP A 1 327 ? -24.196 20.217 31.582 1.00 79.00 327 TRP A N 1
ATOM 2698 C CA . TRP A 1 327 ? -22.801 19.770 31.520 1.00 79.00 327 TRP A CA 1
ATOM 2699 C C . TRP A 1 327 ? -21.813 20.864 31.948 1.00 79.00 327 TRP A C 1
ATOM 2701 O O . TRP A 1 327 ? -20.900 20.611 32.732 1.00 79.00 327 TRP A O 1
ATOM 2711 N N . GLU A 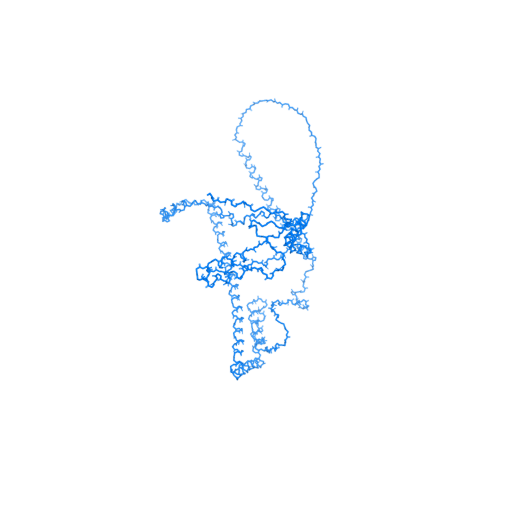1 328 ? -22.031 22.101 31.502 1.00 75.62 328 GLU A N 1
ATOM 2712 C CA . GLU A 1 328 ? -21.262 23.266 31.947 1.00 75.62 328 GLU A CA 1
ATOM 2713 C C . GLU A 1 328 ? -21.444 23.536 33.446 1.00 75.62 328 GLU A C 1
ATOM 2715 O O . GLU A 1 328 ? -20.477 23.868 34.128 1.00 75.62 328 GLU A O 1
ATOM 2720 N N . GLY A 1 329 ? -22.655 23.348 33.982 1.00 76.88 329 GLY A N 1
ATOM 2721 C CA . GLY A 1 329 ? -22.928 23.463 35.416 1.00 76.88 329 GLY A CA 1
ATOM 2722 C C . GLY A 1 329 ? -22.168 22.433 36.256 1.00 76.88 329 GLY A C 1
ATOM 2723 O O . GLY A 1 329 ? -21.587 22.786 37.279 1.00 76.88 329 GLY A O 1
ATOM 2724 N N . GLN A 1 330 ? -22.101 21.176 35.804 1.00 67.00 330 GLN A N 1
ATOM 2725 C CA . GLN A 1 330 ? -21.300 20.141 36.471 1.00 67.00 330 GLN A CA 1
ATOM 2726 C C . GLN A 1 330 ? -19.806 20.486 36.464 1.00 67.00 330 GLN A C 1
ATOM 2728 O O . GLN A 1 330 ? -19.157 20.366 37.500 1.00 67.00 330 GLN A O 1
ATOM 2733 N N . ASN A 1 331 ? -19.282 20.997 35.346 1.00 71.88 331 ASN A N 1
ATOM 2734 C CA . ASN A 1 331 ? -17.875 21.392 35.253 1.00 71.88 331 ASN A CA 1
ATOM 2735 C C . ASN A 1 331 ? -17.538 22.616 36.115 1.00 71.88 331 ASN A C 1
ATOM 2737 O O . ASN A 1 331 ? -16.458 22.677 36.700 1.00 71.88 331 ASN A O 1
ATOM 2741 N N . LYS A 1 332 ? -18.458 23.579 36.242 1.00 71.81 332 LYS A N 1
ATOM 2742 C CA . LYS A 1 332 ? -18.299 24.703 37.177 1.00 71.81 332 LYS A CA 1
ATOM 2743 C C . LYS A 1 332 ? -18.261 24.210 38.620 1.00 71.81 332 LYS A C 1
ATOM 2745 O O . LYS A 1 332 ? -17.334 24.541 39.339 1.00 71.81 332 LYS A O 1
ATOM 2750 N N . HIS A 1 333 ? -19.162 23.305 39.008 1.00 66.56 333 HIS A N 1
ATOM 2751 C CA . HIS A 1 333 ? -19.125 22.702 40.343 1.00 66.56 333 HIS A CA 1
ATOM 2752 C C . HIS A 1 333 ? -17.860 21.880 40.622 1.00 66.56 333 HIS A C 1
ATOM 2754 O O . HIS A 1 333 ? -17.451 21.802 41.777 1.00 66.56 333 HIS A O 1
ATOM 2760 N N . THR A 1 334 ? -17.242 21.245 39.620 1.00 64.06 334 THR A N 1
ATOM 2761 C CA . THR A 1 334 ? -15.945 20.570 39.809 1.00 64.06 334 THR A CA 1
ATOM 2762 C C . THR A 1 334 ? -14.799 21.568 39.945 1.00 64.06 334 THR A C 1
ATOM 2764 O O . THR A 1 334 ? -13.985 21.404 40.844 1.00 64.06 334 THR A O 1
ATOM 2767 N N . GLN A 1 335 ? -14.783 22.633 39.137 1.00 64.00 335 GLN A N 1
ATOM 2768 C CA . GLN A 1 335 ? -13.778 23.702 39.215 1.00 64.00 335 GLN A CA 1
ATOM 2769 C C . GLN A 1 335 ? -13.883 24.474 40.541 1.00 64.00 335 GLN A C 1
ATOM 2771 O O . GLN A 1 335 ? -12.879 24.695 41.206 1.00 64.00 335 GLN A O 1
ATOM 2776 N N . ASP A 1 336 ? -15.097 24.795 40.996 1.00 69.25 336 ASP A N 1
ATOM 2777 C CA . ASP A 1 336 ? -15.337 25.468 42.278 1.00 69.25 336 ASP A CA 1
ATOM 2778 C C . ASP A 1 336 ? -14.955 24.580 43.472 1.00 69.25 336 ASP A C 1
ATOM 2780 O O . ASP A 1 336 ? -14.520 25.082 44.508 1.00 69.25 336 ASP A O 1
ATOM 2784 N N . LYS A 1 337 ? -15.098 23.252 43.356 1.00 69.56 337 LYS A N 1
ATOM 2785 C CA . LYS A 1 337 ? -14.607 22.302 44.369 1.00 69.56 337 LYS A CA 1
ATOM 2786 C C . LYS A 1 337 ? -13.081 22.251 44.388 1.00 69.56 337 LYS A C 1
ATOM 2788 O O . LYS A 1 337 ? -12.509 22.337 45.465 1.00 69.56 337 LYS A O 1
ATOM 2793 N N . GLU A 1 338 ? -12.438 22.201 43.223 1.00 68.31 338 GLU A N 1
ATOM 2794 C CA . GLU A 1 338 ? -10.975 22.244 43.104 1.00 68.31 338 GLU A CA 1
ATOM 2795 C C . GLU A 1 338 ? -10.398 23.558 43.656 1.00 68.31 338 GLU A C 1
ATOM 2797 O O . GLU A 1 338 ? -9.445 23.530 44.430 1.00 68.31 338 GLU A O 1
ATOM 2802 N N . ILE A 1 339 ? -11.015 24.707 43.356 1.00 67.88 339 ILE A N 1
ATOM 2803 C CA . ILE A 1 339 ? -10.616 26.017 43.897 1.00 67.88 339 ILE A CA 1
ATOM 2804 C C . ILE A 1 339 ? -10.820 26.069 45.418 1.00 67.88 339 ILE A C 1
ATOM 2806 O O . ILE A 1 339 ? -9.948 26.564 46.128 1.00 67.88 339 ILE A O 1
ATOM 2810 N N . ASN A 1 340 ? -11.929 25.531 45.937 1.00 68.94 340 ASN A N 1
ATOM 2811 C CA . ASN A 1 340 ? -12.187 25.479 47.381 1.00 68.94 340 ASN A CA 1
ATOM 2812 C C . ASN A 1 340 ? -11.256 24.519 48.137 1.00 68.94 340 ASN A C 1
ATOM 2814 O O . ASN A 1 340 ? -10.959 24.748 49.308 1.00 68.94 340 ASN A O 1
ATOM 2818 N N . ASP A 1 341 ? -10.791 23.450 47.497 1.00 67.12 341 ASP A N 1
ATOM 2819 C CA . ASP A 1 341 ? -9.806 22.546 48.086 1.00 67.12 341 ASP A CA 1
ATOM 2820 C C . ASP A 1 341 ? -8.408 23.191 48.081 1.00 67.12 341 ASP A C 1
ATOM 2822 O O . ASP A 1 341 ? -7.681 23.088 49.069 1.00 67.12 341 ASP A O 1
ATOM 2826 N N . ILE A 1 342 ? -8.063 23.960 47.039 1.00 69.56 342 ILE A N 1
ATOM 2827 C CA . ILE A 1 342 ? -6.821 24.750 46.980 1.00 69.56 342 ILE A CA 1
ATOM 2828 C C . ILE A 1 342 ? -6.815 25.863 48.039 1.00 69.56 342 ILE A C 1
ATOM 2830 O O . ILE A 1 342 ? -5.799 26.051 48.709 1.00 69.56 342 ILE A O 1
ATOM 2834 N N . THR A 1 343 ? -7.928 26.579 48.238 1.00 67.81 343 THR A N 1
ATOM 2835 C CA . THR A 1 343 ? -8.011 27.647 49.252 1.00 67.81 343 THR A CA 1
ATOM 2836 C C . THR A 1 343 ? -7.976 27.110 50.680 1.00 67.81 343 THR A C 1
ATOM 2838 O O . THR A 1 343 ? -7.394 27.751 51.550 1.00 67.81 343 THR A O 1
ATOM 2841 N N . LYS A 1 344 ? -8.516 25.912 50.937 1.00 66.88 344 LYS A N 1
ATOM 2842 C CA . LYS A 1 344 ? -8.366 25.241 52.238 1.00 66.88 344 LYS A CA 1
ATOM 2843 C C . LYS A 1 344 ? -6.912 24.869 52.522 1.00 66.88 344 LYS A C 1
ATOM 2845 O O . LYS A 1 344 ? -6.417 25.181 53.602 1.00 66.88 344 LYS A O 1
ATOM 2850 N N . ILE A 1 345 ? -6.207 24.306 51.537 1.00 62.00 345 ILE A N 1
ATOM 2851 C CA . ILE A 1 345 ? -4.782 23.954 51.657 1.00 62.00 345 ILE A CA 1
ATOM 2852 C C . ILE A 1 345 ? -3.922 25.203 51.913 1.00 62.00 345 ILE A C 1
ATOM 2854 O O . ILE A 1 345 ? -3.015 25.168 52.743 1.00 62.00 345 ILE A O 1
ATOM 2858 N N . THR A 1 346 ? -4.204 26.333 51.253 1.00 59.84 346 THR A N 1
ATOM 2859 C CA . THR A 1 346 ? -3.457 27.577 51.507 1.00 59.84 346 THR A CA 1
ATOM 2860 C C . THR A 1 346 ? -3.767 28.181 52.876 1.00 59.84 346 THR A C 1
ATOM 2862 O O . THR A 1 346 ? -2.847 28.668 53.528 1.00 59.84 346 THR A O 1
ATOM 2865 N N . THR A 1 347 ? -5.011 28.115 53.363 1.00 61.12 347 THR A N 1
ATOM 2866 C CA . THR A 1 347 ? -5.348 28.589 54.719 1.00 61.12 347 THR A CA 1
ATOM 2867 C C . THR A 1 347 ? -4.761 27.715 55.827 1.00 61.12 347 THR A C 1
ATOM 2869 O O . THR A 1 347 ? -4.329 28.249 56.846 1.00 61.12 347 THR A O 1
ATOM 2872 N N . GLU A 1 348 ? -4.678 26.396 55.622 1.00 56.59 348 GLU A N 1
ATOM 2873 C CA . GLU A 1 348 ? -4.033 25.477 56.567 1.00 56.59 348 GLU A CA 1
ATOM 2874 C C . GLU A 1 348 ? -2.517 25.720 56.639 1.00 56.59 348 GLU A C 1
ATOM 2876 O O . GLU A 1 348 ? -1.965 25.760 57.735 1.00 56.59 348 GLU A O 1
ATOM 2881 N N . ASN A 1 349 ? -1.864 26.013 55.508 1.00 57.19 349 ASN A N 1
ATOM 2882 C CA . ASN A 1 349 ? -0.434 26.343 55.474 1.00 57.19 349 ASN A CA 1
ATOM 2883 C C . ASN A 1 349 ? -0.104 27.717 56.100 1.00 57.19 349 ASN A C 1
ATOM 2885 O O . ASN A 1 349 ? 0.970 27.895 56.668 1.00 57.19 349 ASN A O 1
ATOM 2889 N N . ILE A 1 350 ? -1.020 28.693 56.045 1.00 56.25 350 ILE A N 1
ATOM 2890 C CA . ILE A 1 350 ? -0.822 30.020 56.663 1.00 56.25 350 ILE A CA 1
ATOM 2891 C C . ILE A 1 350 ? -0.980 29.963 58.195 1.00 56.25 350 ILE A C 1
ATOM 2893 O O . ILE A 1 350 ? -0.314 30.713 58.906 1.00 56.25 350 ILE A O 1
ATOM 2897 N N . LEU A 1 351 ? -1.804 29.052 58.725 1.00 50.56 351 LEU A N 1
ATOM 2898 C CA . LEU A 1 351 ? -1.985 28.863 60.172 1.00 50.56 351 LEU A CA 1
ATOM 2899 C C . LEU A 1 351 ? -0.825 28.100 60.839 1.00 50.56 351 LEU A C 1
ATOM 2901 O O . LEU A 1 351 ? -0.632 28.228 62.049 1.00 50.56 351 LEU A O 1
ATOM 2905 N N . THR A 1 352 ? -0.026 27.345 60.076 1.00 47.97 352 THR A N 1
ATOM 2906 C CA . THR A 1 352 ? 1.138 26.604 60.596 1.00 47.97 352 THR A CA 1
ATOM 2907 C C . THR A 1 352 ? 2.433 27.419 60.646 1.00 47.97 352 THR A C 1
ATOM 2909 O O . THR A 1 352 ? 3.320 27.084 61.430 1.00 47.97 352 THR A O 1
ATOM 2912 N N . ASP A 1 353 ? 2.534 28.512 59.881 1.00 45.12 353 ASP A N 1
ATOM 2913 C CA . ASP A 1 353 ? 3.749 29.344 59.805 1.00 45.12 353 ASP A CA 1
ATOM 2914 C C . ASP A 1 353 ? 3.747 30.555 60.762 1.00 45.12 353 ASP A C 1
ATOM 2916 O O . ASP A 1 353 ? 4.774 31.202 60.959 1.00 45.12 353 ASP A O 1
ATOM 2920 N N . SER A 1 354 ? 2.635 30.835 61.451 1.00 42.16 354 SER A N 1
ATOM 2921 C CA . SER A 1 354 ? 2.527 31.929 62.436 1.00 42.16 354 SER A CA 1
ATOM 2922 C C . SER A 1 354 ? 3.077 31.615 63.841 1.00 42.16 354 SER A C 1
ATOM 2924 O O . SER A 1 354 ? 2.934 32.429 64.752 1.00 42.16 354 SER A O 1
ATOM 2926 N N . SER A 1 355 ? 3.749 30.477 64.044 1.00 43.22 355 SER A N 1
ATOM 2927 C CA . SER A 1 355 ? 4.410 30.140 65.314 1.00 43.22 355 SER A CA 1
ATOM 2928 C C . SER A 1 355 ? 5.885 29.782 65.122 1.00 43.22 355 SER A C 1
ATOM 2930 O O . SER A 1 355 ? 6.278 28.643 65.368 1.00 43.22 355 SER A O 1
ATOM 2932 N N . LYS A 1 356 ? 6.707 30.739 64.675 1.00 41.84 356 LYS A N 1
ATOM 2933 C CA . LYS A 1 356 ? 8.151 30.811 64.977 1.00 41.84 356 LYS A CA 1
ATOM 2934 C C . LYS A 1 356 ? 8.743 32.151 64.520 1.00 41.84 356 LYS A C 1
ATOM 2936 O O . LYS A 1 356 ? 8.672 32.504 63.351 1.00 41.84 356 LYS A O 1
ATOM 2941 N N . ASN A 1 357 ? 9.422 32.795 65.470 1.00 32.62 357 ASN A N 1
ATOM 2942 C CA . ASN A 1 357 ? 10.434 33.852 65.342 1.00 32.62 357 ASN A CA 1
ATOM 2943 C C . ASN A 1 357 ? 9.978 35.320 65.313 1.00 32.62 357 ASN A C 1
ATOM 2945 O O . ASN A 1 357 ? 9.842 35.959 64.274 1.00 32.62 357 ASN A O 1
ATOM 2949 N N . GLU A 1 358 ? 9.920 35.888 66.522 1.00 33.94 358 GLU A N 1
ATOM 2950 C CA . GLU A 1 358 ? 10.247 37.291 66.775 1.00 33.94 358 GLU A CA 1
ATOM 2951 C C . GLU A 1 358 ? 11.759 37.571 66.621 1.00 33.94 358 GLU A C 1
ATOM 2953 O O . GLU A 1 358 ? 12.595 36.726 66.939 1.00 33.94 358 GLU A O 1
ATOM 2958 N N . LYS A 1 359 ? 12.053 38.847 66.314 1.00 35.44 359 LYS A N 1
ATOM 2959 C CA . LYS A 1 359 ? 13.324 39.604 66.416 1.00 35.44 359 LYS A CA 1
ATOM 2960 C C . LYS A 1 359 ? 14.235 39.587 65.182 1.00 35.44 359 LYS A C 1
ATOM 2962 O O . LYS A 1 359 ? 14.991 38.654 64.969 1.00 35.44 359 LYS A O 1
ATOM 2967 N N . ILE A 1 360 ? 14.269 40.726 64.477 1.00 34.75 360 ILE A N 1
ATOM 2968 C CA . ILE A 1 360 ? 15.397 41.684 64.438 1.00 34.75 360 ILE A CA 1
ATOM 2969 C C . ILE A 1 360 ? 14.887 43.031 63.878 1.00 34.75 360 ILE A C 1
ATOM 2971 O O . ILE A 1 360 ? 14.003 43.086 63.030 1.00 34.75 360 ILE A O 1
ATOM 2975 N N . ARG A 1 361 ? 15.414 44.122 64.442 1.00 32.19 361 ARG A N 1
ATOM 2976 C CA . ARG A 1 361 ? 15.062 45.535 64.236 1.00 32.19 361 ARG A CA 1
ATOM 2977 C C . ARG A 1 361 ? 16.001 46.231 63.224 1.00 32.19 361 ARG A C 1
ATOM 2979 O O . ARG A 1 361 ? 17.183 45.907 63.213 1.00 32.19 361 ARG A O 1
ATOM 2986 N N . ASN A 1 362 ? 15.478 47.303 62.596 1.00 33.03 362 ASN A N 1
ATOM 2987 C CA . ASN A 1 362 ? 16.142 48.532 62.075 1.00 33.03 362 ASN A CA 1
ATOM 2988 C C . ASN A 1 362 ? 16.924 48.426 60.736 1.00 33.03 362 ASN A C 1
ATOM 2990 O O . ASN A 1 362 ? 17.671 47.482 60.560 1.00 33.03 362 ASN A O 1
ATOM 2994 N N . ALA A 1 363 ? 16.928 49.362 59.767 1.00 31.22 363 ALA A N 1
ATOM 2995 C CA . ALA A 1 363 ? 16.227 50.630 59.462 1.00 31.22 363 ALA A CA 1
ATOM 2996 C C . ALA A 1 363 ? 16.547 51.016 57.957 1.00 31.22 363 ALA A C 1
ATOM 2998 O O . ALA A 1 363 ? 16.981 50.129 57.228 1.00 31.22 363 ALA A O 1
ATOM 2999 N N . PRO A 1 364 ? 16.317 52.240 57.411 1.00 41.91 364 PRO A N 1
ATOM 3000 C CA . PRO A 1 364 ? 15.490 52.488 56.209 1.00 41.91 364 PRO A CA 1
ATOM 3001 C C . PRO A 1 364 ? 16.250 53.031 54.968 1.00 41.91 364 PRO A C 1
ATOM 3003 O O . PRO A 1 364 ? 17.356 53.521 55.121 1.00 41.91 364 PRO A O 1
ATOM 3006 N N . ILE A 1 365 ? 15.630 53.091 53.770 1.00 29.34 365 ILE A N 1
ATOM 3007 C CA . ILE A 1 365 ? 15.926 54.098 52.712 1.00 29.34 365 ILE A CA 1
ATOM 3008 C C . ILE A 1 365 ? 14.730 54.273 51.737 1.00 29.34 365 ILE A C 1
ATOM 3010 O O . ILE A 1 365 ? 14.317 53.353 51.046 1.00 29.34 365 ILE A O 1
ATOM 3014 N N . LYS A 1 366 ? 14.231 55.519 51.741 1.00 30.75 366 LYS A N 1
ATOM 3015 C CA . LYS A 1 366 ? 13.687 56.416 50.692 1.00 30.75 366 LYS A CA 1
ATOM 3016 C C . LYS A 1 366 ? 12.604 55.991 49.678 1.00 30.75 366 LYS A C 1
ATOM 3018 O O . LYS A 1 366 ? 12.649 54.981 48.994 1.00 30.75 366 LYS A O 1
ATOM 3023 N N . LYS A 1 367 ? 11.677 56.948 49.558 1.00 29.09 367 LYS A N 1
ATOM 3024 C CA . LYS A 1 367 ? 10.482 57.072 48.723 1.00 29.09 367 LYS A CA 1
ATOM 3025 C C . LYS A 1 367 ? 10.776 57.568 47.292 1.00 29.09 367 LYS A C 1
ATOM 3027 O O . LYS A 1 367 ? 11.588 58.471 47.124 1.00 29.09 367 LYS A O 1
ATOM 3032 N N . ASN A 1 368 ? 9.944 57.065 46.374 1.00 28.11 368 ASN A N 1
ATOM 3033 C CA . ASN A 1 368 ? 9.291 57.698 45.210 1.00 28.11 368 ASN A CA 1
ATOM 3034 C C . ASN A 1 368 ? 10.137 58.188 44.016 1.00 28.11 368 ASN A C 1
ATOM 3036 O O . ASN A 1 368 ? 10.891 59.145 44.123 1.00 28.11 368 ASN A O 1
ATOM 3040 N N . SER A 1 369 ? 9.821 57.722 42.801 1.00 28.98 369 SER A N 1
ATOM 3041 C CA . SER A 1 369 ? 8.710 58.268 41.994 1.00 28.98 369 SER A CA 1
ATOM 3042 C C . SER A 1 369 ? 8.543 57.533 40.648 1.00 28.98 369 SER A C 1
ATOM 3044 O O . SER A 1 369 ? 9.512 57.280 39.948 1.00 28.98 369 SER A O 1
ATOM 3046 N N . ASN A 1 370 ? 7.271 57.231 40.354 1.00 28.78 370 ASN A N 1
ATOM 3047 C CA . ASN A 1 370 ? 6.549 57.231 39.072 1.00 28.78 370 ASN A CA 1
ATOM 3048 C C . ASN A 1 370 ? 7.070 56.421 37.871 1.00 28.78 370 ASN A C 1
ATOM 3050 O O . ASN A 1 370 ? 8.147 56.687 37.363 1.00 28.78 370 ASN A O 1
ATOM 3054 N N . ILE A 1 371 ? 6.186 55.590 37.298 1.00 27.22 371 ILE A N 1
ATOM 3055 C CA . ILE A 1 371 ? 5.669 55.752 35.925 1.00 27.22 371 ILE A CA 1
ATOM 3056 C C . ILE A 1 371 ? 4.289 55.081 35.833 1.00 27.22 371 ILE A C 1
ATOM 3058 O O . ILE A 1 371 ? 3.995 54.096 36.506 1.00 27.22 371 ILE A O 1
ATOM 3062 N N . ASN A 1 372 ? 3.445 55.746 35.056 1.00 28.31 372 ASN A N 1
ATOM 3063 C CA . ASN A 1 372 ? 2.003 55.661 34.953 1.00 28.31 372 ASN A CA 1
ATOM 3064 C C . ASN A 1 372 ? 1.519 54.521 34.037 1.00 28.31 372 ASN A C 1
ATOM 3066 O O . ASN A 1 372 ? 2.263 53.991 33.216 1.00 28.31 372 ASN A O 1
ATOM 3070 N N . ILE A 1 373 ? 0.238 54.222 34.212 1.00 34.06 373 ILE A N 1
ATOM 3071 C CA . ILE A 1 373 ? -0.645 53.299 33.499 1.00 34.06 373 ILE A CA 1
ATOM 3072 C C . ILE A 1 373 ? -0.719 53.620 32.000 1.00 34.06 373 ILE A C 1
ATOM 3074 O O . ILE A 1 373 ? -0.835 54.791 31.647 1.00 34.06 373 ILE A O 1
ATOM 3078 N N . ASP A 1 374 ? -0.790 52.587 31.150 1.00 26.70 374 ASP A N 1
ATOM 3079 C CA . ASP A 1 374 ? -1.678 52.657 29.988 1.00 26.70 374 ASP A CA 1
ATOM 3080 C C . ASP A 1 374 ? -2.240 51.289 29.571 1.00 26.70 374 ASP A C 1
ATOM 3082 O O . ASP A 1 374 ? -1.587 50.246 29.641 1.00 26.70 374 ASP A O 1
ATOM 3086 N N . SER A 1 375 ? -3.506 51.328 29.181 1.00 35.47 375 SER A N 1
ATOM 3087 C CA . SER A 1 375 ? -4.380 50.226 28.787 1.00 35.47 375 SER A CA 1
ATOM 3088 C C . SER A 1 375 ? -4.276 49.921 27.292 1.00 35.47 375 SER A C 1
ATOM 3090 O O . SER A 1 375 ? -4.344 50.838 26.482 1.00 35.47 375 SER A O 1
ATOM 3092 N N . SER A 1 376 ? -4.223 48.644 26.896 1.00 29.52 376 SER A N 1
ATOM 3093 C CA . SER A 1 376 ? -4.669 48.229 25.554 1.00 29.52 376 SER A CA 1
ATOM 3094 C C . SER A 1 376 ? -5.066 46.746 25.478 1.00 29.52 376 SER A C 1
ATOM 3096 O O . SER A 1 376 ? -4.274 45.830 25.668 1.00 29.52 376 SER A O 1
ATOM 3098 N N . GLU A 1 377 ? -6.368 46.572 25.254 1.00 29.14 377 GLU A N 1
ATOM 3099 C CA . GLU A 1 377 ? -7.084 45.575 24.449 1.00 29.14 377 GLU A CA 1
ATOM 3100 C C . GLU A 1 377 ? -6.328 44.332 23.933 1.00 29.14 377 GLU A C 1
ATOM 3102 O O . GLU A 1 377 ? -5.481 44.413 23.045 1.00 29.14 377 GLU A O 1
ATOM 3107 N N . ILE A 1 378 ? -6.786 43.146 24.354 1.00 30.20 378 ILE A N 1
ATOM 3108 C CA . ILE A 1 378 ? -6.551 41.883 23.640 1.00 30.20 378 ILE A CA 1
ATOM 3109 C C . ILE A 1 378 ? -7.876 41.428 23.025 1.00 30.20 378 ILE A C 1
ATOM 3111 O O . ILE A 1 378 ? -8.819 41.049 23.719 1.00 30.20 378 ILE A O 1
ATOM 3115 N N . LYS A 1 379 ? -7.926 41.486 21.692 1.00 28.22 379 LYS A N 1
ATOM 3116 C CA . LYS A 1 379 ? -8.992 40.950 20.844 1.00 28.22 379 LYS A CA 1
ATOM 3117 C C . LYS A 1 379 ? -8.965 39.420 20.894 1.00 28.22 379 LYS A C 1
ATOM 3119 O O . LYS A 1 379 ? -7.946 38.810 20.578 1.00 28.22 379 LYS A O 1
ATOM 3124 N N . VAL A 1 380 ? -10.091 38.814 21.261 1.00 28.41 380 VAL A N 1
ATOM 3125 C CA . VAL A 1 380 ? -10.346 37.374 21.138 1.00 28.41 380 VAL A CA 1
ATOM 3126 C C . VAL A 1 380 ? -10.966 37.134 19.762 1.00 28.41 380 VAL A C 1
ATOM 3128 O O . VAL A 1 380 ? -12.065 37.612 19.497 1.00 28.41 380 VAL A O 1
ATOM 3131 N N . ASN A 1 381 ? -10.250 36.423 18.890 1.00 28.50 381 ASN A N 1
ATOM 3132 C CA . ASN A 1 381 ? -10.808 35.873 17.658 1.00 28.50 381 ASN A CA 1
ATOM 3133 C C . ASN A 1 381 ? -11.249 34.428 17.914 1.00 28.50 381 ASN A C 1
ATOM 3135 O O . ASN A 1 381 ? -10.438 33.575 18.274 1.00 28.50 381 ASN A O 1
ATOM 3139 N N . ASP A 1 382 ? -12.539 34.191 17.700 1.00 32.47 382 ASP A N 1
ATOM 3140 C CA . ASP A 1 382 ? -13.167 32.885 17.553 1.00 32.47 382 ASP A CA 1
ATOM 3141 C C . ASP A 1 382 ? -12.706 32.206 16.256 1.00 32.47 382 ASP A C 1
ATOM 3143 O O . ASP A 1 382 ? -12.924 32.756 15.179 1.00 32.47 382 ASP A O 1
ATOM 3147 N N . GLU A 1 383 ? -12.204 30.968 16.322 1.00 30.09 383 GLU A N 1
ATOM 3148 C CA . GLU A 1 383 ? -12.288 30.044 15.185 1.00 30.09 383 GLU A CA 1
ATOM 3149 C C . GLU A 1 383 ? -12.722 28.637 15.611 1.00 30.09 383 GLU A C 1
ATOM 3151 O O . GLU A 1 383 ? -12.174 27.984 16.500 1.00 30.09 383 GLU A O 1
ATOM 3156 N N . LYS A 1 384 ? -13.790 28.209 14.936 1.00 29.78 384 LYS A N 1
ATOM 3157 C CA . LYS A 1 384 ? -14.536 26.964 15.067 1.00 29.78 384 LYS A CA 1
ATOM 3158 C C . LYS A 1 384 ? -13.742 25.803 14.467 1.00 29.78 384 LYS A C 1
ATOM 3160 O O . LYS A 1 384 ? -13.443 25.808 13.277 1.00 29.78 384 LYS A O 1
ATOM 3165 N N . ALA A 1 385 ? -13.516 24.751 15.249 1.00 28.45 385 ALA A N 1
ATOM 3166 C CA . ALA A 1 385 ? -13.079 23.459 14.729 1.00 28.45 385 ALA A CA 1
ATOM 3167 C C . ALA A 1 385 ? -14.287 22.667 14.191 1.00 28.45 385 ALA A C 1
ATOM 3169 O O . ALA A 1 385 ? -15.072 22.106 14.958 1.00 28.45 385 ALA A O 1
ATOM 3170 N N . ASN A 1 386 ? -14.417 22.620 12.863 1.00 31.11 386 ASN A N 1
ATOM 3171 C CA . ASN A 1 386 ? -15.211 21.618 12.157 1.00 31.11 386 ASN A CA 1
ATOM 3172 C C . ASN A 1 386 ? -14.409 20.314 12.047 1.00 31.11 386 ASN A C 1
ATOM 3174 O O . ASN A 1 386 ? -13.239 20.305 11.670 1.00 31.11 386 ASN A O 1
ATOM 3178 N N . ASN A 1 387 ? -15.071 19.212 12.395 1.00 33.03 387 ASN A N 1
ATOM 3179 C CA . ASN A 1 387 ? -14.602 17.846 12.207 1.00 33.03 387 ASN A CA 1
ATOM 3180 C C . ASN A 1 387 ? -14.863 17.411 10.764 1.00 33.03 387 ASN A C 1
ATOM 3182 O O . ASN A 1 387 ? -16.028 17.276 10.404 1.00 33.03 387 ASN A O 1
ATOM 3186 N N . ASP A 1 388 ? -13.816 17.037 10.031 1.00 31.59 388 ASP A N 1
ATOM 3187 C CA . ASP A 1 388 ? -13.937 16.119 8.900 1.00 31.59 388 ASP A CA 1
ATOM 3188 C C . ASP A 1 388 ? -13.078 14.879 9.138 1.00 31.59 388 ASP A C 1
ATOM 3190 O O . ASP A 1 388 ? -11.854 14.916 9.271 1.00 31.59 388 ASP A O 1
ATOM 3194 N N . LYS A 1 389 ? -13.774 13.746 9.223 1.00 37.19 389 LYS A N 1
ATOM 3195 C CA . LYS A 1 389 ? -13.209 12.404 9.161 1.00 37.19 389 LYS A CA 1
ATOM 3196 C C . LYS A 1 389 ? -13.263 11.980 7.703 1.00 37.19 389 LYS A C 1
ATOM 3198 O O . LYS A 1 389 ? -14.361 11.774 7.206 1.00 37.19 389 LYS A O 1
ATOM 3203 N N . ASN A 1 390 ? -12.117 11.765 7.063 1.00 31.03 390 ASN A N 1
ATOM 3204 C CA . ASN A 1 390 ? -12.016 10.852 5.928 1.00 31.03 390 ASN A CA 1
ATOM 3205 C C . ASN A 1 390 ? -10.576 10.352 5.727 1.00 31.03 390 ASN A C 1
ATOM 3207 O O . ASN A 1 390 ? -9.612 11.103 5.823 1.00 31.03 390 ASN A O 1
ATOM 3211 N N . SER A 1 391 ? -10.484 9.066 5.380 1.00 29.64 391 SER A N 1
ATOM 3212 C CA . SER A 1 391 ? -9.336 8.342 4.806 1.00 29.64 391 SER A CA 1
ATOM 3213 C C . SER A 1 391 ? -8.189 7.879 5.730 1.00 29.64 391 SER A C 1
ATOM 3215 O O . SER A 1 391 ? -7.166 8.527 5.896 1.00 29.64 391 SER A O 1
ATOM 3217 N N . THR A 1 392 ? -8.303 6.646 6.239 1.00 31.69 392 THR A N 1
ATOM 3218 C CA . THR A 1 392 ? -7.143 5.749 6.436 1.00 31.69 392 THR A CA 1
ATOM 3219 C C . THR A 1 392 ? -7.508 4.326 6.000 1.00 31.69 392 THR A C 1
ATOM 3221 O O . THR A 1 392 ? -7.780 3.451 6.817 1.00 31.69 392 THR A O 1
ATOM 3224 N N . VAL A 1 393 ? -7.526 4.085 4.685 1.00 40.50 393 VAL A N 1
ATOM 3225 C CA . VAL A 1 393 ? -7.411 2.736 4.103 1.00 40.50 393 VAL A CA 1
ATOM 3226 C C . VAL A 1 393 ? -6.531 2.819 2.856 1.00 40.50 393 VAL A C 1
ATOM 3228 O O . VAL A 1 393 ? -7.024 2.867 1.739 1.00 40.50 393 VAL A O 1
ATOM 3231 N N . SER A 1 394 ? -5.219 2.846 3.058 1.00 40.62 394 SER A N 1
ATOM 3232 C CA . SER A 1 394 ? -4.212 2.406 2.086 1.00 40.62 394 SER A CA 1
ATOM 3233 C C . SER A 1 394 ? -2.859 2.494 2.782 1.00 40.62 394 SER A C 1
ATOM 3235 O O . SER A 1 394 ? -2.423 3.597 3.082 1.00 40.62 394 SER A O 1
ATOM 3237 N N . ASP A 1 395 ? -2.296 1.339 3.143 1.00 38.84 395 ASP A N 1
ATOM 3238 C CA . ASP A 1 395 ? -0.850 1.069 3.304 1.00 38.84 395 ASP A CA 1
ATOM 3239 C C . ASP A 1 395 ? -0.598 -0.007 4.363 1.00 38.84 395 ASP A C 1
ATOM 3241 O O . ASP A 1 395 ? 0.014 0.210 5.401 1.00 38.84 395 ASP A O 1
ATOM 3245 N N . LEU A 1 396 ? -1.071 -1.219 4.070 1.00 37.81 396 LEU A N 1
ATOM 3246 C CA . LEU A 1 396 ? -0.513 -2.457 4.619 1.00 37.81 396 LEU A CA 1
ATOM 3247 C C . LEU A 1 396 ? -0.539 -3.526 3.523 1.00 37.81 396 LEU A C 1
ATOM 3249 O O . LEU A 1 396 ? -1.259 -4.520 3.604 1.00 37.81 396 LEU A O 1
ATOM 3253 N N . LYS A 1 397 ? 0.218 -3.291 2.447 1.00 41.97 397 LYS A N 1
ATOM 3254 C CA . LYS A 1 397 ? 0.493 -4.316 1.434 1.00 41.97 397 LYS A CA 1
ATOM 3255 C C . LYS A 1 397 ? 1.839 -4.079 0.750 1.00 41.97 397 LYS A C 1
ATOM 3257 O O . LYS A 1 397 ? 1.903 -3.733 -0.418 1.00 41.97 397 LYS A O 1
ATOM 3262 N N . SER A 1 398 ? 2.923 -4.270 1.493 1.00 43.59 398 SER A N 1
ATOM 3263 C CA . SER A 1 398 ? 4.209 -4.717 0.941 1.00 43.59 398 SER A CA 1
ATOM 3264 C C . SER A 1 398 ? 5.177 -4.965 2.089 1.00 43.59 398 SER A C 1
ATOM 3266 O O . SER A 1 398 ? 5.807 -4.040 2.567 1.00 43.59 398 SER A O 1
ATOM 3268 N N . HIS A 1 399 ? 5.264 -6.205 2.565 1.00 40.00 399 HIS A N 1
ATOM 3269 C CA . HIS A 1 399 ? 6.462 -6.780 3.196 1.00 40.00 399 HIS A CA 1
ATOM 3270 C C . HIS A 1 399 ? 6.155 -8.232 3.552 1.00 40.00 399 HIS A C 1
ATOM 3272 O O . HIS A 1 399 ? 5.911 -8.561 4.701 1.00 40.00 399 HIS A O 1
ATOM 3278 N N . PHE A 1 400 ? 6.096 -9.087 2.536 1.00 36.81 400 PHE A N 1
ATOM 3279 C CA . PHE A 1 400 ? 6.357 -10.518 2.654 1.00 36.81 400 PHE A CA 1
ATOM 3280 C C . PHE A 1 400 ? 6.675 -11.021 1.245 1.00 36.81 400 PHE A C 1
ATOM 3282 O O . PHE A 1 400 ? 5.902 -10.748 0.332 1.00 36.81 400 PHE A O 1
ATOM 3289 N N . ILE A 1 401 ? 7.812 -11.714 1.127 1.00 39.97 401 ILE A N 1
ATOM 3290 C CA . ILE A 1 401 ? 8.373 -12.510 0.016 1.00 39.97 401 ILE A CA 1
ATOM 3291 C C . ILE A 1 401 ? 9.809 -12.041 -0.264 1.00 39.97 401 ILE A C 1
ATOM 3293 O O . ILE A 1 401 ? 10.022 -11.011 -0.891 1.00 39.97 401 ILE A O 1
ATOM 3297 N N . LEU A 1 402 ? 10.771 -12.788 0.292 1.00 37.25 402 LEU A N 1
ATOM 3298 C CA . LEU A 1 402 ? 11.966 -13.343 -0.368 1.00 37.25 402 LEU A CA 1
ATOM 3299 C C . LEU A 1 402 ? 12.913 -13.911 0.708 1.00 37.25 402 LEU A C 1
ATOM 3301 O O . LEU A 1 402 ? 13.826 -13.248 1.193 1.00 37.25 402 LEU A O 1
ATOM 3305 N N . LYS A 1 403 ? 12.656 -15.162 1.097 1.00 40.59 403 LYS A N 1
ATOM 3306 C CA . LYS A 1 403 ? 13.665 -16.113 1.578 1.00 40.59 403 LYS A CA 1
ATOM 3307 C C . LYS A 1 403 ? 13.238 -17.481 1.060 1.00 40.59 403 LYS A C 1
ATOM 3309 O O . LYS A 1 403 ? 12.201 -17.984 1.483 1.00 40.59 403 LYS A O 1
ATOM 3314 N N . GLY A 1 404 ? 14.007 -18.013 0.119 1.00 46.31 404 GLY A N 1
ATOM 3315 C CA . GLY A 1 404 ? 13.762 -19.303 -0.510 1.00 46.31 404 GLY A CA 1
ATOM 3316 C C . GLY A 1 404 ? 14.363 -19.365 -1.906 1.00 46.31 404 GLY A C 1
ATOM 3317 O O . GLY A 1 404 ? 13.613 -19.293 -2.869 1.00 46.31 404 GLY A O 1
ATOM 3318 N N . GLU A 1 405 ? 15.693 -19.397 -1.970 1.00 39.72 405 GLU A N 1
ATOM 3319 C CA . GLU A 1 405 ? 16.521 -20.334 -2.750 1.00 39.72 405 GLU A CA 1
ATOM 3320 C C . GLU A 1 405 ? 17.973 -20.212 -2.275 1.00 39.72 405 GLU A C 1
ATOM 3322 O O . GLU A 1 405 ? 18.415 -19.060 -2.038 1.00 39.72 405 GLU A O 1
#

Secondary structure (DSSP, 8-state):
----PPPP---S--SS--TT-----SS-GGG---HHHHHHHHHHSGGGHHHHHHHHHHHHH--PPPPPPPHHHHHHHHHHHHHHHHHHHHHTTHHHHHHHHH-S--PSSS------PPPHHHHHHH--SS-HHHHHHHHHS----------------HHHHHHHHHHHHHHHHHHHHHHHHHHHHHHHHHHHHHHHHHHHHHHHHHHHHHHHHHH-HHHHHHHHHHHHHHHHHHHHH-TTSS-SHHHHHHHHHTTT-HHHHHHHHHHHHHHHHHH-------S------------------TT-TTTS----HHHHHHHHHHHHHHHHHHHHHHHHHHHHHHHHHHHHHHHHSSSS-------------------------------------------------

Organism: NCBI:txid156304

Radius of gyration: 49.0 Å; chains: 1; bounding box: 139×95×127 Å

pLDDT: mean 73.62, std 22.09, range [26.7, 98.38]